Protein AF-A0A532D7M4-F1 (afdb_monomer_lite)

Foldseek 3Di:
DDDDPPNDDDPVNLVVLVVQCVPDDPVSNLVSQVVQVVVVHADDLVSLVVLVVDPVSLLSCLQEHQQAPFPADPVDGPDTHDDPVSRCLVVQCPDPDLSSNLSNLQHCNVCLDPVCQVCVLVVLQPRDLSSLLSNLLHLNRDLVVVLLLLAQPRPSSVDHPVSSLSSVLSNLLNPNLLVVQPPPPDDDCVNQVSLLSSLVRLLPDDDDPSRCLLLSLQRGDHALVSLLVSLVSDPDPSSLQSVLNRDALRSANSLVVQCVDPDLNSVLSSLQHHACVDPVHDVVVLVVLLPDLSLSSLLSVLNHLNDDLVSNVSSLVSLVVNDDPDDVSNVVSVVNNVVSVVVDDDPQLCVVPNPLSPDPCSVVVVVVVVVVVVVVCVVVCVVVVVVVVVVVVVVVVVPPPPSNVVSVVVVVD

Secondary structure (DSSP, 8-state):
----TTSS--HHHHHHHHHHHHHS-HHHHHHHHHHHHHTT-PPPHHHHHHHTTSHHHHHHHHHHS--B-PEE-SSSTTPEES-GGGBHHHHHHT-SSHHHHHHHHT-HHHHTSHHHHHHHHHHHHHS-HHHHHHHTT-TT--HHHHHHHH-TT--TT---HHHHHHHHHHHTT-HHHHHHHH--SS--HHHHHHHHHHHHHHTTS---TT-SHHHHHHHS---HHHHHHHHHH---HHHHHHHHHH--TT-HHHHHHHTT-SSHHHHHHHHHH--TTSTTS-HHHHHHHHHS--HHHHHHHHT-TTS-HHHHHHHHHHHHHTPPTT-HHHHHHHHHHHHHHHHS--SSHHHHHGGGTTSTTHHHHHHHHHHHHHHHHHHHHHHHHHHHHHHHHHHHHT---HHHHHHHHHHT-

pLDDT: mean 84.07, std 15.9, range [35.53, 98.12]

Sequence (413 aa):
MALYRYAVVDAYTLEELRHEYKNSDIKGRIHLFKRLQQMGYHAPYEIALLALEDVELRQWMARHAWLDYQDWDPDHPGEKIGPPERNLEHRLRNDPDPFVRACLRENPHVFGTFDFLYHWKSIFHESTHFERLALVRNPEVGHDLIEHIFDPDDTELGIGMNERSELVYAYMTNEADVRRSYERNGDVGFLLCHFSNLWALISKWPEAPKSPQYLVYRYLWADDETKTKVYQACDDPLSRRGILENSTERDTNTLKLGMKDADERNREIAFSKIDFSRLSFKSEEFFAALKGTDKVALMGLARNALLSVKRLDQVRDRLRELKNDFDPVVGQAFESIEKLKETHLHEDPYDLFGEEGGKANFLPAKIDFIGKKLLVMKPETNPYQKTAFKFEEDRSAQWDPSPLKRLMNWLGN

Radius of gyration: 28.26 Å; chains: 1; bounding box: 60×65×85 Å

Structure (mmCIF, N/CA/C/O backbone):
data_AF-A0A532D7M4-F1
#
_entry.id   AF-A0A532D7M4-F1
#
loop_
_atom_site.group_PDB
_atom_site.id
_atom_site.type_symbol
_atom_site.label_atom_id
_atom_site.label_alt_id
_atom_site.label_comp_id
_atom_site.label_asym_id
_atom_site.label_e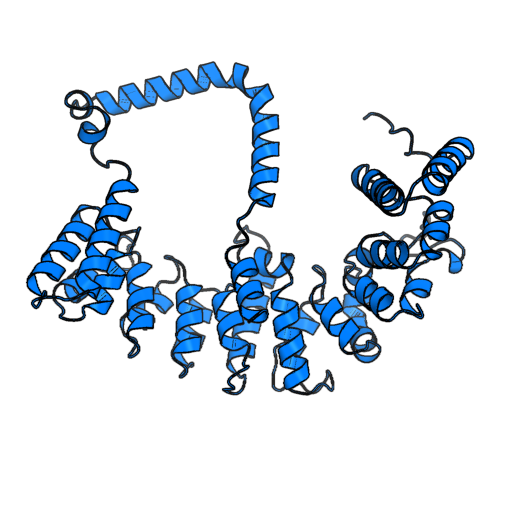ntity_id
_atom_site.label_seq_id
_atom_site.pdbx_PDB_ins_code
_atom_site.Cartn_x
_atom_site.Cartn_y
_atom_site.Cartn_z
_atom_site.occupancy
_atom_site.B_iso_or_equiv
_atom_site.auth_seq_id
_atom_site.auth_comp_id
_atom_site.auth_asym_id
_atom_site.auth_atom_id
_atom_site.pdbx_PDB_model_num
ATOM 1 N N . MET A 1 1 ? 7.642 31.722 -23.264 1.00 44.72 1 MET A N 1
ATOM 2 C CA . MET A 1 1 ? 8.275 30.448 -22.863 1.00 44.72 1 MET A CA 1
ATOM 3 C C . MET A 1 1 ? 9.721 30.492 -23.324 1.00 44.72 1 MET A C 1
ATOM 5 O O . MET A 1 1 ? 9.942 30.873 -24.465 1.00 44.72 1 MET A O 1
ATOM 9 N N . ALA A 1 2 ? 10.692 30.222 -22.449 1.00 44.44 2 ALA A N 1
ATOM 10 C CA . ALA A 1 2 ? 12.092 30.148 -22.864 1.00 44.44 2 ALA A CA 1
ATOM 11 C C . ALA A 1 2 ? 12.294 28.854 -23.665 1.00 44.44 2 ALA A C 1
ATOM 13 O O . ALA A 1 2 ? 11.966 27.780 -23.168 1.00 44.44 2 ALA A O 1
ATOM 14 N N . LEU A 1 3 ? 12.786 28.956 -24.901 1.00 50.41 3 LEU A N 1
ATOM 15 C CA . LEU A 1 3 ? 13.239 27.788 -25.653 1.00 50.41 3 LEU A CA 1
ATOM 16 C C . LEU A 1 3 ? 14.480 27.248 -24.939 1.00 50.41 3 LEU A C 1
ATOM 18 O O . LEU A 1 3 ? 15.492 27.942 -24.833 1.00 50.41 3 LEU A O 1
ATOM 22 N N . TYR A 1 4 ? 14.374 26.048 -24.376 1.00 64.19 4 TYR A N 1
ATOM 23 C CA . TYR A 1 4 ? 15.506 25.411 -23.717 1.00 64.19 4 TYR A CA 1
ATOM 24 C C . TYR A 1 4 ? 16.524 24.963 -24.764 1.00 64.19 4 TYR A C 1
ATOM 26 O O . TYR A 1 4 ? 16.161 24.520 -25.849 1.00 64.19 4 TYR A O 1
ATOM 34 N N . ARG A 1 5 ? 17.810 25.054 -24.417 1.00 68.81 5 ARG A N 1
ATOM 35 C CA . ARG A 1 5 ? 18.948 24.769 -25.308 1.00 68.81 5 ARG A CA 1
ATOM 36 C C . ARG A 1 5 ? 18.891 23.391 -25.986 1.00 68.81 5 ARG A C 1
ATOM 38 O O . ARG A 1 5 ? 19.407 23.249 -27.080 1.00 68.81 5 ARG A O 1
ATOM 45 N N . TYR A 1 6 ? 18.239 22.413 -25.358 1.00 71.00 6 TYR A N 1
ATOM 46 C CA . TYR A 1 6 ? 18.098 21.043 -25.865 1.00 71.00 6 TYR A CA 1
ATOM 47 C C . TYR A 1 6 ? 16.762 20.774 -26.582 1.00 71.00 6 TYR A C 1
ATOM 49 O O . TYR A 1 6 ? 16.468 19.628 -26.898 1.00 71.00 6 TYR A O 1
ATOM 57 N N . ALA A 1 7 ? 15.951 21.809 -26.840 1.00 66.62 7 ALA A N 1
ATOM 58 C CA . ALA A 1 7 ? 14.658 21.665 -27.514 1.00 66.62 7 ALA A CA 1
ATOM 59 C C . ALA A 1 7 ? 14.780 21.312 -29.003 1.00 66.62 7 ALA A C 1
ATOM 61 O O . ALA A 1 7 ? 13.877 20.703 -29.567 1.00 66.62 7 ALA A O 1
ATOM 62 N N . VAL A 1 8 ? 15.893 21.694 -29.634 1.00 75.81 8 VAL A N 1
ATOM 63 C CA . VAL A 1 8 ? 16.244 21.317 -31.005 1.00 75.81 8 VAL A CA 1
ATOM 64 C C . VAL A 1 8 ? 17.611 20.652 -30.941 1.00 75.81 8 VAL A C 1
ATOM 66 O O . VAL A 1 8 ? 18.599 21.296 -30.598 1.00 75.81 8 VAL A O 1
ATOM 69 N N . VAL A 1 9 ? 17.665 19.354 -31.232 1.00 79.50 9 VAL A N 1
ATOM 70 C CA . VAL A 1 9 ? 18.917 18.591 -31.221 1.00 79.50 9 VAL A CA 1
ATOM 71 C C . VAL A 1 9 ? 19.611 18.794 -32.564 1.00 79.50 9 VAL A C 1
ATOM 73 O O . VAL A 1 9 ? 19.358 18.070 -33.523 1.00 79.50 9 VAL A O 1
ATOM 76 N N . ASP A 1 10 ? 20.459 19.816 -32.651 1.00 86.19 10 ASP A N 1
ATOM 77 C CA . ASP A 1 10 ? 21.365 19.987 -33.786 1.00 86.19 10 ASP A CA 1
ATOM 78 C C . ASP A 1 10 ? 22.666 19.182 -33.605 1.00 86.19 10 ASP A C 1
ATOM 80 O O . ASP A 1 10 ? 22.928 18.581 -32.557 1.00 86.19 10 ASP A O 1
ATOM 84 N N . ALA A 1 11 ? 23.500 19.157 -34.648 1.00 88.44 11 ALA A N 1
ATOM 85 C CA . ALA A 1 11 ? 24.748 18.397 -34.638 1.00 88.44 11 ALA A CA 1
ATOM 86 C C . ALA A 1 11 ? 25.713 18.833 -33.518 1.00 88.44 11 ALA A C 1
ATOM 88 O O . ALA A 1 11 ? 26.422 1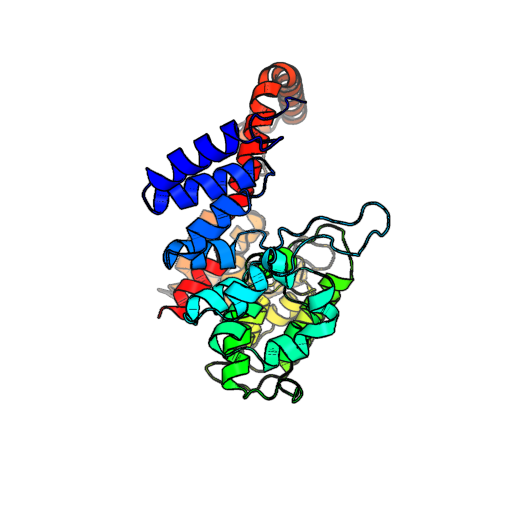7.998 -32.962 1.00 88.44 11 ALA A O 1
ATOM 89 N N . TYR A 1 12 ? 25.733 20.123 -33.170 1.00 88.56 12 TYR A N 1
ATOM 90 C CA . TYR A 1 12 ? 26.601 20.644 -32.115 1.00 88.56 12 TYR A CA 1
ATOM 91 C C . TYR A 1 12 ? 26.122 20.183 -30.738 1.00 88.56 12 TYR A C 1
ATOM 93 O O . TYR A 1 12 ? 26.891 19.628 -29.957 1.00 88.56 12 TYR A O 1
ATOM 101 N N . THR A 1 13 ? 24.827 20.336 -30.482 1.00 88.81 13 THR A N 1
ATOM 102 C CA . THR A 1 13 ? 24.164 19.938 -29.242 1.00 88.81 13 THR A CA 1
ATOM 103 C C . THR A 1 13 ? 24.288 18.431 -29.004 1.00 88.81 13 THR A C 1
ATOM 105 O O . THR A 1 13 ? 24.532 17.994 -27.879 1.00 88.81 13 THR A O 1
ATOM 108 N N . LEU A 1 14 ? 24.188 17.620 -30.063 1.00 91.81 14 LEU A N 1
ATOM 109 C CA . LEU A 1 14 ? 24.406 16.179 -29.972 1.00 91.81 14 LEU A CA 1
ATOM 110 C C . LEU A 1 14 ? 25.849 15.834 -29.573 1.00 91.81 14 LEU A C 1
ATOM 112 O O . LEU A 1 14 ? 26.058 14.956 -28.733 1.00 91.81 14 LEU A O 1
ATOM 116 N N . GLU A 1 15 ? 26.844 16.518 -30.142 1.00 93.56 15 GLU A N 1
ATOM 117 C CA . GLU A 1 15 ? 28.250 16.307 -29.780 1.00 93.56 15 GLU A CA 1
ATOM 118 C C . GLU A 1 15 ? 28.566 16.781 -28.354 1.00 93.56 15 GLU A C 1
ATOM 120 O O . GLU A 1 15 ? 29.323 16.110 -27.653 1.00 93.56 15 GLU A O 1
ATOM 125 N N . GLU A 1 16 ? 27.941 17.860 -27.872 1.00 92.94 16 GLU A N 1
ATOM 126 C CA . GLU A 1 16 ? 28.049 18.278 -26.467 1.00 92.94 16 GLU A CA 1
ATOM 127 C C . GLU A 1 16 ? 27.534 17.188 -25.517 1.00 92.94 16 GLU A C 1
ATOM 129 O O . GLU A 1 16 ? 28.248 16.778 -24.597 1.00 92.94 16 GLU A O 1
ATOM 134 N N . LEU A 1 17 ? 26.330 16.661 -25.774 1.00 93.31 17 LEU A N 1
ATOM 135 C CA . LEU A 1 17 ? 25.744 15.579 -24.975 1.00 93.31 17 LEU A CA 1
ATOM 136 C C . LEU A 1 17 ? 26.597 14.310 -25.033 1.00 93.31 17 LEU A C 1
ATOM 138 O O . LEU A 1 17 ? 26.801 13.641 -24.020 1.00 93.31 17 LEU A O 1
ATOM 142 N N . ARG A 1 18 ? 27.139 13.986 -26.210 1.00 95.12 18 ARG A N 1
ATOM 143 C CA . ARG A 1 18 ? 28.041 12.848 -26.402 1.00 95.12 18 ARG A CA 1
ATOM 144 C C . ARG A 1 18 ? 29.343 13.024 -25.623 1.00 95.12 18 ARG A C 1
ATOM 146 O O . ARG A 1 18 ? 29.831 12.054 -25.044 1.00 95.12 18 ARG A O 1
ATOM 153 N N . HIS A 1 19 ? 29.906 14.230 -25.604 1.00 95.00 19 HIS A N 1
ATOM 154 C CA . HIS A 1 19 ? 31.116 14.541 -24.849 1.00 95.00 19 HIS A CA 1
ATOM 155 C C . HIS A 1 19 ? 30.870 14.433 -23.339 1.00 95.00 19 HIS A C 1
ATOM 157 O O . HIS A 1 19 ? 31.633 13.763 -22.643 1.00 95.00 19 HIS A O 1
ATOM 163 N N . GLU A 1 20 ? 29.772 15.009 -22.843 1.00 94.56 20 GLU A N 1
ATOM 164 C CA . GLU A 1 20 ? 29.360 14.887 -21.440 1.00 94.56 20 GLU A CA 1
ATOM 165 C C . GLU A 1 20 ? 29.152 13.420 -21.043 1.00 94.56 20 GLU A C 1
ATOM 167 O O . GLU A 1 20 ? 29.697 12.973 -20.033 1.00 94.56 20 GLU A O 1
ATOM 172 N N . TYR A 1 21 ? 28.435 12.646 -21.863 1.00 95.31 21 TYR A N 1
ATOM 173 C CA . TYR A 1 21 ? 28.181 11.226 -21.619 1.00 95.31 21 TYR A CA 1
ATOM 174 C C . TYR A 1 21 ? 29.481 10.414 -21.519 1.00 95.31 21 TYR A C 1
ATOM 176 O O . TYR A 1 21 ? 29.677 9.656 -20.566 1.00 95.31 21 TYR A O 1
ATOM 184 N N . LYS A 1 22 ? 30.393 10.586 -22.486 1.00 95.25 22 LYS A N 1
ATOM 185 C CA . LYS A 1 22 ? 31.660 9.838 -22.544 1.00 95.25 22 LYS A CA 1
ATOM 186 C C . LYS A 1 22 ? 32.596 10.169 -21.382 1.00 95.25 22 LYS A C 1
ATOM 188 O O . LYS A 1 22 ? 33.284 9.274 -20.901 1.00 95.25 22 LYS A O 1
ATOM 193 N N . ASN A 1 23 ? 32.596 11.420 -20.925 1.00 96.19 23 ASN A N 1
ATOM 194 C CA . ASN A 1 23 ? 33.445 11.873 -19.820 1.00 96.19 23 ASN A CA 1
ATOM 195 C C . ASN A 1 23 ? 32.829 11.645 -18.434 1.00 96.19 23 ASN A C 1
ATOM 197 O O . ASN A 1 23 ? 33.488 11.897 -17.426 1.00 96.19 23 ASN A O 1
ATOM 201 N N . SER A 1 24 ? 31.578 11.192 -18.374 1.00 95.94 24 SER A N 1
ATOM 202 C CA . SER A 1 24 ? 30.884 10.897 -17.124 1.00 95.94 24 SER A CA 1
ATOM 203 C C . SER A 1 24 ? 31.059 9.436 -16.716 1.00 95.94 24 SER A C 1
ATOM 205 O O . SER A 1 24 ? 31.135 8.536 -17.560 1.00 95.94 24 SER A O 1
ATOM 207 N N . ASP A 1 25 ? 31.061 9.199 -15.405 1.00 96.19 25 ASP A N 1
ATOM 208 C CA . ASP A 1 25 ? 30.858 7.872 -14.829 1.00 96.19 25 ASP A CA 1
ATOM 209 C C . ASP A 1 25 ? 29.378 7.447 -14.940 1.00 96.19 25 ASP A C 1
ATOM 211 O O . ASP A 1 25 ? 28.530 8.197 -15.431 1.00 96.19 25 ASP A O 1
ATOM 215 N N . ILE A 1 26 ? 29.040 6.237 -14.485 1.00 95.62 26 ILE A N 1
ATOM 216 C CA . ILE A 1 26 ? 27.665 5.714 -14.569 1.00 95.62 26 ILE A CA 1
ATOM 217 C C . ILE A 1 26 ? 26.666 6.649 -13.869 1.00 95.62 26 ILE A C 1
ATOM 219 O O . ILE A 1 26 ? 25.594 6.932 -14.408 1.00 95.62 26 ILE A O 1
ATOM 223 N N . LYS A 1 27 ? 27.027 7.200 -12.704 1.00 95.44 27 LYS A N 1
ATOM 224 C CA . LYS A 1 27 ? 26.164 8.128 -11.960 1.00 95.44 27 LYS A CA 1
ATOM 225 C C . LYS A 1 27 ? 25.930 9.423 -12.732 1.00 95.44 27 LYS A C 1
ATOM 227 O O . LYS A 1 27 ? 24.789 9.877 -12.809 1.00 95.44 27 LYS A O 1
ATOM 232 N N . GLY A 1 28 ? 26.978 9.991 -13.323 1.00 96.25 28 GLY A N 1
ATOM 233 C CA . GLY A 1 28 ? 26.895 11.173 -14.174 1.00 96.25 28 GLY A CA 1
ATOM 234 C C . GLY A 1 28 ? 26.051 10.926 -15.424 1.00 96.25 28 GLY A C 1
ATOM 235 O O . GLY A 1 28 ? 25.212 11.756 -15.766 1.00 96.25 28 GLY A O 1
ATOM 236 N N . ARG A 1 29 ? 26.168 9.746 -16.046 1.00 96.62 29 ARG A N 1
ATOM 237 C CA . ARG A 1 29 ? 25.337 9.349 -17.196 1.00 96.62 29 ARG A CA 1
ATOM 238 C C . ARG A 1 29 ? 23.862 9.211 -16.817 1.00 96.62 29 ARG A C 1
ATOM 240 O O . ARG A 1 29 ? 23.013 9.783 -17.492 1.00 96.62 29 ARG A O 1
ATOM 247 N N . ILE A 1 30 ? 23.536 8.542 -15.708 1.00 95.00 30 ILE A N 1
ATOM 248 C CA . ILE A 1 30 ? 22.152 8.477 -15.197 1.00 95.00 30 ILE A CA 1
ATOM 249 C C . ILE A 1 30 ? 21.627 9.884 -14.877 1.00 95.00 30 ILE A C 1
ATOM 251 O O . ILE A 1 30 ? 20.476 10.204 -15.176 1.00 95.00 30 ILE A O 1
ATOM 255 N N . HIS A 1 31 ? 22.457 10.744 -14.280 1.00 94.69 31 HIS A N 1
ATOM 256 C CA . HIS A 1 31 ? 22.081 12.124 -13.985 1.00 94.69 31 HIS A CA 1
ATOM 257 C C . HIS A 1 31 ? 21.776 12.922 -15.259 1.00 94.69 31 HIS A C 1
ATOM 259 O O . HIS A 1 31 ? 20.784 13.649 -15.288 1.00 94.69 31 HIS A O 1
ATOM 265 N N . LEU A 1 32 ? 22.568 12.742 -16.320 1.00 93.75 32 LEU A N 1
ATOM 266 C CA . LEU A 1 32 ? 22.310 13.326 -17.635 1.00 93.75 32 LEU A CA 1
ATOM 267 C C . LEU A 1 32 ? 20.919 12.931 -18.158 1.00 93.75 32 LEU A C 1
ATOM 269 O O . LEU A 1 32 ? 20.136 13.817 -18.504 1.00 93.75 32 LEU A O 1
ATOM 273 N N . PHE A 1 33 ? 20.569 11.639 -18.155 1.00 93.06 33 PHE A N 1
ATOM 274 C CA . PHE A 1 33 ? 19.245 11.190 -18.608 1.00 93.06 33 PHE A CA 1
ATOM 275 C C . PHE A 1 33 ? 18.104 11.758 -17.760 1.00 93.06 33 PHE A C 1
ATOM 277 O O . PHE A 1 33 ? 17.135 12.285 -18.308 1.00 93.06 33 PHE A O 1
ATOM 284 N N . LYS A 1 34 ? 18.235 11.722 -16.427 1.00 92.12 34 LYS A N 1
ATOM 285 C CA . LYS A 1 34 ? 17.243 12.309 -15.512 1.00 92.12 34 LYS A CA 1
ATOM 286 C C . LYS A 1 34 ? 17.040 13.796 -15.779 1.00 92.12 34 LYS A C 1
ATOM 288 O O . LYS A 1 34 ? 15.905 14.261 -15.801 1.00 92.12 34 LYS A O 1
ATOM 293 N N . ARG A 1 35 ? 18.128 14.540 -15.996 1.00 92.19 35 ARG A N 1
ATOM 294 C CA . ARG A 1 35 ? 18.082 15.975 -16.289 1.00 92.19 35 ARG A CA 1
ATOM 295 C C . ARG A 1 35 ? 17.324 16.252 -17.585 1.00 92.19 35 ARG A C 1
ATOM 297 O O . ARG A 1 35 ? 16.486 17.145 -17.601 1.00 92.19 35 ARG A O 1
ATOM 304 N N . LEU A 1 36 ? 17.579 15.483 -18.645 1.00 88.81 36 LEU A N 1
ATOM 305 C CA . LEU A 1 36 ? 16.858 15.622 -19.915 1.00 88.81 36 LEU A CA 1
ATOM 306 C C . LEU A 1 36 ? 15.356 15.349 -19.735 1.00 88.81 36 LEU A C 1
ATOM 308 O O . LEU A 1 36 ? 14.540 16.184 -20.126 1.00 88.81 36 LEU A O 1
ATOM 312 N N . GLN A 1 37 ? 15.000 14.267 -19.036 1.00 87.25 37 GLN A N 1
ATOM 313 C CA . GLN A 1 37 ? 13.606 13.908 -18.751 1.00 87.25 37 GLN A CA 1
ATOM 314 C C . GLN A 1 37 ? 12.884 14.975 -17.914 1.00 87.25 37 GLN A C 1
ATOM 316 O O . GLN A 1 37 ? 11.763 15.358 -18.238 1.00 87.25 37 GLN A O 1
ATOM 321 N N . GLN A 1 38 ? 13.532 15.515 -16.877 1.00 86.56 38 GLN A N 1
ATOM 322 C CA . GLN A 1 38 ? 12.987 16.602 -16.048 1.00 86.56 38 GLN A CA 1
ATOM 323 C C . GLN A 1 38 ? 12.740 17.892 -16.835 1.00 86.56 38 GLN A C 1
ATOM 325 O O . GLN A 1 38 ? 11.870 18.682 -16.477 1.00 86.56 38 GLN A O 1
ATOM 330 N N . MET A 1 39 ? 13.500 18.115 -17.906 1.00 83.00 39 MET A N 1
ATOM 331 C CA . MET A 1 39 ? 13.300 19.239 -18.818 1.00 83.00 39 MET A CA 1
ATOM 332 C C . MET A 1 39 ? 12.193 18.978 -19.855 1.00 83.00 39 MET A C 1
ATOM 334 O O . MET A 1 39 ? 11.922 19.859 -20.667 1.00 83.00 39 MET A O 1
ATOM 338 N N . GLY A 1 40 ? 11.554 17.803 -19.825 1.00 81.25 40 GLY A N 1
ATOM 339 C CA . GLY A 1 40 ? 10.520 17.393 -20.775 1.00 81.25 40 GLY A CA 1
ATOM 340 C C . GLY A 1 40 ? 11.068 16.842 -22.093 1.00 81.25 40 GLY A C 1
ATOM 341 O O . GLY A 1 40 ? 10.319 16.763 -23.061 1.00 81.25 40 GLY A O 1
ATOM 342 N N . TYR A 1 41 ? 12.354 16.478 -22.151 1.00 81.94 41 TYR A N 1
ATOM 343 C CA . TYR A 1 41 ? 12.993 15.952 -23.357 1.00 81.94 41 TYR A CA 1
ATOM 344 C C . TYR A 1 41 ? 13.407 14.492 -23.180 1.00 81.94 41 TYR A C 1
ATOM 346 O O . TYR A 1 41 ? 13.919 14.086 -22.135 1.00 81.94 41 TYR A O 1
ATOM 354 N N . HIS A 1 42 ? 13.255 13.704 -24.239 1.00 83.62 42 HIS A N 1
ATOM 355 C CA . HIS A 1 42 ? 13.877 12.388 -24.324 1.00 83.62 42 HIS A CA 1
ATOM 356 C C . HIS A 1 42 ? 15.337 12.543 -24.750 1.00 83.62 42 HIS A C 1
ATOM 358 O O . HIS A 1 42 ? 15.680 13.427 -25.538 1.00 83.62 42 HIS A O 1
ATOM 364 N N . ALA A 1 43 ? 16.220 11.695 -24.222 1.00 87.62 43 ALA A N 1
ATOM 365 C CA . ALA A 1 43 ? 17.607 11.698 -24.669 1.00 87.62 43 ALA A CA 1
ATOM 366 C C . ALA A 1 43 ? 17.678 11.318 -26.152 1.00 87.62 43 ALA A C 1
ATOM 368 O O . ALA A 1 43 ? 17.004 10.362 -26.516 1.00 87.62 43 ALA A O 1
ATOM 369 N N . PRO A 1 44 ? 18.489 11.992 -26.989 1.00 89.56 44 PRO A N 1
ATOM 370 C CA . PRO A 1 44 ? 18.606 11.645 -28.402 1.00 89.56 44 PRO A CA 1
ATOM 371 C C . PRO A 1 44 ? 18.924 10.162 -28.597 1.00 89.56 44 PRO A C 1
ATOM 373 O O . PRO A 1 44 ? 19.683 9.581 -27.814 1.00 89.56 44 PRO A O 1
ATOM 376 N N . TYR A 1 45 ? 18.375 9.565 -29.655 1.00 90.31 45 TYR A N 1
ATOM 377 C CA . TYR A 1 45 ? 18.514 8.138 -29.953 1.00 90.31 45 TYR A CA 1
ATOM 378 C C . TYR A 1 45 ? 19.978 7.670 -29.931 1.00 90.31 45 TYR A C 1
ATOM 380 O O . TYR A 1 45 ? 20.300 6.626 -29.369 1.00 90.31 45 TYR A O 1
ATOM 388 N N . GLU A 1 46 ? 20.896 8.473 -30.467 1.00 91.38 46 GLU A N 1
ATOM 389 C CA . GLU A 1 46 ? 22.325 8.166 -30.515 1.00 91.38 46 GLU A CA 1
ATOM 390 C C . GLU A 1 46 ? 22.957 8.103 -29.120 1.00 91.38 46 GLU A C 1
ATOM 392 O O . GLU A 1 46 ? 23.885 7.329 -28.906 1.00 91.38 46 GLU A O 1
ATOM 397 N N . ILE A 1 47 ? 22.473 8.906 -28.167 1.00 93.19 47 ILE A N 1
ATOM 398 C CA . ILE A 1 47 ? 22.931 8.872 -26.771 1.00 93.19 47 ILE A CA 1
ATOM 399 C C . ILE A 1 47 ? 22.303 7.683 -26.041 1.00 93.19 47 ILE A C 1
ATOM 401 O O . ILE A 1 47 ? 22.989 6.988 -25.292 1.00 93.19 47 ILE A O 1
ATOM 405 N N . ALA A 1 48 ? 21.024 7.406 -26.297 1.00 92.94 48 ALA A N 1
ATOM 406 C CA . ALA A 1 48 ? 20.327 6.249 -25.743 1.00 92.94 48 ALA A CA 1
ATOM 407 C C . ALA A 1 48 ? 20.968 4.922 -26.183 1.00 92.94 48 ALA A C 1
ATOM 409 O O . ALA A 1 48 ? 21.128 4.019 -25.367 1.00 92.94 48 ALA A O 1
ATOM 410 N N . LEU A 1 49 ? 21.424 4.822 -27.436 1.00 92.88 49 LEU A N 1
ATOM 411 C CA . LEU A 1 49 ? 22.158 3.655 -27.928 1.00 92.88 49 LEU A CA 1
ATOM 412 C C . LEU A 1 49 ? 23.456 3.396 -27.157 1.00 92.88 49 LEU A C 1
ATOM 414 O O . LEU A 1 49 ? 23.744 2.242 -26.848 1.00 92.88 49 LEU A O 1
ATOM 418 N N . LEU A 1 50 ? 24.210 4.446 -26.813 1.00 93.38 50 LEU A N 1
ATOM 419 C CA . LEU A 1 50 ? 25.437 4.310 -26.020 1.00 93.38 50 LEU A CA 1
ATOM 420 C C . LEU A 1 50 ? 25.150 3.793 -24.603 1.00 93.38 50 LEU A C 1
ATOM 422 O O . LEU A 1 50 ? 25.982 3.105 -24.016 1.00 93.38 50 LEU A O 1
ATOM 426 N N . ALA A 1 51 ? 23.978 4.109 -24.043 1.00 91.88 51 ALA A N 1
ATOM 427 C CA . ALA A 1 51 ? 23.551 3.592 -22.742 1.00 91.88 51 ALA A CA 1
ATOM 428 C C . ALA A 1 51 ? 23.244 2.094 -22.763 1.00 91.88 51 ALA A C 1
ATOM 430 O O . ALA A 1 51 ? 23.302 1.453 -21.716 1.00 91.88 51 ALA A O 1
ATOM 431 N N . LEU A 1 52 ? 22.985 1.514 -23.939 1.00 92.31 52 LEU A N 1
ATOM 432 C CA . LEU A 1 52 ? 22.724 0.084 -24.064 1.00 92.31 52 LEU A CA 1
ATOM 433 C C . LEU A 1 52 ? 23.986 -0.794 -24.010 1.00 92.31 52 LEU A C 1
ATOM 435 O O . LEU A 1 52 ? 23.873 -2.016 -24.027 1.00 92.31 52 LEU A O 1
ATOM 439 N N . GLU A 1 53 ? 25.180 -0.208 -23.944 1.00 91.69 53 GLU A N 1
ATOM 440 C CA . GLU A 1 53 ? 26.439 -0.959 -23.830 1.00 91.69 53 GLU A CA 1
ATOM 441 C C . GLU A 1 53 ? 26.774 -1.342 -22.378 1.00 91.69 53 GLU A C 1
ATOM 443 O O . GLU A 1 53 ? 27.525 -2.287 -22.141 1.00 91.69 53 GLU A O 1
ATOM 448 N N . ASP A 1 54 ? 26.198 -0.637 -21.403 1.00 93.44 54 ASP A N 1
ATOM 449 C CA . ASP A 1 54 ? 26.472 -0.805 -19.975 1.00 93.44 54 ASP A CA 1
ATOM 450 C C . ASP A 1 54 ? 25.264 -1.435 -19.266 1.00 93.44 54 ASP A C 1
ATOM 452 O O . ASP A 1 54 ? 24.117 -1.054 -19.498 1.00 93.44 54 ASP A O 1
ATOM 456 N N . VAL A 1 55 ? 25.503 -2.433 -18.412 1.00 94.12 55 VAL A N 1
ATOM 457 C CA . VAL A 1 55 ? 24.437 -3.172 -17.717 1.00 94.12 55 VAL A CA 1
ATOM 458 C C . VAL A 1 55 ? 23.619 -2.252 -16.805 1.00 94.12 55 VAL A C 1
ATOM 460 O O . VAL A 1 55 ? 22.393 -2.298 -16.8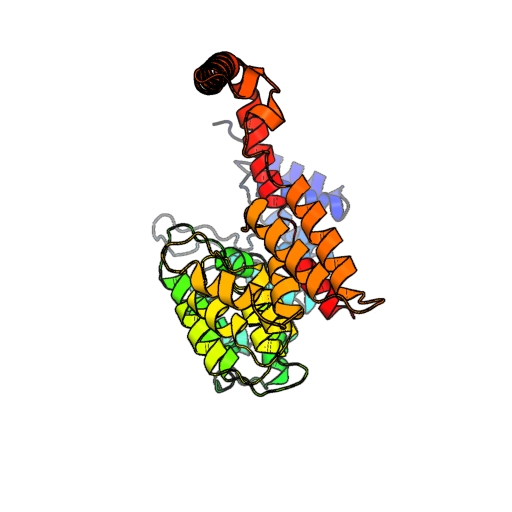55 1.00 94.12 55 VAL A O 1
ATOM 463 N N . GLU A 1 56 ? 24.258 -1.393 -16.009 1.00 94.94 56 GLU A N 1
ATOM 464 C CA . GLU A 1 56 ? 23.551 -0.534 -15.049 1.00 94.94 56 GLU A CA 1
ATOM 465 C C . GLU A 1 56 ? 22.705 0.521 -15.770 1.00 94.94 56 GLU A C 1
ATOM 467 O O . GLU A 1 56 ? 21.568 0.804 -15.380 1.00 94.94 56 GLU A O 1
ATOM 472 N N . LEU A 1 57 ? 23.222 1.067 -16.873 1.00 95.44 57 LEU A N 1
ATOM 473 C CA . LEU A 1 57 ? 22.465 2.004 -17.701 1.00 95.44 57 LEU A CA 1
ATOM 474 C C . LEU A 1 57 ? 21.331 1.324 -18.461 1.00 95.44 57 LEU A C 1
ATOM 476 O O . LEU A 1 57 ? 20.248 1.901 -18.531 1.00 95.44 57 LEU A O 1
ATOM 480 N N . ARG A 1 58 ? 21.520 0.096 -18.958 1.00 95.69 58 ARG A N 1
ATOM 481 C CA . ARG A 1 58 ? 20.427 -0.698 -19.540 1.00 95.69 58 ARG A CA 1
ATOM 482 C C . ARG A 1 58 ? 19.301 -0.926 -18.549 1.00 95.69 58 ARG A C 1
ATOM 484 O O . ARG A 1 58 ? 18.147 -0.723 -18.906 1.00 95.69 58 ARG A O 1
ATOM 491 N N . GLN A 1 59 ? 19.623 -1.295 -17.311 1.00 96.50 59 GLN A N 1
ATOM 492 C CA . GLN A 1 59 ? 18.624 -1.474 -16.256 1.00 96.50 59 GLN A CA 1
ATOM 493 C C . GLN A 1 59 ? 17.856 -0.174 -15.990 1.00 96.50 59 GLN A C 1
ATOM 495 O O . GLN A 1 59 ? 16.629 -0.189 -15.898 1.00 96.50 59 GLN A O 1
ATOM 500 N N . TRP A 1 60 ? 18.565 0.958 -15.903 1.00 95.62 60 TRP A N 1
ATOM 501 C CA . TRP A 1 60 ? 17.937 2.262 -15.695 1.00 95.62 60 TRP A CA 1
ATOM 502 C C . TRP A 1 60 ? 17.042 2.669 -16.875 1.00 95.62 60 TRP A C 1
ATOM 504 O O . TRP A 1 60 ? 15.894 3.060 -16.664 1.00 95.62 60 TRP A O 1
ATOM 514 N N . MET A 1 61 ? 17.542 2.533 -18.106 1.00 95.00 61 MET A N 1
ATOM 515 C CA . MET A 1 61 ? 16.803 2.831 -19.336 1.00 95.00 61 MET A CA 1
ATOM 516 C C . MET A 1 61 ? 15.550 1.966 -19.441 1.00 95.00 61 MET A C 1
ATOM 518 O O . MET A 1 61 ? 14.464 2.493 -19.662 1.00 95.00 61 MET A O 1
ATOM 522 N N . ALA A 1 62 ? 15.690 0.658 -19.212 1.00 95.94 62 ALA A N 1
ATOM 523 C CA . ALA A 1 62 ? 14.580 -0.279 -19.240 1.00 95.94 62 ALA A CA 1
ATOM 524 C C . ALA A 1 62 ? 13.469 0.138 -18.279 1.00 95.94 62 ALA A C 1
ATOM 526 O O . ALA A 1 62 ? 12.320 0.119 -18.692 1.00 95.94 62 ALA A O 1
ATOM 527 N N . ARG A 1 63 ? 13.802 0.583 -17.060 1.00 94.69 63 ARG A N 1
ATOM 528 C CA . ARG A 1 63 ? 12.824 0.952 -16.025 1.00 94.69 63 ARG A CA 1
ATOM 529 C C . ARG A 1 63 ? 12.189 2.335 -16.197 1.00 94.69 63 ARG A C 1
ATOM 531 O O . ARG A 1 63 ? 11.049 2.523 -15.787 1.00 94.69 63 ARG A O 1
ATOM 538 N N . HIS A 1 64 ? 12.916 3.318 -16.729 1.00 92.62 64 HIS A N 1
ATOM 539 C CA . HIS A 1 64 ? 12.515 4.729 -16.605 1.00 92.62 64 HIS A CA 1
ATOM 540 C C . HIS A 1 64 ? 12.439 5.509 -17.914 1.00 92.62 64 HIS A C 1
ATOM 542 O O . HIS A 1 64 ? 11.830 6.582 -17.939 1.00 92.62 64 HIS A O 1
ATOM 548 N N . ALA A 1 65 ? 13.099 5.043 -18.973 1.00 90.94 65 ALA A N 1
ATOM 549 C CA . ALA A 1 65 ? 13.200 5.813 -20.200 1.00 90.94 65 ALA A CA 1
ATOM 550 C C . ALA A 1 65 ? 11.984 5.600 -21.104 1.00 90.94 65 ALA A C 1
ATOM 552 O O . ALA A 1 65 ? 11.328 4.559 -21.081 1.00 90.94 65 ALA A O 1
ATOM 553 N N . TRP A 1 66 ? 11.735 6.589 -21.956 1.00 88.38 66 TRP A N 1
ATOM 554 C CA . TRP A 1 66 ? 10.949 6.396 -23.164 1.00 88.38 66 TRP A CA 1
ATOM 555 C C . TRP A 1 66 ? 11.824 5.679 -24.193 1.00 88.38 66 TRP A C 1
ATOM 557 O O . TRP A 1 66 ? 12.940 6.125 -24.462 1.00 88.38 66 TRP A O 1
ATOM 567 N N . LEU A 1 67 ? 11.348 4.558 -24.727 1.00 90.69 67 LEU A N 1
ATOM 568 C CA . LEU A 1 67 ? 12.170 3.652 -25.540 1.00 90.69 67 LEU A CA 1
ATOM 569 C C . LEU A 1 67 ? 11.820 3.674 -27.027 1.00 90.69 67 LEU A C 1
ATOM 571 O O . LEU A 1 67 ? 12.564 3.119 -27.835 1.00 90.69 67 LEU A O 1
ATOM 575 N N . ASP A 1 68 ? 10.722 4.330 -27.388 1.00 87.31 68 ASP A N 1
ATOM 576 C CA . ASP A 1 68 ? 10.281 4.441 -28.766 1.00 87.31 68 ASP A CA 1
ATOM 577 C C . ASP A 1 68 ? 10.758 5.754 -29.401 1.00 87.31 68 ASP A C 1
ATOM 579 O O . ASP A 1 68 ? 10.226 6.826 -29.113 1.00 87.31 68 ASP A O 1
ATOM 583 N N . TYR A 1 69 ? 11.785 5.661 -30.248 1.00 86.31 69 TYR A N 1
ATOM 584 C CA . TYR A 1 69 ? 12.373 6.792 -30.975 1.00 86.31 69 TYR A CA 1
ATOM 585 C C . TYR A 1 69 ? 11.923 6.876 -32.437 1.00 86.31 69 TYR A C 1
ATOM 587 O O . TYR A 1 69 ? 12.613 7.504 -33.255 1.00 86.31 69 TYR A O 1
ATOM 595 N N . GLN A 1 70 ? 10.836 6.193 -32.794 1.00 83.56 70 GLN A N 1
ATOM 596 C CA . GLN A 1 70 ? 10.199 6.365 -34.093 1.00 83.56 70 GLN A CA 1
ATOM 597 C C . GLN A 1 70 ? 9.443 7.701 -34.124 1.00 83.56 70 GLN A C 1
ATOM 599 O O . GLN A 1 70 ? 8.903 8.150 -33.112 1.00 83.56 70 GLN A O 1
ATOM 604 N N . ASP A 1 71 ? 9.435 8.347 -35.286 1.00 75.81 71 ASP A N 1
ATOM 605 C CA . ASP A 1 71 ? 8.645 9.552 -35.510 1.00 75.81 71 ASP A CA 1
ATOM 606 C C . ASP A 1 71 ? 7.178 9.163 -35.741 1.00 75.81 71 ASP A C 1
ATOM 608 O O . ASP A 1 71 ? 6.860 8.017 -36.057 1.00 75.81 71 ASP A O 1
ATOM 612 N N . TRP A 1 72 ? 6.259 10.110 -35.591 1.00 70.25 72 TRP A N 1
ATOM 613 C CA . TRP A 1 72 ? 4.851 9.901 -35.935 1.00 70.25 72 TRP A CA 1
ATOM 614 C C . TRP A 1 72 ? 4.578 10.424 -37.337 1.00 70.25 72 TRP A C 1
ATOM 616 O O . TRP A 1 72 ? 5.103 11.480 -37.696 1.00 70.25 72 TRP A O 1
ATOM 626 N N . ASP A 1 73 ? 3.746 9.719 -38.105 1.00 72.31 73 ASP A N 1
ATOM 627 C CA . ASP A 1 73 ? 3.238 10.250 -39.366 1.00 72.31 73 ASP A CA 1
ATOM 628 C C . ASP A 1 73 ? 2.283 11.417 -39.078 1.00 72.31 73 ASP A C 1
ATOM 630 O O . ASP A 1 73 ? 1.222 11.198 -38.480 1.00 72.31 73 ASP A O 1
ATOM 634 N N . PRO A 1 74 ? 2.624 12.662 -39.465 1.00 70.38 74 PRO A N 1
ATOM 635 C CA . PRO A 1 74 ? 1.715 13.786 -39.292 1.00 70.38 74 PRO A CA 1
ATOM 636 C C . PRO A 1 74 ? 0.437 13.646 -40.135 1.00 70.38 74 PRO A C 1
ATOM 638 O O . PRO A 1 74 ? -0.587 14.216 -39.754 1.00 70.38 74 PRO A O 1
ATOM 641 N N . ASP A 1 75 ? 0.478 12.889 -41.236 1.00 78.75 75 ASP A N 1
ATOM 642 C CA . ASP A 1 75 ? -0.653 12.680 -42.144 1.00 78.75 75 ASP A CA 1
ATOM 643 C C . ASP A 1 75 ? -1.515 11.464 -41.741 1.00 78.75 75 ASP A C 1
ATOM 645 O O . ASP A 1 75 ? -2.695 11.400 -42.097 1.00 78.75 75 ASP A O 1
ATOM 649 N N . HIS A 1 76 ? -0.971 10.539 -40.938 1.00 73.00 76 HIS A N 1
ATOM 650 C CA . HIS A 1 76 ? -1.660 9.339 -40.440 1.00 73.00 76 HIS A CA 1
ATOM 651 C C . HIS A 1 76 ? -1.453 9.168 -38.923 1.00 73.00 76 HIS A C 1
ATOM 653 O O . HIS A 1 76 ? -0.650 8.340 -38.485 1.00 73.00 76 HIS A O 1
ATOM 659 N N . PRO A 1 77 ? -2.176 9.931 -38.079 1.00 62.69 77 PRO A N 1
ATOM 660 C CA . PRO A 1 77 ? -2.029 9.850 -36.628 1.00 62.69 77 PRO A CA 1
ATOM 661 C C . PRO A 1 77 ? -2.318 8.427 -36.129 1.00 62.69 77 PRO A C 1
ATOM 663 O O . PRO A 1 77 ? -3.442 7.938 -36.227 1.00 62.69 77 PRO A O 1
ATOM 666 N N . GLY A 1 78 ? -1.288 7.768 -35.595 1.00 65.06 78 GLY A N 1
ATOM 667 C CA . GLY A 1 78 ? -1.326 6.356 -35.199 1.00 65.06 78 GLY A CA 1
ATOM 668 C C . GLY A 1 78 ? -0.286 5.493 -35.917 1.00 65.06 78 GLY A C 1
ATOM 669 O O . GLY A 1 78 ? 0.130 4.472 -35.371 1.00 65.06 78 GLY A O 1
ATOM 670 N N . GLU A 1 79 ? 0.185 5.921 -37.091 1.00 70.94 79 GLU A N 1
ATOM 671 C CA . GLU A 1 79 ? 1.256 5.250 -37.825 1.00 70.94 79 GLU A CA 1
ATOM 672 C C . GLU A 1 79 ? 2.618 5.845 -37.453 1.00 70.94 79 GLU A C 1
ATOM 674 O O . GLU A 1 79 ? 2.823 7.062 -37.449 1.00 70.94 79 GLU A O 1
ATOM 679 N N . LYS A 1 80 ? 3.563 4.972 -37.093 1.00 75.38 80 LYS A N 1
ATOM 680 C CA . LYS A 1 80 ? 4.934 5.362 -36.754 1.00 75.38 80 LYS A CA 1
ATOM 681 C C . LYS A 1 80 ? 5.789 5.365 -38.018 1.00 75.38 80 LYS A C 1
ATOM 683 O O . LYS A 1 80 ? 5.850 4.364 -38.731 1.00 75.38 80 LYS A O 1
ATOM 688 N N . ILE A 1 81 ? 6.483 6.470 -38.268 1.00 71.81 81 ILE A N 1
ATOM 689 C CA . ILE A 1 81 ? 7.477 6.624 -39.327 1.00 71.81 81 ILE A CA 1
ATOM 690 C C . ILE A 1 81 ? 8.872 6.393 -38.752 1.00 71.81 81 ILE A C 1
ATOM 692 O O . ILE A 1 81 ? 9.241 6.868 -37.682 1.00 71.81 81 ILE A O 1
ATOM 696 N N . GLY A 1 82 ? 9.698 5.696 -39.521 1.00 71.44 82 GLY A N 1
ATOM 697 C CA . GLY A 1 82 ? 11.115 5.539 -39.235 1.00 71.44 82 GLY A CA 1
ATOM 698 C C . GLY A 1 82 ? 11.505 4.085 -39.000 1.00 71.44 82 GLY A C 1
ATOM 699 O O . GLY A 1 82 ? 10.654 3.211 -38.821 1.00 71.44 82 GLY A O 1
ATOM 700 N N . PRO A 1 83 ? 12.813 3.798 -39.046 1.00 77.75 83 PRO A N 1
ATOM 701 C CA . PRO A 1 83 ? 13.301 2.429 -39.002 1.00 77.75 83 PRO A CA 1
ATOM 702 C C . PRO A 1 83 ? 12.881 1.735 -37.690 1.00 77.75 83 PRO A C 1
ATOM 704 O O . PRO A 1 83 ? 13.094 2.319 -36.624 1.00 77.75 83 PRO A O 1
ATOM 707 N N . PRO A 1 84 ? 12.334 0.499 -37.738 1.00 77.75 84 PRO A N 1
ATOM 708 C CA . PRO A 1 84 ? 11.941 -0.277 -36.550 1.00 77.75 84 PRO A CA 1
ATOM 709 C C . PRO A 1 84 ? 13.050 -0.413 -35.502 1.00 77.75 84 PRO A C 1
ATOM 711 O O . PRO A 1 84 ? 12.782 -0.455 -34.306 1.00 77.75 84 PRO A O 1
ATOM 714 N N . GLU A 1 85 ? 14.302 -0.394 -35.960 1.00 82.19 85 GLU A N 1
ATOM 715 C CA . GLU A 1 85 ? 15.531 -0.390 -35.158 1.00 82.19 85 GLU A CA 1
ATOM 716 C C . GLU A 1 85 ? 15.553 0.714 -34.080 1.00 82.19 85 GLU A C 1
ATOM 718 O O . GLU A 1 85 ? 16.235 0.578 -33.065 1.00 82.19 85 GLU A O 1
ATOM 723 N N . ARG A 1 86 ? 14.837 1.829 -34.310 1.00 84.69 86 ARG A N 1
ATOM 724 C CA . ARG A 1 86 ? 14.769 2.968 -33.382 1.00 84.69 86 ARG A CA 1
ATOM 725 C C . ARG A 1 86 ? 13.879 2.706 -32.173 1.00 84.69 86 ARG A C 1
ATOM 727 O O . ARG A 1 86 ? 13.957 3.451 -31.201 1.00 84.69 86 ARG A O 1
ATOM 734 N N . ASN A 1 87 ? 13.079 1.644 -32.187 1.00 87.56 87 ASN A N 1
ATOM 735 C CA . ASN A 1 87 ? 12.383 1.201 -30.994 1.00 87.56 87 ASN A CA 1
ATOM 736 C C . ASN A 1 87 ? 13.316 0.321 -30.141 1.00 87.56 87 ASN A C 1
ATOM 738 O O . ASN A 1 87 ? 13.528 -0.864 -30.410 1.00 87.56 87 ASN A O 1
ATOM 742 N N . LEU A 1 88 ? 13.866 0.911 -29.078 1.00 91.56 88 LEU A N 1
ATOM 743 C CA . LEU A 1 88 ? 14.777 0.228 -28.158 1.00 91.56 88 LEU A CA 1
ATOM 744 C C . LEU A 1 88 ? 14.062 -0.773 -27.243 1.00 91.56 88 LEU A C 1
ATOM 746 O O . LEU A 1 88 ? 14.722 -1.623 -26.641 1.00 91.56 88 LEU A O 1
ATOM 750 N N . GLU A 1 89 ? 12.731 -0.720 -27.157 1.00 90.62 89 GLU A N 1
ATOM 751 C CA . GLU A 1 89 ? 11.933 -1.644 -26.355 1.00 90.62 89 GLU A CA 1
ATOM 752 C C . GLU A 1 89 ? 12.136 -3.089 -26.811 1.00 90.62 89 GLU A C 1
ATOM 754 O O . GLU A 1 89 ? 12.403 -3.960 -25.987 1.00 90.62 89 GLU A O 1
ATOM 759 N N . HIS A 1 90 ? 12.092 -3.350 -28.123 1.00 87.06 90 HIS A N 1
ATOM 760 C CA . HIS A 1 90 ? 12.274 -4.702 -28.655 1.00 87.06 90 HIS A CA 1
ATOM 761 C C . HIS A 1 90 ? 13.654 -5.272 -28.304 1.00 87.06 90 HIS A C 1
ATOM 763 O O . HIS A 1 90 ? 13.796 -6.459 -28.002 1.00 87.06 90 HIS A O 1
ATOM 769 N N . ARG A 1 91 ? 14.680 -4.415 -28.293 1.00 90.94 91 ARG A N 1
ATOM 770 C CA . ARG A 1 91 ? 16.045 -4.803 -27.932 1.00 90.94 91 ARG A CA 1
ATOM 771 C C . ARG A 1 91 ? 16.156 -5.153 -26.447 1.00 90.94 91 ARG A C 1
ATOM 773 O O . ARG A 1 91 ? 16.770 -6.161 -26.117 1.00 90.94 91 ARG A O 1
ATOM 780 N N . LEU A 1 92 ? 15.531 -4.364 -25.573 1.00 93.81 92 LEU A N 1
ATOM 781 C CA . LEU A 1 92 ? 15.514 -4.605 -24.126 1.00 93.81 92 LEU A CA 1
ATOM 782 C C . LEU A 1 92 ? 14.595 -5.769 -23.725 1.00 93.81 92 LEU A C 1
ATOM 784 O O . LEU A 1 92 ? 14.880 -6.473 -22.761 1.00 93.81 92 LEU A O 1
ATOM 788 N N . ARG A 1 93 ? 13.526 -6.031 -24.484 1.00 91.75 93 ARG A N 1
ATOM 789 C CA . ARG A 1 93 ? 12.641 -7.188 -24.281 1.00 91.75 93 ARG A CA 1
ATOM 790 C C . ARG A 1 93 ? 13.386 -8.508 -24.484 1.00 91.75 93 ARG A C 1
ATOM 792 O O . ARG A 1 93 ? 13.104 -9.480 -23.796 1.00 91.75 93 ARG A O 1
ATOM 799 N N . ASN A 1 94 ? 14.362 -8.519 -25.389 1.00 92.00 94 ASN A N 1
ATOM 800 C CA . ASN A 1 94 ? 15.211 -9.671 -25.688 1.00 92.00 94 ASN A CA 1
ATOM 801 C C . ASN A 1 94 ? 16.603 -9.568 -25.041 1.00 92.00 94 ASN A C 1
ATOM 803 O O . ASN A 1 94 ? 17.543 -10.225 -25.492 1.00 92.00 94 ASN A O 1
ATOM 807 N N . ASP A 1 95 ? 16.761 -8.730 -24.012 1.00 96.12 95 ASP A N 1
ATOM 808 C CA . ASP A 1 95 ? 18.053 -8.553 -23.356 1.00 96.12 95 ASP A CA 1
ATOM 809 C C . ASP A 1 95 ? 18.538 -9.881 -22.750 1.00 96.12 95 ASP A C 1
ATOM 811 O O . ASP A 1 95 ? 17.734 -10.589 -22.133 1.00 96.12 95 ASP A O 1
ATOM 815 N N . PRO A 1 96 ? 19.826 -10.252 -22.888 1.00 95.00 96 PRO A N 1
ATOM 816 C CA . PRO A 1 96 ? 20.348 -11.468 -22.271 1.00 95.00 96 PRO A CA 1
ATOM 817 C C . PRO A 1 96 ? 20.250 -11.457 -20.738 1.00 95.00 96 PRO A C 1
ATOM 819 O O . PRO A 1 96 ? 20.134 -12.530 -20.148 1.00 95.00 96 PRO A O 1
ATOM 822 N N . ASP A 1 97 ? 20.269 -10.284 -20.093 1.00 96.62 97 ASP A N 1
ATOM 823 C CA . ASP A 1 97 ? 20.138 -10.153 -18.640 1.00 96.62 97 ASP A CA 1
ATOM 824 C C . ASP A 1 97 ? 18.653 -10.198 -18.211 1.00 96.62 97 ASP A C 1
ATOM 826 O O . ASP A 1 97 ? 17.890 -9.274 -18.521 1.00 96.62 97 ASP A O 1
ATOM 830 N N . PRO A 1 98 ? 18.213 -11.231 -17.458 1.00 95.75 98 PRO A N 1
ATOM 831 C CA . PRO A 1 98 ? 16.843 -11.315 -16.952 1.00 95.75 98 PRO A CA 1
ATOM 832 C C . PRO A 1 98 ? 16.431 -10.128 -16.082 1.00 95.75 98 PRO A C 1
ATOM 834 O O . PRO A 1 98 ? 15.252 -9.780 -16.044 1.00 95.75 98 PRO A O 1
ATOM 837 N N . PHE A 1 99 ? 17.380 -9.490 -15.393 1.00 97.19 99 PHE A N 1
ATOM 838 C CA . PHE A 1 99 ? 17.086 -8.332 -14.562 1.00 97.19 99 PHE A CA 1
ATOM 839 C C . PHE A 1 99 ? 16.767 -7.094 -15.397 1.00 97.19 99 PHE A C 1
ATOM 841 O O . PHE A 1 99 ? 15.846 -6.357 -15.058 1.00 97.19 99 PHE A O 1
ATOM 848 N N . VAL A 1 100 ? 17.443 -6.901 -16.533 1.00 97.19 100 VAL A N 1
ATOM 849 C CA . VAL A 1 100 ? 17.097 -5.836 -17.489 1.00 97.19 100 VAL A CA 1
ATOM 850 C C . VAL A 1 100 ? 15.692 -6.056 -18.056 1.00 97.19 100 VAL A C 1
ATOM 852 O O . VAL A 1 100 ? 14.900 -5.114 -18.096 1.00 97.19 100 VAL A O 1
ATOM 855 N N . ARG A 1 101 ? 15.344 -7.298 -18.427 1.00 96.25 101 ARG A N 1
ATOM 856 C CA . ARG A 1 101 ? 13.988 -7.624 -18.904 1.00 96.25 101 ARG A CA 1
ATOM 857 C C . ARG A 1 101 ? 12.921 -7.374 -17.839 1.00 96.25 101 ARG A C 1
ATOM 859 O O . ARG A 1 101 ? 11.869 -6.829 -18.152 1.00 96.25 101 ARG A O 1
ATOM 866 N N . ALA A 1 102 ? 13.196 -7.707 -16.578 1.00 96.81 102 ALA A N 1
ATOM 867 C CA . ALA A 1 102 ? 12.295 -7.403 -15.468 1.00 96.81 102 ALA A CA 1
ATOM 868 C C . ALA A 1 102 ? 12.152 -5.887 -15.242 1.00 96.81 102 ALA A C 1
ATOM 870 O O . ALA A 1 102 ? 11.032 -5.398 -15.138 1.00 96.81 102 ALA A O 1
ATOM 871 N N . CYS A 1 103 ? 13.252 -5.123 -15.268 1.00 96.44 103 CYS A N 1
ATOM 872 C CA . CYS A 1 103 ? 13.216 -3.657 -15.212 1.00 96.44 103 CYS A CA 1
ATOM 873 C C . CYS A 1 103 ? 12.319 -3.060 -16.304 1.00 96.44 103 CYS A C 1
ATOM 875 O O . CYS A 1 103 ? 11.594 -2.109 -16.030 1.00 96.44 103 CYS A O 1
ATOM 877 N N . LEU A 1 104 ? 12.326 -3.632 -17.515 1.00 95.38 104 LEU A N 1
ATOM 878 C CA . LEU A 1 104 ? 11.432 -3.202 -18.591 1.00 95.38 104 LEU A CA 1
ATOM 879 C C . LEU A 1 104 ? 9.961 -3.331 -18.183 1.00 95.38 104 LEU A C 1
ATOM 881 O O . LEU A 1 104 ? 9.183 -2.418 -18.440 1.00 95.38 104 LEU A O 1
ATOM 885 N N . ARG A 1 105 ? 9.581 -4.428 -17.512 1.00 94.12 105 ARG A N 1
ATOM 886 C CA . ARG A 1 105 ? 8.200 -4.671 -17.058 1.00 94.12 105 ARG A CA 1
ATOM 887 C C . ARG A 1 105 ? 7.703 -3.658 -16.028 1.00 94.12 105 ARG A C 1
ATOM 889 O O . ARG A 1 105 ? 6.506 -3.407 -15.983 1.00 94.12 105 ARG A O 1
ATOM 896 N N . GLU A 1 106 ? 8.596 -3.034 -15.264 1.00 93.56 106 GLU A N 1
ATOM 897 C CA . GLU A 1 106 ? 8.267 -1.956 -14.314 1.00 93.56 106 GLU A CA 1
ATOM 898 C C . GLU A 1 106 ? 8.053 -0.588 -14.990 1.00 93.56 106 GLU A C 1
ATOM 900 O O . GLU A 1 106 ? 7.621 0.355 -14.328 1.00 93.56 106 GLU A O 1
ATOM 905 N N . ASN A 1 107 ? 8.353 -0.449 -16.286 1.00 93.00 107 ASN A N 1
ATOM 906 C CA . ASN A 1 107 ? 8.322 0.841 -16.969 1.00 93.00 107 ASN A CA 1
ATOM 907 C C . ASN A 1 107 ? 6.903 1.245 -17.414 1.00 93.00 107 ASN A C 1
ATOM 909 O O . ASN A 1 107 ? 6.325 0.592 -18.295 1.00 93.00 107 ASN A O 1
ATOM 913 N N . PRO A 1 108 ? 6.339 2.346 -16.884 1.00 89.75 108 PRO A N 1
ATOM 914 C CA . PRO A 1 108 ? 4.995 2.794 -17.245 1.00 89.75 108 PRO A CA 1
ATOM 915 C C . PRO A 1 108 ? 4.885 3.281 -18.692 1.00 89.75 108 PRO A C 1
ATOM 917 O O . PRO A 1 108 ? 3.810 3.219 -19.276 1.00 89.75 108 PRO A O 1
ATOM 920 N N . HIS A 1 109 ? 5.978 3.725 -19.318 1.00 85.19 109 HIS A N 1
ATOM 921 C CA . HIS A 1 109 ? 5.947 4.188 -20.710 1.00 85.19 109 HIS A CA 1
ATOM 922 C C . HIS A 1 109 ? 5.785 3.049 -21.718 1.00 85.19 109 HIS A C 1
ATOM 924 O O . HIS A 1 109 ? 5.368 3.289 -22.846 1.00 85.19 109 HIS A O 1
ATOM 930 N N . VAL A 1 110 ? 6.112 1.821 -21.314 1.00 82.31 110 VAL A N 1
ATOM 931 C CA . VAL A 1 110 ? 5.958 0.629 -22.154 1.00 82.31 110 VAL A CA 1
ATOM 932 C C . VAL A 1 110 ? 4.574 0.019 -21.938 1.00 82.31 110 VAL A C 1
ATOM 934 O O . VAL A 1 110 ? 3.827 -0.195 -22.891 1.00 82.31 110 VAL A O 1
ATOM 937 N N . PHE A 1 111 ? 4.206 -0.209 -20.676 1.00 73.62 111 PHE A N 1
ATOM 938 C CA . PHE A 1 111 ? 2.994 -0.956 -20.321 1.00 73.62 111 PHE A CA 1
ATOM 939 C C . PHE A 1 111 ? 1.765 -0.084 -20.025 1.00 73.62 111 PHE A C 1
ATOM 941 O O . PHE A 1 111 ? 0.671 -0.622 -19.939 1.00 73.62 111 PHE A O 1
ATOM 948 N N . GLY A 1 112 ? 1.903 1.244 -19.962 1.00 61.38 112 GLY A N 1
ATOM 949 C CA . GLY A 1 112 ? 0.779 2.190 -19.880 1.00 61.38 112 GLY A CA 1
ATOM 950 C C . GLY A 1 112 ? 0.178 2.579 -21.234 1.00 61.38 112 GLY A C 1
ATOM 951 O O . GLY A 1 112 ? -0.569 3.551 -21.331 1.00 61.38 112 GLY A O 1
ATOM 952 N N . THR A 1 113 ? 0.525 1.862 -22.304 1.00 62.38 113 THR A N 1
ATOM 953 C CA . THR A 1 113 ? -0.023 2.088 -23.647 1.00 62.38 113 THR A CA 1
ATOM 954 C C . THR A 1 113 ? -1.263 1.218 -23.885 1.00 62.38 113 THR A C 1
ATOM 956 O O . THR A 1 113 ? -1.406 0.147 -23.296 1.00 62.38 113 THR A O 1
ATOM 959 N N . PHE A 1 114 ? -2.161 1.649 -24.784 1.00 58.28 114 PHE A N 1
ATOM 960 C CA . PHE A 1 114 ? -3.364 0.883 -25.161 1.00 58.28 114 PHE A CA 1
ATOM 961 C C . PHE A 1 114 ? -3.059 -0.564 -25.582 1.00 58.28 114 PHE A C 1
ATOM 963 O O . PHE A 1 114 ? -3.893 -1.442 -25.384 1.00 58.28 114 PHE A O 1
ATOM 970 N N . ASP A 1 115 ? -1.868 -0.819 -26.124 1.00 62.91 115 ASP A N 1
ATOM 971 C CA . ASP A 1 115 ? -1.426 -2.142 -26.569 1.00 62.91 115 ASP A CA 1
ATOM 972 C C . ASP A 1 115 ? -1.400 -3.161 -25.416 1.00 62.91 115 ASP A C 1
ATOM 974 O O . ASP A 1 115 ? -1.849 -4.299 -25.564 1.00 62.91 115 ASP A O 1
ATOM 978 N N . PHE A 1 116 ? -0.980 -2.741 -24.216 1.00 66.94 116 PHE A N 1
ATOM 979 C CA . PHE A 1 116 ? -0.981 -3.631 -23.057 1.00 66.94 116 PHE A CA 1
ATOM 980 C C . PHE A 1 116 ? -2.395 -4.054 -22.651 1.00 66.94 116 PHE A C 1
ATOM 982 O O . PHE A 1 116 ? -2.612 -5.227 -22.354 1.00 66.94 116 PHE A O 1
ATOM 989 N N . LEU A 1 117 ? -3.369 -3.139 -22.692 1.00 69.75 117 LEU A N 1
ATOM 990 C CA . LEU A 1 117 ? -4.751 -3.430 -22.293 1.00 69.75 117 LEU A CA 1
ATOM 991 C C . LEU A 1 117 ? -5.358 -4.585 -23.103 1.00 69.75 117 LEU A C 1
ATOM 993 O O . LEU A 1 117 ? -6.105 -5.390 -22.553 1.00 69.75 117 LEU A O 1
ATOM 997 N N . TYR A 1 118 ? -4.999 -4.713 -24.382 1.00 75.81 118 TYR A N 1
ATOM 998 C CA . TYR A 1 118 ? -5.512 -5.775 -25.254 1.00 75.81 118 TYR A CA 1
ATOM 999 C C . TYR A 1 118 ? -4.629 -7.030 -25.295 1.00 75.81 118 TYR A C 1
ATOM 1001 O O . TYR A 1 118 ? -5.115 -8.107 -25.646 1.00 75.81 118 TYR A O 1
ATOM 1009 N N . HIS A 1 119 ? -3.349 -6.922 -24.923 1.00 83.50 119 HIS A N 1
ATOM 1010 C CA . HIS A 1 119 ? -2.364 -7.997 -25.096 1.00 83.50 119 HIS A CA 1
ATOM 1011 C C . HIS A 1 119 ? -1.692 -8.471 -23.801 1.00 83.50 119 HIS A C 1
ATOM 1013 O O . HIS A 1 119 ? -0.759 -9.282 -23.856 1.00 83.50 119 HIS A O 1
ATOM 1019 N N . TRP A 1 120 ? -2.187 -8.048 -22.632 1.00 87.12 120 TRP A N 1
ATOM 1020 C CA . TRP A 1 120 ? -1.610 -8.410 -21.335 1.00 87.12 120 TRP A CA 1
ATOM 1021 C C . TRP A 1 120 ? -1.457 -9.926 -21.149 1.00 87.12 120 TRP A C 1
ATOM 1023 O O . TRP A 1 120 ? -0.454 -10.362 -20.588 1.00 87.12 120 TRP A O 1
ATOM 1033 N N . LYS A 1 121 ? -2.386 -10.745 -21.670 1.00 90.62 121 LYS A N 1
ATOM 1034 C CA . LYS A 1 121 ? -2.326 -12.217 -21.578 1.00 90.62 121 LYS A CA 1
ATOM 1035 C C . LYS A 1 121 ? -1.076 -12.787 -22.246 1.00 90.62 121 LYS A C 1
ATOM 1037 O O . LYS A 1 121 ? -0.346 -13.556 -21.624 1.00 90.62 121 LYS A O 1
ATOM 1042 N N . SER A 1 122 ? -0.800 -12.382 -23.490 1.00 90.19 122 SER A N 1
ATOM 1043 C CA . SER A 1 122 ? 0.392 -12.840 -24.226 1.00 90.19 122 SER A CA 1
ATOM 1044 C C . SER A 1 122 ? 1.655 -12.442 -23.475 1.00 90.19 122 SER A C 1
ATOM 1046 O O . SER A 1 122 ? 2.515 -13.271 -23.193 1.00 90.19 122 SER A O 1
ATOM 1048 N N . ILE A 1 123 ? 1.702 -11.181 -23.043 1.00 89.25 123 ILE A N 1
ATOM 1049 C CA . ILE A 1 123 ? 2.827 -10.616 -22.304 1.00 89.25 123 ILE A CA 1
ATOM 1050 C C . ILE A 1 123 ? 3.068 -11.370 -20.992 1.00 89.25 123 ILE A C 1
ATOM 1052 O O . ILE A 1 123 ? 4.214 -11.675 -20.664 1.00 89.25 123 ILE A O 1
ATOM 1056 N N . PHE A 1 124 ? 2.011 -11.697 -20.249 1.00 93.62 124 PHE A N 1
ATOM 1057 C CA . PHE A 1 124 ? 2.107 -12.432 -18.993 1.00 93.62 124 PHE A CA 1
ATOM 1058 C C . PHE A 1 124 ? 2.631 -13.858 -19.207 1.00 93.62 124 PHE A C 1
ATOM 1060 O O . PHE A 1 124 ? 3.544 -14.288 -18.496 1.00 93.62 124 PHE A O 1
ATOM 1067 N N . HIS A 1 125 ? 2.107 -14.578 -20.203 1.00 94.00 125 HIS A N 1
ATOM 1068 C CA . HIS A 1 125 ? 2.538 -15.945 -20.504 1.00 94.00 125 HIS A CA 1
ATOM 1069 C C . HIS A 1 125 ? 3.972 -16.015 -21.039 1.00 94.00 125 HIS A C 1
ATOM 1071 O O . HIS A 1 125 ? 4.709 -16.922 -20.655 1.00 94.00 125 HIS A O 1
ATOM 1077 N N . GLU A 1 126 ? 4.385 -15.050 -21.862 1.00 92.31 126 GLU A N 1
ATOM 1078 C CA . GLU A 1 126 ? 5.760 -14.931 -22.368 1.00 92.31 126 GLU A CA 1
ATOM 1079 C C . GLU A 1 126 ? 6.764 -14.543 -21.274 1.00 92.31 126 GLU A C 1
ATOM 1081 O O . GLU A 1 126 ? 7.956 -14.824 -21.396 1.00 92.31 126 GLU A O 1
ATOM 1086 N N . SER A 1 127 ? 6.298 -13.896 -20.203 1.00 94.31 127 SER A N 1
ATOM 1087 C CA . SER A 1 127 ? 7.154 -13.436 -19.111 1.00 94.31 127 SER A CA 1
ATOM 1088 C C . SER A 1 127 ? 7.547 -14.575 -18.174 1.00 94.31 127 SER A C 1
ATOM 1090 O O . SER A 1 127 ? 6.732 -15.424 -17.801 1.00 94.31 127 SER A O 1
ATOM 1092 N N . THR A 1 128 ? 8.798 -14.544 -17.715 1.00 95.88 128 THR A N 1
ATOM 1093 C CA . THR A 1 128 ? 9.243 -15.377 -16.586 1.00 95.88 128 THR A CA 1
ATOM 1094 C C . THR A 1 128 ? 8.551 -14.945 -15.289 1.00 95.88 128 THR A C 1
ATOM 1096 O O . THR A 1 128 ? 8.079 -13.814 -15.182 1.00 95.88 128 THR A O 1
ATOM 1099 N N . HIS A 1 129 ? 8.526 -15.797 -14.258 1.00 97.06 129 HIS A N 1
ATOM 1100 C CA . HIS A 1 129 ? 7.963 -15.410 -12.952 1.00 97.06 129 HIS A CA 1
ATOM 1101 C C . HIS A 1 129 ? 8.607 -14.138 -12.381 1.00 97.06 129 HIS A C 1
ATOM 1103 O O . HIS A 1 129 ? 7.920 -13.239 -11.905 1.00 97.06 129 HIS A O 1
ATOM 1109 N N . PHE A 1 130 ? 9.928 -14.008 -12.523 1.00 96.81 130 PHE A N 1
ATOM 1110 C CA . PHE A 1 130 ? 10.658 -12.820 -12.089 1.00 96.81 130 PHE A CA 1
ATOM 1111 C C . PHE A 1 130 ? 10.207 -11.542 -12.818 1.00 96.81 130 PHE A C 1
ATOM 1113 O O . PHE A 1 130 ? 10.031 -10.496 -12.198 1.00 96.81 130 PHE A O 1
ATOM 1120 N N . GLU A 1 131 ? 9.951 -11.637 -14.123 1.00 96.69 131 GLU A N 1
ATOM 1121 C CA . GLU A 1 131 ? 9.400 -10.541 -14.924 1.00 96.69 131 GLU A CA 1
ATOM 1122 C C . GLU A 1 131 ? 7.939 -10.230 -14.560 1.00 96.69 131 GLU A C 1
ATOM 1124 O O . GLU A 1 131 ? 7.561 -9.062 -14.546 1.00 96.69 131 GLU A O 1
ATOM 1129 N N . ARG A 1 132 ? 7.124 -11.233 -14.204 1.00 97.38 132 ARG A N 1
ATOM 1130 C CA . ARG A 1 132 ? 5.738 -11.031 -13.738 1.00 97.38 132 ARG A CA 1
ATOM 1131 C C . ARG A 1 132 ? 5.686 -10.286 -12.404 1.00 97.38 132 ARG A C 1
ATOM 1133 O O . ARG A 1 132 ? 4.858 -9.395 -12.248 1.00 97.38 132 ARG A O 1
ATOM 1140 N N . LEU A 1 133 ? 6.596 -10.591 -11.473 1.00 97.75 133 LEU A N 1
ATOM 1141 C CA . LEU A 1 133 ? 6.733 -9.851 -10.209 1.00 97.75 133 LEU A CA 1
ATOM 1142 C C . LEU A 1 133 ? 7.056 -8.370 -10.446 1.00 97.75 133 LEU A C 1
ATOM 1144 O O . LEU A 1 133 ? 6.570 -7.509 -9.720 1.00 97.75 133 LEU A O 1
ATOM 1148 N N . ALA A 1 134 ? 7.872 -8.076 -11.455 1.00 96.31 134 ALA A N 1
ATOM 1149 C CA . ALA A 1 134 ? 8.186 -6.712 -11.861 1.00 96.31 134 ALA A CA 1
ATOM 1150 C C . ALA A 1 134 ? 6.991 -6.045 -12.574 1.00 96.31 134 ALA A C 1
ATOM 1152 O O . ALA A 1 134 ? 6.655 -4.900 -12.285 1.00 96.31 134 ALA A O 1
ATOM 1153 N N . LEU A 1 135 ? 6.280 -6.785 -13.431 1.00 95.19 135 LEU A N 1
ATOM 1154 C CA . LEU A 1 135 ? 5.094 -6.305 -14.147 1.00 95.19 135 LEU A CA 1
ATOM 1155 C C . LEU A 1 135 ? 3.996 -5.811 -13.199 1.00 95.19 135 LEU A C 1
ATOM 1157 O O . LEU A 1 135 ? 3.457 -4.731 -13.403 1.00 95.19 135 LEU A O 1
ATOM 1161 N N . VAL A 1 136 ? 3.686 -6.560 -12.138 1.00 95.81 136 VAL A N 1
ATOM 1162 C CA . VAL A 1 136 ? 2.629 -6.172 -11.181 1.00 95.81 136 VAL A CA 1
ATOM 1163 C C . VAL A 1 136 ? 3.017 -4.996 -10.276 1.00 95.81 136 VAL A C 1
ATOM 1165 O O . VAL A 1 136 ? 2.164 -4.445 -9.586 1.00 95.81 136 VAL A O 1
ATOM 1168 N N . ARG A 1 137 ? 4.293 -4.591 -10.271 1.00 95.12 137 ARG A N 1
ATOM 1169 C CA . ARG A 1 137 ? 4.770 -3.369 -9.601 1.00 95.12 137 ARG A CA 1
ATOM 1170 C C . ARG A 1 137 ? 4.672 -2.128 -10.484 1.00 95.12 137 ARG A C 1
ATOM 1172 O O . ARG A 1 137 ? 4.925 -1.027 -9.999 1.00 95.12 137 ARG A O 1
ATOM 1179 N N . ASN A 1 138 ? 4.364 -2.301 -11.766 1.00 93.00 138 ASN A N 1
ATOM 1180 C CA . ASN A 1 138 ? 4.219 -1.198 -12.697 1.00 93.00 138 ASN A CA 1
ATOM 1181 C C . ASN A 1 138 ? 2.975 -0.369 -12.333 1.00 93.00 138 ASN A C 1
ATOM 1183 O O . ASN A 1 138 ? 1.888 -0.939 -12.257 1.00 93.00 138 ASN A O 1
ATOM 1187 N N . PRO A 1 139 ? 3.091 0.958 -12.160 1.00 90.38 139 PRO A N 1
ATOM 1188 C CA . PRO A 1 139 ? 1.958 1.807 -11.783 1.00 90.38 139 PRO A CA 1
ATOM 1189 C C . PRO A 1 139 ? 0.863 1.902 -12.859 1.00 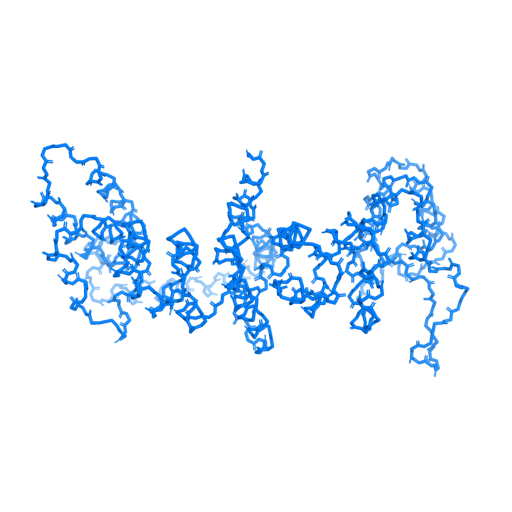90.38 139 PRO A C 1
ATOM 1191 O O . PRO A 1 139 ? -0.220 2.411 -12.582 1.00 90.38 139 PRO A O 1
ATOM 1194 N N . GLU A 1 140 ? 1.132 1.432 -14.076 1.00 89.12 140 GLU A N 1
ATOM 1195 C CA . GLU A 1 140 ? 0.170 1.368 -15.180 1.00 89.12 140 GLU A CA 1
ATOM 1196 C C . GLU A 1 140 ? -0.232 -0.080 -15.513 1.00 89.12 140 GLU A C 1
ATOM 1198 O O . GLU A 1 140 ? -0.690 -0.373 -16.618 1.00 89.12 140 GLU A O 1
ATOM 1203 N N . VAL A 1 141 ? -0.044 -1.019 -14.576 1.00 90.44 141 VAL A N 1
ATOM 1204 C CA . VAL A 1 141 ? -0.516 -2.393 -14.756 1.00 90.44 141 VAL A CA 1
ATOM 1205 C C . VAL A 1 141 ? -2.043 -2.421 -14.889 1.00 90.44 141 VAL A C 1
ATOM 1207 O O . VAL A 1 141 ? -2.784 -1.824 -14.114 1.00 90.44 141 VAL A O 1
ATOM 1210 N N . GLY A 1 142 ? -2.523 -3.133 -15.903 1.00 87.56 142 GLY A N 1
ATOM 1211 C CA . GLY A 1 142 ? -3.947 -3.278 -16.189 1.00 87.56 142 GLY A CA 1
ATOM 1212 C C . GLY A 1 142 ? -4.704 -3.974 -15.056 1.00 87.56 142 GLY A C 1
ATOM 1213 O O . GLY A 1 142 ? -4.329 -5.068 -14.628 1.00 87.56 142 GLY A O 1
ATOM 1214 N N . HIS A 1 143 ? -5.807 -3.361 -14.622 1.00 89.75 143 HIS A N 1
ATOM 1215 C CA . HIS A 1 143 ? -6.649 -3.866 -13.535 1.00 89.75 143 HIS A CA 1
ATOM 1216 C C . HIS A 1 143 ? -7.185 -5.277 -13.794 1.00 89.75 143 HIS A C 1
ATOM 1218 O O . HIS A 1 143 ? -7.206 -6.078 -12.866 1.00 89.75 143 HIS A O 1
ATOM 1224 N N . ASP A 1 144 ? -7.539 -5.610 -15.040 1.00 90.69 144 ASP A N 1
ATOM 1225 C CA . ASP A 1 144 ? -8.029 -6.944 -15.411 1.00 90.69 144 ASP A CA 1
ATOM 1226 C C . ASP A 1 144 ? -7.021 -8.038 -15.030 1.00 90.69 144 ASP A C 1
ATOM 1228 O O . ASP A 1 144 ? -7.382 -9.029 -14.399 1.00 90.69 144 ASP A O 1
ATOM 1232 N N . LEU A 1 145 ? -5.732 -7.839 -15.337 1.00 94.06 145 LEU A N 1
ATOM 1233 C CA . LEU A 1 145 ? -4.676 -8.774 -14.940 1.00 94.06 145 LEU A CA 1
ATOM 1234 C C . LEU A 1 145 ? -4.600 -8.901 -13.412 1.00 94.06 145 LEU A C 1
ATOM 1236 O O . LEU A 1 145 ? -4.444 -10.007 -12.897 1.00 94.06 145 LEU A O 1
ATOM 1240 N N . ILE A 1 146 ? -4.706 -7.788 -12.683 1.00 96.06 146 ILE A N 1
ATOM 1241 C CA . ILE A 1 146 ? -4.666 -7.797 -11.216 1.00 96.06 146 ILE A CA 1
ATOM 1242 C C . ILE A 1 146 ? -5.871 -8.547 -10.639 1.00 96.06 146 ILE A C 1
ATOM 1244 O O . ILE A 1 146 ? -5.690 -9.365 -9.742 1.00 96.06 146 ILE A O 1
ATOM 1248 N N . GLU A 1 147 ? -7.076 -8.354 -11.174 1.00 96.12 147 GLU A N 1
ATOM 1249 C CA . GLU A 1 147 ? -8.262 -9.115 -10.763 1.00 96.12 147 GLU A CA 1
ATOM 1250 C C . GLU A 1 147 ? -8.079 -10.611 -11.032 1.00 96.12 147 GLU A C 1
ATOM 1252 O O . GLU A 1 147 ? -8.285 -11.418 -10.126 1.00 96.12 147 GLU A O 1
ATOM 1257 N N . HIS A 1 148 ? -7.571 -10.987 -12.212 1.00 96.75 148 HIS A N 1
ATOM 1258 C CA . HIS A 1 148 ? -7.233 -12.380 -12.505 1.00 96.75 148 HIS A CA 1
ATOM 1259 C C . HIS A 1 148 ? -6.209 -12.942 -11.523 1.00 96.75 148 HIS A C 1
ATOM 1261 O O . HIS A 1 148 ? -6.357 -14.090 -11.130 1.00 96.75 148 HIS A O 1
ATOM 1267 N N . ILE A 1 149 ? -5.198 -12.171 -11.097 1.00 97.69 149 ILE A N 1
ATOM 1268 C CA . ILE A 1 149 ? -4.214 -12.585 -10.079 1.00 97.69 149 ILE A CA 1
ATOM 1269 C C . ILE A 1 149 ? -4.883 -12.765 -8.710 1.00 97.69 149 ILE A C 1
ATOM 1271 O O . ILE A 1 149 ? -4.579 -13.729 -8.005 1.00 97.69 149 ILE A O 1
ATOM 1275 N N . PHE A 1 150 ? -5.793 -11.872 -8.328 1.00 97.69 150 PHE A N 1
ATOM 1276 C CA . PHE A 1 150 ? -6.486 -11.921 -7.043 1.00 97.69 150 PHE A CA 1
ATOM 1277 C C . PHE A 1 150 ? -7.577 -12.991 -6.973 1.00 97.69 150 PHE A C 1
ATOM 1279 O O . PHE A 1 150 ? -7.977 -13.342 -5.868 1.00 97.69 150 PHE A O 1
ATOM 1286 N N . ASP A 1 151 ? -8.055 -13.534 -8.089 1.00 97.44 151 ASP A N 1
ATOM 1287 C CA . ASP A 1 151 ? -9.025 -14.628 -8.078 1.00 97.44 151 ASP A CA 1
ATOM 1288 C C . ASP A 1 151 ? -8.327 -15.984 -7.827 1.00 97.44 151 ASP A C 1
ATOM 1290 O O . ASP A 1 151 ? -7.535 -16.430 -8.664 1.00 97.44 151 ASP A O 1
ATOM 1294 N N . PRO A 1 152 ? -8.566 -16.664 -6.684 1.00 95.75 152 PRO A N 1
ATOM 1295 C CA . PRO A 1 152 ? -7.951 -17.963 -6.413 1.00 95.75 152 PRO A CA 1
ATOM 1296 C C . PRO A 1 152 ? -8.495 -19.079 -7.319 1.00 95.75 152 PRO A C 1
ATOM 1298 O O . PRO A 1 152 ? -7.813 -20.089 -7.492 1.00 95.75 152 PRO A O 1
ATOM 1301 N N . ASP A 1 153 ? -9.685 -18.891 -7.900 1.00 96.56 153 ASP A N 1
ATOM 1302 C CA . ASP A 1 153 ? -10.344 -19.864 -8.775 1.00 96.56 153 ASP A CA 1
ATOM 1303 C C . ASP A 1 153 ? -9.967 -19.667 -10.255 1.00 96.56 153 ASP A C 1
ATOM 1305 O O . ASP A 1 153 ? -10.319 -20.488 -11.109 1.00 96.56 153 ASP A O 1
ATOM 1309 N N . ASP A 1 154 ? -9.235 -18.595 -10.579 1.00 96.44 154 ASP A N 1
ATOM 1310 C CA . ASP A 1 154 ? -8.788 -18.333 -11.940 1.00 96.44 154 ASP A CA 1
ATOM 1311 C C . ASP A 1 154 ? -7.786 -19.395 -12.415 1.00 96.44 154 ASP A C 1
ATOM 1313 O O . ASP A 1 154 ? -6.788 -19.712 -11.755 1.00 96.44 154 ASP A O 1
ATOM 1317 N N . THR A 1 155 ? -8.043 -19.914 -13.615 1.00 94.94 155 THR A N 1
ATOM 1318 C CA . THR A 1 155 ? -7.183 -20.896 -14.288 1.00 94.94 155 THR A CA 1
ATOM 1319 C C . THR A 1 155 ? -6.548 -20.353 -15.566 1.00 94.94 155 THR A C 1
ATOM 1321 O O . THR A 1 155 ? -5.689 -21.023 -16.142 1.00 94.94 155 THR A O 1
ATOM 1324 N N . GLU A 1 156 ? -6.912 -19.143 -16.002 1.00 94.56 156 GLU A N 1
ATOM 1325 C CA . GLU A 1 156 ? -6.452 -18.573 -17.270 1.00 94.56 156 GLU A CA 1
ATOM 1326 C C . GLU A 1 156 ? -4.960 -18.241 -17.242 1.00 94.56 156 GLU A C 1
ATOM 1328 O O . GLU A 1 156 ? -4.263 -18.442 -18.235 1.00 94.56 156 GLU A O 1
ATOM 1333 N N . LEU A 1 157 ? -4.444 -17.794 -16.094 1.00 94.00 157 LEU A N 1
ATOM 1334 C CA . LEU A 1 157 ? -3.032 -17.433 -15.949 1.00 94.00 157 LEU A CA 1
ATOM 1335 C C . LEU A 1 157 ? -2.084 -18.642 -15.972 1.00 94.00 157 LEU A C 1
ATOM 1337 O O . LEU A 1 157 ? -0.885 -18.478 -16.210 1.00 94.00 157 LEU A O 1
ATOM 1341 N N . GLY A 1 158 ? -2.594 -19.852 -15.716 1.00 94.81 158 GLY A N 1
ATOM 1342 C CA . GLY A 1 158 ? -1.787 -21.075 -15.663 1.00 94.81 158 GLY A CA 1
ATOM 1343 C C . GLY A 1 158 ? -0.725 -21.082 -14.554 1.00 94.81 158 GLY A C 1
ATOM 1344 O O . GLY A 1 158 ? 0.298 -21.749 -14.702 1.00 94.81 158 GLY A O 1
ATOM 1345 N N . ILE A 1 159 ? -0.944 -20.334 -13.466 1.00 96.12 159 ILE A N 1
ATOM 1346 C CA . ILE A 1 159 ? -0.038 -20.234 -12.311 1.00 96.12 159 ILE A CA 1
ATOM 1347 C C . ILE A 1 159 ? -0.611 -20.948 -11.085 1.00 96.12 159 ILE A C 1
ATOM 1349 O O . ILE A 1 159 ? -1.825 -21.033 -10.897 1.00 96.12 159 ILE A O 1
ATOM 1353 N N . GLY A 1 160 ? 0.273 -21.454 -10.226 1.00 95.00 160 GLY A N 1
ATOM 1354 C CA . GLY A 1 160 ? -0.116 -22.072 -8.958 1.00 95.00 160 GLY A CA 1
ATOM 1355 C C . GLY A 1 160 ? -0.406 -21.050 -7.854 1.00 95.00 160 GLY A C 1
ATOM 1356 O O . GLY A 1 160 ? -0.007 -19.889 -7.930 1.00 95.00 160 GLY A O 1
ATOM 1357 N N . MET A 1 161 ? -1.025 -21.511 -6.764 1.00 94.44 161 MET A N 1
ATOM 1358 C CA . MET A 1 161 ? -1.407 -20.660 -5.627 1.00 94.44 161 MET A CA 1
ATOM 1359 C C . MET A 1 161 ? -0.222 -19.923 -4.974 1.00 94.44 161 MET A C 1
ATOM 1361 O O . MET A 1 161 ? -0.359 -18.784 -4.535 1.00 94.44 161 MET A O 1
ATOM 1365 N N . ASN A 1 162 ? 0.958 -20.553 -4.932 1.00 94.31 162 ASN A N 1
ATOM 1366 C CA . ASN A 1 162 ? 2.163 -19.935 -4.370 1.00 94.31 162 ASN A CA 1
ATOM 1367 C C . ASN A 1 162 ? 2.645 -18.754 -5.224 1.00 94.31 162 ASN A C 1
ATOM 1369 O O . ASN A 1 162 ? 2.858 -17.669 -4.692 1.00 94.31 162 ASN A O 1
ATOM 1373 N N . GLU A 1 163 ? 2.759 -18.940 -6.544 1.00 95.69 163 GLU A N 1
ATOM 1374 C CA . GLU A 1 163 ? 3.144 -17.865 -7.471 1.00 95.69 163 GLU A CA 1
ATOM 1375 C C . GLU A 1 163 ? 2.120 -16.730 -7.441 1.00 95.69 163 GLU A C 1
ATOM 1377 O O . GLU A 1 163 ? 2.486 -15.559 -7.371 1.00 95.69 163 GLU A O 1
ATOM 1382 N N . ARG A 1 164 ? 0.830 -17.082 -7.406 1.00 96.75 164 ARG A N 1
ATOM 1383 C CA . ARG A 1 164 ? -0.277 -16.136 -7.259 1.00 96.75 164 ARG A CA 1
ATOM 1384 C C . ARG A 1 164 ? -0.122 -15.286 -5.996 1.00 96.75 164 ARG A C 1
ATOM 1386 O O . ARG A 1 164 ? -0.227 -14.065 -6.061 1.00 96.75 164 ARG A O 1
ATOM 1393 N N . SER A 1 165 ? 0.198 -15.908 -4.860 1.00 96.25 165 SER A N 1
ATOM 1394 C CA . SER A 1 165 ? 0.455 -15.195 -3.604 1.00 96.25 165 SER A CA 1
ATOM 1395 C C . SER A 1 165 ? 1.643 -14.239 -3.703 1.00 96.25 165 SER A C 1
ATOM 1397 O O . SER A 1 165 ? 1.566 -13.121 -3.197 1.00 96.25 165 SER A O 1
ATOM 1399 N N . GLU A 1 166 ? 2.739 -14.652 -4.342 1.00 96.81 166 GLU A N 1
ATOM 1400 C CA . GLU A 1 166 ? 3.913 -13.794 -4.539 1.00 96.81 166 GLU A CA 1
ATOM 1401 C C . GLU A 1 166 ? 3.596 -12.582 -5.422 1.00 96.81 166 GLU A C 1
ATOM 1403 O O . GLU A 1 166 ? 4.044 -11.475 -5.121 1.00 96.81 166 GLU A O 1
ATOM 1408 N N . LEU A 1 167 ? 2.776 -12.762 -6.461 1.00 97.94 167 LEU A N 1
ATOM 1409 C CA . LEU A 1 167 ? 2.309 -11.668 -7.313 1.00 97.94 167 LEU A CA 1
ATOM 1410 C C . LEU A 1 167 ? 1.405 -10.695 -6.552 1.00 97.94 167 LEU A C 1
ATOM 1412 O O . LEU A 1 167 ? 1.581 -9.487 -6.696 1.00 97.94 167 LEU A O 1
ATOM 1416 N N . VAL A 1 168 ? 0.506 -11.185 -5.689 1.00 97.69 168 VAL A N 1
ATOM 1417 C CA . VAL A 1 168 ? -0.280 -10.309 -4.804 1.00 97.69 168 VAL A CA 1
ATOM 1418 C C . VAL A 1 168 ? 0.649 -9.505 -3.896 1.00 97.69 168 VAL A C 1
ATOM 1420 O O . VAL A 1 168 ? 0.527 -8.285 -3.829 1.00 97.69 168 VAL A O 1
ATOM 1423 N N . TYR A 1 169 ? 1.630 -10.138 -3.245 1.00 96.31 169 TYR A N 1
ATOM 1424 C CA . TYR A 1 169 ? 2.591 -9.408 -2.411 1.00 96.31 169 TYR A CA 1
ATOM 1425 C C . TYR A 1 169 ? 3.408 -8.381 -3.202 1.00 96.31 169 TYR A C 1
ATOM 1427 O O . TYR A 1 169 ? 3.650 -7.284 -2.701 1.00 96.31 169 TYR A O 1
ATOM 1435 N N . ALA A 1 170 ? 3.812 -8.699 -4.432 1.00 96.81 170 ALA A N 1
ATOM 1436 C CA . ALA A 1 170 ? 4.503 -7.753 -5.297 1.00 96.81 170 ALA A CA 1
ATOM 1437 C C . ALA A 1 170 ? 3.600 -6.573 -5.693 1.00 96.81 170 ALA A C 1
ATOM 1439 O O . ALA A 1 170 ? 4.045 -5.429 -5.602 1.00 96.81 170 ALA A O 1
ATOM 1440 N N . TYR A 1 171 ? 2.329 -6.813 -6.020 1.00 96.62 171 TYR A N 1
ATOM 1441 C CA . TYR A 1 171 ? 1.354 -5.749 -6.273 1.00 96.62 171 TYR A CA 1
ATOM 1442 C C . TYR A 1 171 ? 1.172 -4.835 -5.054 1.00 96.62 171 TYR A C 1
ATOM 1444 O O . TYR A 1 171 ? 1.149 -3.618 -5.190 1.00 96.62 171 TYR A O 1
ATOM 1452 N N . MET A 1 172 ? 1.179 -5.381 -3.833 1.00 95.06 172 MET A N 1
ATOM 1453 C CA . MET A 1 172 ? 1.119 -4.577 -2.601 1.00 95.06 172 MET A CA 1
ATOM 1454 C C . MET A 1 172 ? 2.329 -3.642 -2.401 1.00 95.06 172 MET A C 1
ATOM 1456 O O . MET A 1 172 ? 2.295 -2.780 -1.522 1.00 95.06 172 MET A O 1
ATOM 1460 N N . THR A 1 173 ? 3.400 -3.796 -3.190 1.00 93.94 173 THR A N 1
ATOM 1461 C CA . THR A 1 173 ? 4.547 -2.868 -3.220 1.00 93.94 173 THR A CA 1
ATOM 1462 C C . THR A 1 173 ? 4.438 -1.790 -4.303 1.00 93.94 173 THR A C 1
ATOM 1464 O O . THR A 1 173 ? 5.293 -0.908 -4.365 1.00 93.94 173 THR A O 1
ATOM 1467 N N . ASN A 1 174 ? 3.389 -1.824 -5.130 1.00 93.44 174 ASN A N 1
ATOM 1468 C CA . ASN A 1 174 ? 3.070 -0.775 -6.091 1.00 93.44 174 ASN A CA 1
ATOM 1469 C C . ASN A 1 174 ? 2.511 0.453 -5.354 1.00 93.44 174 ASN A C 1
ATOM 1471 O O . ASN A 1 174 ? 1.334 0.525 -4.998 1.00 93.44 174 ASN A O 1
ATOM 1475 N N . GLU A 1 175 ? 3.381 1.428 -5.094 1.00 88.88 175 GLU A N 1
ATOM 1476 C CA . GLU A 1 175 ? 3.033 2.633 -4.337 1.00 88.88 175 GLU A CA 1
ATOM 1477 C C . GLU A 1 175 ? 1.921 3.453 -5.002 1.00 88.88 175 GLU A C 1
ATOM 1479 O O . GLU A 1 175 ? 1.086 4.020 -4.297 1.00 88.88 175 GLU A O 1
ATOM 1484 N N . ALA A 1 176 ? 1.881 3.498 -6.337 1.00 89.38 176 ALA A N 1
ATOM 1485 C CA . ALA A 1 176 ? 0.876 4.269 -7.056 1.00 89.38 176 ALA A CA 1
ATOM 1486 C C . ALA A 1 176 ? -0.528 3.711 -6.808 1.00 89.38 176 ALA A C 1
ATOM 1488 O O . ALA A 1 176 ? -1.409 4.480 -6.432 1.00 89.38 176 ALA A O 1
ATOM 1489 N N . ASP A 1 177 ? -0.726 2.398 -6.934 1.00 88.56 177 ASP A N 1
ATOM 1490 C CA . ASP A 1 177 ? -2.044 1.786 -6.731 1.00 88.56 177 ASP A CA 1
ATOM 1491 C C . ASP A 1 177 ? -2.461 1.750 -5.264 1.00 88.56 177 ASP A C 1
ATOM 1493 O O . ASP A 1 177 ? -3.611 2.060 -4.940 1.00 88.56 177 ASP A O 1
ATOM 1497 N N . VAL A 1 178 ? -1.522 1.480 -4.348 1.00 89.38 178 VAL A N 1
ATOM 1498 C CA . VAL A 1 178 ? -1.802 1.599 -2.912 1.00 89.38 178 VAL A CA 1
ATOM 1499 C C . VAL A 1 178 ? -2.252 3.021 -2.590 1.00 89.38 178 VAL A C 1
ATOM 1501 O O . VAL A 1 178 ? -3.272 3.183 -1.924 1.00 89.38 178 VAL A O 1
ATOM 1504 N N . ARG A 1 179 ? -1.565 4.054 -3.096 1.00 87.88 179 ARG A N 1
ATOM 1505 C CA . ARG A 1 179 ? -1.952 5.455 -2.884 1.00 87.88 179 ARG A CA 1
ATOM 1506 C C . ARG A 1 179 ? -3.307 5.777 -3.517 1.00 87.88 179 ARG A C 1
ATOM 1508 O O . ARG A 1 179 ? -4.172 6.296 -2.812 1.00 87.88 179 ARG A O 1
ATOM 1515 N N . ARG A 1 180 ? -3.517 5.410 -4.789 1.00 86.62 180 ARG A N 1
ATOM 1516 C CA . ARG A 1 180 ? -4.790 5.591 -5.513 1.00 86.62 180 ARG A CA 1
ATOM 1517 C C . ARG A 1 180 ? -5.964 4.978 -4.751 1.00 86.62 180 ARG A C 1
ATOM 1519 O O . ARG A 1 180 ? -7.026 5.587 -4.717 1.00 86.62 180 ARG A O 1
ATOM 1526 N N . SER A 1 181 ? -5.772 3.845 -4.064 1.00 88.00 181 SER A N 1
ATOM 1527 C CA . SER A 1 181 ? -6.844 3.235 -3.262 1.00 88.00 181 SER A CA 1
ATOM 1528 C C . SER A 1 181 ? -7.385 4.165 -2.162 1.00 88.00 181 SER A C 1
ATOM 1530 O O . SER A 1 181 ? -8.576 4.126 -1.861 1.00 88.00 181 SER A O 1
ATOM 1532 N N . TYR A 1 182 ? -6.564 5.067 -1.606 1.00 84.56 182 TYR A N 1
ATOM 1533 C CA . TYR A 1 182 ? -6.986 6.033 -0.578 1.00 84.56 182 TYR A CA 1
ATOM 1534 C C . TYR A 1 182 ? -7.365 7.414 -1.128 1.00 84.56 182 TYR A C 1
ATOM 1536 O O . TYR A 1 182 ? -7.919 8.236 -0.385 1.00 84.56 182 TYR A O 1
ATOM 1544 N N . GLU A 1 183 ? -7.068 7.706 -2.394 1.00 83.06 183 GLU A N 1
ATOM 1545 C CA . GLU A 1 183 ? -7.383 8.987 -3.023 1.00 83.06 183 GLU A CA 1
ATOM 1546 C C . GLU A 1 183 ? -8.902 9.091 -3.255 1.00 83.06 183 GLU A C 1
ATOM 1548 O O . GLU A 1 183 ? -9.450 8.687 -4.270 1.00 83.06 183 GLU A O 1
ATOM 1553 N N . ARG A 1 184 ? -9.618 9.685 -2.292 1.00 62.84 184 ARG A N 1
ATOM 1554 C CA . ARG A 1 184 ? -11.076 9.935 -2.357 1.00 62.84 184 ARG A CA 1
ATOM 1555 C C . ARG A 1 184 ? -11.487 11.039 -3.346 1.00 62.84 184 ARG A C 1
ATOM 1557 O O . ARG A 1 184 ? -12.632 11.498 -3.313 1.00 62.84 184 ARG A O 1
ATOM 1564 N N . ASN A 1 185 ? -10.563 11.532 -4.166 1.00 50.00 185 ASN A N 1
ATOM 1565 C CA . ASN A 1 185 ? -10.772 12.716 -4.988 1.00 50.00 185 ASN A CA 1
ATOM 1566 C C . ASN A 1 185 ? -11.566 12.377 -6.247 1.00 50.00 185 ASN A C 1
ATOM 1568 O O . ASN A 1 185 ? -10.961 12.143 -7.277 1.00 50.00 185 ASN A O 1
ATOM 1572 N N . GLY A 1 186 ? -12.901 12.413 -6.142 1.00 47.84 186 GLY A N 1
ATOM 1573 C CA . GLY A 1 186 ? -13.861 12.862 -7.167 1.00 47.84 186 GLY A CA 1
ATOM 1574 C C . GLY A 1 186 ? -13.945 12.138 -8.516 1.00 47.84 186 GLY A C 1
ATOM 1575 O O . GLY A 1 186 ? -14.989 12.228 -9.157 1.00 47.84 186 GLY A O 1
ATOM 1576 N N . ASP A 1 187 ? -12.913 11.420 -8.935 1.00 45.34 187 ASP A N 1
ATOM 1577 C CA . ASP A 1 187 ? -12.797 10.824 -10.249 1.00 45.34 187 ASP A CA 1
ATOM 1578 C C . ASP A 1 187 ? -13.023 9.310 -10.168 1.00 45.34 187 ASP A C 1
ATOM 1580 O O . ASP A 1 187 ? -12.249 8.537 -9.611 1.00 45.34 187 ASP A O 1
ATOM 1584 N N . VAL A 1 188 ? -14.128 8.936 -10.811 1.00 50.38 188 VAL A N 1
ATOM 1585 C CA . VAL A 1 188 ? -14.441 7.637 -11.408 1.00 50.38 188 VAL A CA 1
ATOM 1586 C C . VAL A 1 188 ? -14.746 6.487 -10.440 1.00 50.38 188 VAL A C 1
ATOM 1588 O O . VAL A 1 188 ? -13.871 5.775 -9.955 1.00 50.38 188 VAL A O 1
ATOM 1591 N N . GLY A 1 189 ? -16.044 6.187 -10.286 1.00 60.53 189 GLY A N 1
ATOM 1592 C CA . GLY A 1 189 ? -16.543 4.988 -9.595 1.00 60.53 189 GLY A CA 1
ATOM 1593 C C . GLY A 1 189 ? -15.934 3.662 -10.080 1.00 60.53 189 GLY A C 1
ATOM 1594 O O . GLY A 1 189 ? -15.999 2.678 -9.357 1.00 60.53 189 GLY A O 1
ATOM 1595 N N . PHE A 1 190 ? -15.278 3.643 -11.244 1.00 60.84 190 PHE A N 1
ATOM 1596 C CA . PHE A 1 190 ? -14.516 2.501 -11.744 1.00 60.84 190 PHE A CA 1
ATOM 1597 C C . PHE A 1 190 ? -13.380 2.060 -10.802 1.00 60.84 190 PHE A C 1
ATOM 1599 O O . PHE A 1 190 ? -13.290 0.876 -10.487 1.00 60.84 190 PHE A O 1
ATOM 1606 N N . LEU A 1 191 ? -12.557 2.986 -10.288 1.00 69.38 191 LEU A N 1
ATOM 1607 C CA . LEU A 1 191 ? -11.471 2.638 -9.354 1.00 69.38 191 LEU A CA 1
ATOM 1608 C C . LEU A 1 191 ? -12.019 2.131 -8.015 1.00 69.38 191 LEU A C 1
ATOM 1610 O O . LEU A 1 191 ? -11.482 1.193 -7.429 1.00 69.38 191 LEU A O 1
ATOM 1614 N N . LEU A 1 192 ? -13.135 2.710 -7.563 1.00 69.19 192 LEU A N 1
ATOM 1615 C CA . LEU A 1 192 ? -13.844 2.257 -6.366 1.00 69.19 192 LEU A CA 1
ATOM 1616 C C . LEU A 1 192 ? -14.332 0.806 -6.520 1.00 69.19 192 LEU A C 1
ATOM 1618 O O . LEU A 1 192 ? -14.184 -0.000 -5.600 1.00 69.19 192 LEU A O 1
ATOM 1622 N N . CYS A 1 193 ? -14.890 0.472 -7.690 1.00 81.38 193 CYS A N 1
ATOM 1623 C CA . CYS A 1 193 ? -15.310 -0.887 -8.021 1.00 81.38 193 CYS A CA 1
ATOM 1624 C C . CYS A 1 193 ? -14.120 -1.850 -8.049 1.00 81.38 193 CYS A C 1
ATOM 1626 O O . CYS A 1 193 ? -14.230 -2.931 -7.481 1.00 81.38 193 CYS A O 1
ATOM 1628 N N . HIS A 1 194 ? -12.982 -1.447 -8.623 1.00 89.94 194 HIS A N 1
ATOM 1629 C CA . HIS A 1 194 ? -11.797 -2.299 -8.709 1.00 89.94 194 HIS A CA 1
ATOM 1630 C C . HIS A 1 194 ? -11.296 -2.753 -7.328 1.00 89.94 194 HIS A C 1
ATOM 1632 O O . HIS A 1 194 ? -11.246 -3.950 -7.054 1.00 89.94 194 HIS A O 1
ATOM 1638 N N . PHE A 1 195 ? -10.998 -1.834 -6.401 1.00 92.06 195 PHE A N 1
ATOM 1639 C CA . PHE A 1 195 ? -10.484 -2.237 -5.081 1.00 92.06 195 PHE A CA 1
ATOM 1640 C C . PHE A 1 195 ? -11.510 -3.027 -4.257 1.00 92.06 195 PHE A C 1
ATOM 1642 O O . PHE A 1 195 ? -11.142 -3.956 -3.534 1.00 92.06 195 PHE A O 1
ATOM 1649 N N . SER A 1 196 ? -12.799 -2.719 -4.412 1.00 92.69 196 SER A N 1
ATOM 1650 C CA . SER A 1 196 ? -13.878 -3.491 -3.785 1.00 92.69 196 SER A CA 1
ATOM 1651 C C . SER A 1 196 ? -13.964 -4.914 -4.350 1.00 92.69 196 SER A C 1
ATOM 1653 O O . SER A 1 196 ? -14.151 -5.870 -3.595 1.00 92.69 196 SER A O 1
ATOM 1655 N N . ASN A 1 197 ? -13.748 -5.079 -5.660 1.00 95.19 197 ASN A N 1
ATOM 1656 C CA . ASN A 1 197 ? -13.641 -6.387 -6.301 1.00 95.19 197 ASN A CA 1
ATOM 1657 C C . ASN A 1 197 ? -12.430 -7.161 -5.770 1.00 95.19 197 ASN A C 1
ATOM 1659 O O . ASN A 1 197 ? -12.580 -8.325 -5.406 1.00 95.19 197 ASN A O 1
ATOM 1663 N N . LEU A 1 198 ? -11.260 -6.525 -5.634 1.00 96.75 198 LEU A N 1
ATOM 1664 C CA . LEU A 1 198 ? -10.073 -7.177 -5.064 1.00 96.75 198 LEU A CA 1
ATOM 1665 C C . LEU A 1 198 ? -10.332 -7.693 -3.642 1.00 96.75 198 LEU A C 1
ATOM 1667 O O . LEU A 1 198 ? -9.919 -8.801 -3.303 1.00 96.75 198 LEU A O 1
ATOM 1671 N N . TRP A 1 199 ? -11.068 -6.935 -2.825 1.00 96.75 199 TRP A N 1
ATOM 1672 C CA . TRP A 1 199 ? -11.510 -7.373 -1.497 1.00 96.75 199 TRP A CA 1
ATOM 1673 C C . TRP A 1 199 ? -12.464 -8.573 -1.553 1.00 96.75 199 TRP A C 1
ATOM 1675 O O . TRP A 1 199 ? -12.344 -9.498 -0.750 1.00 96.75 199 TRP A O 1
ATOM 1685 N N . ALA A 1 200 ? -13.397 -8.599 -2.505 1.00 95.81 200 ALA A N 1
ATOM 1686 C CA . ALA A 1 200 ? -14.284 -9.744 -2.686 1.00 95.81 200 ALA A CA 1
ATOM 1687 C C . ALA A 1 200 ? -13.510 -10.995 -3.137 1.00 95.81 200 ALA A C 1
ATOM 1689 O O . ALA A 1 200 ? -13.760 -12.089 -2.631 1.00 95.81 200 ALA A O 1
ATOM 1690 N N . LEU A 1 201 ? -12.545 -10.845 -4.046 1.00 97.12 201 LEU A N 1
ATOM 1691 C CA . LEU A 1 201 ? -11.721 -11.940 -4.558 1.00 97.12 201 LEU A CA 1
ATOM 1692 C C . LEU A 1 201 ? -10.785 -12.498 -3.482 1.00 97.12 201 LEU A C 1
ATOM 1694 O O . LEU A 1 201 ? -10.766 -13.709 -3.261 1.00 97.12 201 LEU A O 1
ATOM 1698 N N . ILE A 1 202 ? -10.092 -11.628 -2.736 1.00 96.69 202 ILE A N 1
ATOM 1699 C CA . ILE A 1 202 ? -9.183 -12.059 -1.666 1.00 96.69 202 ILE A CA 1
ATOM 1700 C C . ILE A 1 202 ? -9.934 -12.785 -0.538 1.00 96.69 202 ILE A C 1
ATOM 1702 O O . ILE A 1 202 ? -9.370 -13.656 0.122 1.00 96.69 202 ILE A O 1
ATOM 1706 N N . SER A 1 203 ? -11.227 -12.499 -0.342 1.00 95.56 203 SER A N 1
ATOM 1707 C CA . SER A 1 203 ? -12.051 -13.186 0.663 1.00 95.56 203 SER A CA 1
ATOM 1708 C C . SER A 1 203 ? -12.251 -14.678 0.389 1.00 95.56 203 SER A C 1
ATOM 1710 O O . SER A 1 203 ? -12.454 -15.442 1.328 1.00 95.56 203 SER A O 1
ATOM 1712 N N . LYS A 1 204 ? -12.110 -15.111 -0.870 1.00 95.00 204 LYS A N 1
ATOM 1713 C CA . LYS A 1 204 ? -12.216 -16.519 -1.282 1.00 95.00 204 LYS A CA 1
ATOM 1714 C C . LYS A 1 204 ? -10.926 -17.316 -1.078 1.00 95.00 204 LYS A C 1
ATOM 1716 O O . LYS A 1 204 ? -10.924 -18.528 -1.279 1.00 95.00 204 LYS A O 1
ATOM 1721 N N . TRP A 1 205 ? -9.814 -16.654 -0.751 1.00 95.06 205 TRP A N 1
ATOM 1722 C CA . TRP A 1 205 ? -8.524 -17.329 -0.626 1.00 95.06 205 TRP A CA 1
ATOM 1723 C C . TRP A 1 205 ? -8.531 -18.333 0.527 1.00 95.06 205 TRP A C 1
ATOM 1725 O O . TRP A 1 205 ? -9.130 -18.062 1.571 1.00 95.06 205 TRP A O 1
ATOM 1735 N N . PRO A 1 206 ? -7.839 -19.476 0.366 1.00 90.62 206 PRO A N 1
ATOM 1736 C CA . PRO A 1 206 ? -7.747 -20.470 1.419 1.00 90.62 206 PRO A CA 1
ATOM 1737 C C . PRO A 1 206 ? -7.036 -19.893 2.644 1.00 90.62 206 PRO A C 1
ATOM 1739 O O . PRO A 1 206 ? -6.045 -19.164 2.527 1.00 90.62 206 PRO A O 1
ATOM 1742 N N . GLU A 1 207 ? -7.503 -20.284 3.827 1.00 82.88 207 GLU A N 1
ATOM 1743 C CA . GLU A 1 207 ? -6.826 -19.969 5.080 1.00 82.88 207 GLU A CA 1
ATOM 1744 C C . GLU A 1 207 ? -5.458 -20.662 5.102 1.00 82.88 207 GLU A C 1
ATOM 1746 O O . GLU A 1 207 ? -5.339 -21.881 5.239 1.00 82.88 207 GLU A O 1
ATOM 1751 N N . ALA A 1 208 ? -4.399 -19.875 4.932 1.00 80.62 208 ALA A N 1
ATOM 1752 C CA . ALA A 1 208 ? -3.027 -20.353 4.938 1.00 80.62 208 ALA A CA 1
ATOM 1753 C C . ALA A 1 208 ? -2.136 -19.376 5.719 1.00 80.62 208 ALA A C 1
ATOM 1755 O O . ALA A 1 208 ? -2.346 -18.165 5.635 1.00 80.62 208 ALA A O 1
ATOM 1756 N N . PRO A 1 209 ? -1.078 -19.848 6.411 1.00 73.81 209 PRO A N 1
ATOM 1757 C CA . PRO A 1 209 ? -0.155 -18.974 7.146 1.00 73.81 209 PRO A CA 1
ATOM 1758 C C . PRO A 1 209 ? 0.506 -17.881 6.293 1.00 73.81 209 PRO A C 1
ATOM 1760 O O . PRO A 1 209 ? 0.960 -16.874 6.823 1.00 73.81 209 PRO A O 1
ATOM 1763 N N . LYS A 1 210 ? 0.576 -18.093 4.973 1.00 78.75 210 LYS A N 1
ATOM 1764 C CA . LYS A 1 210 ? 1.111 -17.148 3.983 1.00 78.75 210 LYS A CA 1
ATOM 1765 C C . LYS A 1 210 ? 0.013 -16.545 3.101 1.00 78.75 210 LYS A C 1
ATOM 1767 O O . LYS A 1 210 ? 0.276 -16.187 1.962 1.00 78.75 210 LYS A O 1
ATOM 1772 N N . SER A 1 211 ? -1.225 -16.496 3.588 1.00 88.94 211 SER A N 1
ATOM 1773 C CA . SER A 1 211 ? -2.307 -15.837 2.863 1.00 88.94 211 SER A CA 1
ATOM 1774 C C . SER A 1 211 ? -2.042 -14.323 2.808 1.00 88.94 211 SER A C 1
ATOM 1776 O O . SER A 1 211 ? -1.708 -13.713 3.832 1.00 88.94 211 SER A O 1
ATOM 1778 N N . PRO A 1 212 ? -2.198 -13.674 1.644 1.00 94.19 212 PRO A N 1
ATOM 1779 C CA . PRO A 1 212 ? -2.077 -12.227 1.524 1.00 94.19 212 PRO A CA 1
ATOM 1780 C C . PRO A 1 212 ? -3.287 -11.469 2.091 1.00 94.19 212 PRO A C 1
ATOM 1782 O O . PRO A 1 212 ? -3.212 -10.245 2.200 1.00 94.19 212 PRO A O 1
ATOM 1785 N N . GLN A 1 213 ? -4.364 -12.162 2.494 1.00 95.00 213 GLN A N 1
ATOM 1786 C CA . GLN A 1 213 ? -5.620 -11.578 2.992 1.00 95.00 213 GLN A CA 1
ATOM 1787 C C . GLN A 1 213 ? -5.407 -10.465 4.019 1.00 95.00 213 GLN A C 1
ATOM 1789 O O . GLN A 1 213 ? -5.858 -9.343 3.804 1.00 95.00 213 GLN A O 1
ATOM 1794 N N . TYR A 1 214 ? -4.665 -10.733 5.099 1.00 93.88 214 TYR A N 1
ATOM 1795 C CA . TYR A 1 214 ? -4.417 -9.732 6.139 1.00 93.88 214 TYR A CA 1
ATOM 1796 C C . TYR A 1 214 ? -3.757 -8.458 5.589 1.00 93.88 214 TYR A C 1
ATOM 1798 O O . TYR A 1 214 ? -4.167 -7.354 5.944 1.00 93.88 214 TYR A O 1
ATOM 1806 N N . LEU A 1 215 ? -2.750 -8.592 4.716 1.00 94.06 215 LEU A N 1
ATOM 1807 C CA . LEU A 1 215 ? -2.031 -7.439 4.163 1.00 94.06 215 LEU A CA 1
ATOM 1808 C C . LEU A 1 215 ? -2.902 -6.659 3.180 1.00 94.06 215 LEU A C 1
ATOM 1810 O O . LEU A 1 215 ? -2.897 -5.430 3.225 1.00 94.06 215 LEU A O 1
ATOM 1814 N N . VAL A 1 216 ? -3.678 -7.358 2.351 1.00 96.38 216 VAL A N 1
ATOM 1815 C CA . VAL A 1 216 ? -4.653 -6.740 1.447 1.00 96.38 216 VAL A CA 1
ATOM 1816 C C . VAL A 1 216 ? -5.678 -5.952 2.252 1.00 96.38 216 VAL A C 1
ATOM 1818 O O . VAL A 1 216 ? -5.809 -4.749 2.043 1.00 96.38 216 VAL A O 1
ATOM 1821 N N . TYR A 1 217 ? -6.319 -6.575 3.243 1.00 96.56 217 TYR A N 1
ATOM 1822 C CA . TYR A 1 217 ? -7.317 -5.901 4.073 1.00 96.56 217 TYR A CA 1
ATOM 1823 C C . TYR A 1 217 ? -6.755 -4.736 4.868 1.00 96.56 217 TYR A C 1
ATOM 1825 O O . TYR A 1 217 ? -7.469 -3.773 5.115 1.00 96.56 217 TYR A O 1
ATOM 1833 N N . ARG A 1 218 ? -5.490 -4.813 5.288 1.00 95.06 218 ARG A N 1
ATOM 1834 C CA . ARG A 1 218 ? -4.841 -3.751 6.055 1.00 95.06 218 ARG A CA 1
ATOM 1835 C C . ARG A 1 218 ? -4.463 -2.554 5.191 1.00 95.06 218 ARG A C 1
ATOM 1837 O O . ARG A 1 218 ? -4.575 -1.418 5.655 1.00 95.06 218 ARG A O 1
ATOM 1844 N N . TYR A 1 219 ? -3.972 -2.794 3.978 1.00 93.44 219 TYR A N 1
ATOM 1845 C CA . TYR A 1 219 ? -3.271 -1.773 3.203 1.00 93.44 219 TYR A CA 1
ATOM 1846 C C . TYR A 1 219 ? -3.972 -1.336 1.921 1.00 93.44 219 TYR A C 1
ATOM 1848 O O . TYR A 1 219 ? -3.697 -0.218 1.497 1.00 93.44 219 TYR A O 1
ATOM 1856 N N . LEU A 1 220 ? -4.892 -2.115 1.351 1.00 93.56 220 LEU A N 1
ATOM 1857 C CA . LEU A 1 220 ? -5.751 -1.653 0.259 1.00 93.56 220 LEU A CA 1
ATOM 1858 C C . LEU A 1 220 ? -7.078 -1.160 0.819 1.00 93.56 220 LEU A C 1
ATOM 1860 O O . LEU A 1 220 ? -7.739 -1.854 1.588 1.00 93.56 220 LEU A O 1
ATOM 1864 N N . TRP A 1 221 ? -7.466 0.052 0.442 1.00 92.00 221 TRP A N 1
ATOM 1865 C CA . TRP A 1 221 ? -8.727 0.626 0.884 1.00 92.00 221 TRP A CA 1
ATOM 1866 C C . TRP A 1 221 ? -9.927 -0.015 0.170 1.00 92.00 221 TRP A C 1
ATOM 1868 O O . TRP A 1 221 ? -9.863 -0.341 -1.011 1.00 92.00 221 TRP A O 1
ATOM 1878 N N . ALA A 1 222 ? -11.037 -0.136 0.896 1.00 92.38 222 ALA A N 1
ATOM 1879 C CA . ALA A 1 222 ? -12.365 -0.431 0.366 1.00 92.38 222 ALA A CA 1
ATOM 1880 C C . ALA A 1 222 ? -13.416 0.406 1.111 1.00 92.38 222 ALA A C 1
ATOM 1882 O O . ALA A 1 222 ? -13.150 0.939 2.201 1.00 92.38 222 ALA A O 1
ATOM 1883 N N . ASP A 1 223 ? -14.607 0.523 0.531 1.00 92.25 223 ASP A N 1
ATOM 1884 C CA . ASP A 1 223 ? -15.729 1.216 1.153 1.00 92.25 223 ASP A CA 1
ATOM 1885 C C . ASP A 1 223 ? -16.306 0.428 2.352 1.00 92.25 223 ASP A C 1
ATOM 1887 O O . ASP A 1 223 ? -16.060 -0.769 2.520 1.00 92.25 223 ASP A O 1
ATOM 1891 N N . ASP A 1 224 ? -17.071 1.111 3.211 1.00 94.12 224 ASP A N 1
ATOM 1892 C CA . ASP A 1 224 ? -17.630 0.518 4.435 1.00 94.12 224 ASP A CA 1
ATOM 1893 C C . ASP A 1 224 ? -18.601 -0.638 4.150 1.00 94.12 224 ASP A C 1
ATOM 1895 O O . ASP A 1 224 ? -18.685 -1.568 4.950 1.00 94.12 224 ASP A O 1
ATOM 1899 N N . GLU A 1 225 ? -19.329 -0.623 3.029 1.00 95.62 225 GLU A N 1
ATOM 1900 C CA . GLU A 1 225 ? -20.248 -1.706 2.672 1.00 95.62 225 GLU A CA 1
ATOM 1901 C C . GLU A 1 225 ? -19.467 -2.980 2.342 1.00 95.62 225 GLU A C 1
ATOM 1903 O O . GLU A 1 225 ? -19.762 -4.047 2.891 1.00 95.62 225 GLU A O 1
ATOM 1908 N N . THR A 1 226 ? -18.435 -2.861 1.504 1.00 96.06 226 THR A N 1
ATOM 1909 C CA . THR A 1 226 ? -17.539 -3.972 1.161 1.00 96.06 226 THR A CA 1
ATOM 1910 C C . THR A 1 226 ? -16.818 -4.501 2.399 1.00 96.06 226 THR A C 1
ATOM 1912 O O . THR A 1 226 ? -16.863 -5.703 2.672 1.00 96.06 226 THR A O 1
ATOM 1915 N N . LYS A 1 227 ? -16.231 -3.612 3.211 1.00 97.06 227 LYS A N 1
ATOM 1916 C CA . LYS A 1 227 ? -15.579 -3.979 4.479 1.00 97.06 227 LYS A CA 1
ATOM 1917 C C . LYS A 1 227 ? -16.523 -4.723 5.414 1.00 97.06 227 LYS A C 1
ATOM 1919 O O . LYS A 1 227 ? -16.151 -5.771 5.931 1.00 97.06 227 LYS A O 1
ATOM 1924 N N . THR A 1 228 ? -17.748 -4.227 5.591 1.00 97.69 228 THR A N 1
ATOM 1925 C CA . THR A 1 228 ? -18.767 -4.846 6.452 1.00 97.69 228 THR A CA 1
ATOM 1926 C C . THR A 1 228 ? -19.098 -6.258 5.979 1.00 97.69 228 THR A C 1
ATOM 1928 O O . THR A 1 228 ? -19.089 -7.187 6.787 1.00 97.69 228 THR A O 1
ATOM 1931 N N . LYS A 1 229 ? -19.355 -6.436 4.676 1.00 97.81 229 LYS A N 1
ATOM 1932 C CA . LYS A 1 229 ? -19.671 -7.745 4.081 1.00 97.81 229 LYS A CA 1
ATOM 1933 C C . LYS A 1 229 ? -18.541 -8.748 4.303 1.00 97.81 229 LYS A C 1
ATOM 1935 O O . LYS A 1 229 ? -18.790 -9.849 4.788 1.00 97.81 229 LYS A O 1
ATOM 1940 N N . VAL A 1 230 ? -17.305 -8.353 3.998 1.00 97.06 230 VAL A N 1
ATOM 1941 C CA . VAL A 1 230 ? -16.129 -9.216 4.170 1.00 97.06 230 VAL A CA 1
ATOM 1942 C C . VAL A 1 230 ? -15.887 -9.523 5.648 1.00 97.06 230 VAL A C 1
ATOM 1944 O O . VAL A 1 230 ? -15.634 -10.670 5.998 1.00 97.06 230 VAL A O 1
ATOM 1947 N N . TYR A 1 231 ? -16.038 -8.539 6.536 1.00 97.81 231 TYR A N 1
ATOM 1948 C CA . TYR A 1 231 ? -15.868 -8.728 7.976 1.00 97.81 231 TYR A CA 1
ATOM 1949 C C . TYR A 1 231 ? -16.832 -9.770 8.553 1.00 97.81 231 TYR A C 1
ATOM 1951 O O . TYR A 1 231 ? -16.434 -10.575 9.389 1.00 97.81 231 TYR A O 1
ATOM 1959 N N . GLN A 1 232 ? -18.093 -9.763 8.108 1.00 97.38 232 GLN A N 1
ATOM 1960 C CA . GLN A 1 232 ? -19.113 -10.720 8.554 1.00 97.38 232 GLN A CA 1
ATOM 1961 C C . GLN A 1 232 ? -18.856 -12.145 8.063 1.00 97.38 232 GLN A C 1
ATOM 1963 O O . GLN A 1 232 ? -19.215 -13.088 8.759 1.00 97.38 232 GLN A O 1
ATOM 1968 N N . ALA A 1 233 ? -18.277 -12.290 6.871 1.00 95.56 233 ALA A N 1
ATOM 1969 C CA . ALA A 1 233 ? -17.976 -13.585 6.267 1.00 95.56 233 ALA A CA 1
ATOM 1970 C C . ALA A 1 233 ? -16.611 -14.155 6.694 1.00 95.56 233 ALA A C 1
ATOM 1972 O O . ALA A 1 233 ? -16.306 -15.302 6.387 1.00 95.56 233 ALA A O 1
ATOM 1973 N N . CYS A 1 234 ? -15.772 -13.354 7.353 1.00 93.81 234 CYS A N 1
ATOM 1974 C CA . CYS A 1 234 ? -14.409 -13.720 7.708 1.00 93.81 234 CYS A CA 1
ATOM 1975 C C . CYS A 1 234 ? -14.345 -14.334 9.112 1.00 93.81 234 CYS A C 1
ATOM 1977 O O . CYS A 1 234 ? -14.576 -13.641 10.105 1.00 93.81 234 CYS A O 1
ATOM 1979 N N . ASP A 1 235 ? -13.958 -15.606 9.204 1.00 92.06 235 ASP A N 1
ATOM 1980 C CA . ASP A 1 235 ? -13.813 -16.316 10.482 1.00 92.06 235 ASP A CA 1
ATOM 1981 C C . ASP A 1 235 ? -12.445 -16.087 11.151 1.00 92.06 235 ASP A C 1
ATOM 1983 O O . ASP A 1 235 ? -12.359 -16.101 12.385 1.00 92.06 235 ASP A O 1
ATOM 1987 N N . ASP A 1 236 ? -11.405 -15.762 10.377 1.00 93.31 236 ASP A N 1
ATOM 1988 C CA . ASP A 1 236 ? -10.053 -15.485 10.873 1.00 93.31 236 ASP A CA 1
ATOM 1989 C C . ASP A 1 236 ? -9.960 -14.143 11.641 1.00 93.31 236 ASP A C 1
ATOM 1991 O O . ASP A 1 236 ? -10.096 -13.060 11.049 1.00 93.31 236 ASP A O 1
ATOM 1995 N N . PRO A 1 237 ? -9.654 -14.162 12.957 1.00 94.81 237 PRO A N 1
ATOM 1996 C CA . PRO A 1 237 ? -9.499 -12.945 13.747 1.00 94.81 237 PRO A CA 1
ATOM 1997 C C . PRO A 1 237 ? -8.392 -12.018 13.239 1.00 94.81 237 PRO A C 1
ATOM 1999 O O . PRO A 1 237 ? -8.518 -10.799 13.391 1.00 94.81 237 PRO A O 1
ATOM 2002 N N . LEU A 1 238 ? -7.317 -12.558 12.647 1.00 93.75 238 LEU A N 1
ATOM 2003 C CA . LEU A 1 238 ? -6.203 -11.751 12.145 1.00 93.75 238 LEU A CA 1
ATOM 2004 C C . LEU A 1 238 ? -6.623 -10.950 10.909 1.00 93.75 238 LEU A C 1
ATOM 2006 O O . LEU A 1 238 ? -6.372 -9.750 10.840 1.00 93.75 238 LEU A O 1
ATOM 2010 N N . SER A 1 239 ? -7.322 -11.567 9.967 1.00 95.19 239 SER A N 1
ATOM 2011 C CA . SER A 1 239 ? -7.886 -10.890 8.800 1.00 95.19 239 SER A CA 1
ATOM 2012 C C . SER A 1 239 ? -8.906 -9.825 9.202 1.00 95.19 239 SER A C 1
ATOM 2014 O O . SER A 1 239 ? -8.783 -8.677 8.768 1.00 95.19 239 SER A O 1
ATOM 2016 N N . ARG A 1 240 ? -9.825 -10.134 10.133 1.00 97.12 240 ARG A N 1
ATOM 2017 C CA . ARG A 1 240 ? -10.742 -9.136 10.722 1.00 97.12 240 ARG A CA 1
ATOM 2018 C C . ARG A 1 240 ? -9.992 -7.969 11.372 1.00 97.12 240 ARG A C 1
ATOM 2020 O O . ARG A 1 240 ? -10.405 -6.815 11.233 1.00 97.12 240 ARG A O 1
ATOM 2027 N N . ARG A 1 241 ? -8.845 -8.228 12.008 1.00 97.31 241 ARG A N 1
ATOM 2028 C CA . ARG A 1 241 ? -7.957 -7.173 12.516 1.00 97.31 241 ARG A CA 1
ATOM 2029 C C . ARG A 1 241 ? -7.458 -6.266 11.401 1.00 97.31 241 ARG A C 1
ATOM 2031 O O . ARG A 1 241 ? -7.517 -5.052 11.562 1.00 97.31 241 ARG A O 1
ATOM 2038 N N . GLY A 1 242 ? -6.992 -6.833 10.288 1.00 96.50 242 GLY A N 1
ATOM 2039 C CA . GLY A 1 242 ? -6.533 -6.074 9.119 1.00 96.50 242 GLY A CA 1
ATOM 2040 C C . GLY A 1 242 ? -7.610 -5.117 8.607 1.00 96.50 242 GLY A C 1
ATOM 2041 O O . GLY A 1 242 ? -7.343 -3.929 8.429 1.00 96.50 242 GLY A O 1
ATOM 2042 N N . ILE A 1 243 ? -8.851 -5.602 8.509 1.00 98.00 243 ILE A N 1
ATOM 2043 C CA . ILE A 1 243 ? -10.016 -4.799 8.107 1.00 98.00 243 ILE A CA 1
ATOM 2044 C C . ILE A 1 243 ? -10.235 -3.613 9.063 1.00 98.00 243 ILE A C 1
ATOM 2046 O O . ILE A 1 243 ? -10.397 -2.470 8.625 1.00 98.00 243 ILE A O 1
ATOM 2050 N N . LEU A 1 244 ? -10.200 -3.844 10.380 1.00 98.12 244 LEU A N 1
ATOM 2051 C CA . LEU A 1 244 ? -10.359 -2.774 11.376 1.00 98.12 244 LEU A CA 1
ATOM 2052 C C . LEU A 1 244 ? -9.168 -1.811 11.403 1.00 98.12 244 LEU A C 1
ATOM 2054 O O . LEU A 1 244 ? -9.343 -0.612 11.621 1.00 98.12 244 LEU A O 1
ATOM 2058 N N . GLU A 1 245 ? -7.950 -2.297 11.166 1.00 96.56 245 GLU A N 1
ATOM 2059 C CA . GLU A 1 245 ? -6.750 -1.467 11.044 1.00 96.56 245 GLU A CA 1
ATOM 2060 C C . GLU A 1 245 ? -6.799 -0.555 9.811 1.00 96.56 245 GLU A C 1
ATOM 2062 O O . GLU A 1 245 ? -6.333 0.581 9.902 1.00 96.56 245 GLU A O 1
ATOM 2067 N N . ASN A 1 246 ? -7.432 -0.992 8.722 1.00 95.75 246 ASN A N 1
ATOM 2068 C CA . ASN A 1 246 ? -7.703 -0.172 7.539 1.00 95.75 246 ASN A CA 1
ATOM 2069 C C . ASN A 1 246 ? -8.902 0.772 7.703 1.00 95.75 246 ASN A C 1
ATOM 2071 O O . ASN A 1 246 ? -8.972 1.816 7.056 1.00 95.75 246 ASN A O 1
ATOM 2075 N N . SER A 1 247 ? -9.843 0.419 8.581 1.00 95.62 247 SER A N 1
ATOM 2076 C CA . SER A 1 247 ? -11.065 1.195 8.789 1.00 95.62 247 SER A CA 1
ATOM 2077 C C . SER A 1 247 ? -10.769 2.607 9.304 1.00 95.62 247 SER A C 1
ATOM 2079 O O . SER A 1 247 ? -9.883 2.798 10.145 1.00 95.62 247 SER A O 1
ATOM 2081 N N . THR A 1 248 ? -11.523 3.598 8.832 1.00 93.31 248 THR A N 1
ATOM 2082 C CA . THR A 1 248 ? -11.497 4.975 9.355 1.00 93.31 248 THR A CA 1
ATOM 2083 C C . THR A 1 248 ? -12.752 5.259 10.179 1.00 93.31 248 THR A C 1
ATOM 2085 O O . THR A 1 248 ? -13.687 4.466 10.207 1.00 93.31 248 THR A O 1
ATOM 2088 N N . GLU A 1 249 ? -12.816 6.421 10.821 1.00 90.88 249 GLU A N 1
ATOM 2089 C CA . GLU A 1 249 ? -13.976 6.921 11.566 1.00 90.88 249 GLU A CA 1
ATOM 2090 C C . GLU A 1 249 ? -15.276 6.990 10.740 1.00 90.88 249 GLU A C 1
ATOM 2092 O O . GLU A 1 249 ? -16.375 7.127 11.281 1.00 90.88 249 GLU A O 1
ATOM 2097 N N . ARG A 1 250 ? -15.163 6.905 9.408 1.00 90.50 250 ARG A N 1
ATOM 2098 C CA . ARG A 1 250 ? -16.305 6.867 8.489 1.00 90.50 250 ARG A CA 1
ATOM 2099 C C . ARG A 1 250 ? -16.873 5.465 8.291 1.00 90.50 250 ARG A C 1
ATOM 2101 O O . ARG A 1 250 ? -18.044 5.375 7.934 1.00 90.50 250 ARG A O 1
ATOM 2108 N N . ASP A 1 251 ? -16.098 4.419 8.568 1.00 93.44 251 ASP A N 1
ATOM 2109 C CA . ASP A 1 251 ? -16.460 3.016 8.339 1.00 93.44 251 ASP A CA 1
ATOM 2110 C C . ASP A 1 251 ? -17.320 2.491 9.506 1.00 93.44 251 ASP A C 1
ATOM 2112 O O . ASP A 1 251 ? -16.951 1.620 10.295 1.00 93.44 251 ASP A O 1
ATOM 2116 N N . THR A 1 252 ? -18.470 3.143 9.675 1.00 93.56 252 THR A N 1
ATOM 2117 C CA . THR A 1 252 ? -19.355 3.030 10.838 1.00 93.56 252 THR A CA 1
ATOM 2118 C C . THR A 1 252 ? -19.882 1.613 11.027 1.00 93.56 252 THR A C 1
ATOM 2120 O O . THR A 1 252 ? -19.927 1.127 12.159 1.00 93.56 252 THR A O 1
ATOM 2123 N N . ASN A 1 253 ? -20.310 0.954 9.951 1.00 95.62 253 ASN A N 1
ATOM 2124 C CA . ASN A 1 253 ? -20.912 -0.371 10.043 1.00 95.62 253 ASN A CA 1
ATOM 2125 C C . ASN A 1 253 ? -19.855 -1.421 10.384 1.00 95.62 253 ASN A C 1
ATOM 2127 O O . ASN A 1 253 ? -20.070 -2.232 11.289 1.00 95.62 253 ASN A O 1
ATOM 2131 N N . THR A 1 254 ? -18.686 -1.332 9.751 1.00 97.56 254 THR A N 1
ATOM 2132 C CA . THR A 1 254 ? -17.552 -2.219 10.020 1.00 97.56 254 THR A CA 1
ATOM 2133 C C . THR A 1 254 ? -17.084 -2.092 11.471 1.00 97.56 254 THR A C 1
ATOM 2135 O O . THR A 1 254 ? -16.955 -3.091 12.182 1.00 97.56 254 THR A O 1
ATOM 2138 N N . LEU A 1 255 ? -16.905 -0.864 11.971 1.00 97.19 255 LEU A N 1
ATOM 2139 C CA . LEU A 1 255 ? -16.471 -0.644 13.352 1.00 97.19 255 LEU A CA 1
ATOM 2140 C C . LEU A 1 255 ? -17.514 -1.119 14.382 1.00 97.19 255 LEU A C 1
ATOM 2142 O O . LEU A 1 255 ? -17.136 -1.643 15.429 1.00 97.19 255 LEU A O 1
ATOM 2146 N N . LYS A 1 256 ? -18.820 -1.016 14.089 1.00 95.38 256 LYS A N 1
ATOM 2147 C CA . LYS A 1 256 ? -19.886 -1.554 14.960 1.00 95.38 256 LYS A CA 1
ATOM 2148 C C . LYS A 1 256 ? -19.828 -3.072 15.104 1.00 95.38 256 LYS A C 1
ATOM 2150 O O . LYS A 1 256 ? -20.158 -3.587 16.175 1.00 95.38 256 LYS A O 1
ATOM 2155 N N . LEU A 1 257 ? -19.434 -3.784 14.049 1.00 97.50 257 LEU A N 1
ATOM 2156 C CA . LEU A 1 257 ? -19.175 -5.221 14.132 1.00 97.50 257 LEU A CA 1
ATOM 2157 C C . LEU A 1 257 ? -17.941 -5.485 14.995 1.00 97.50 257 LEU A C 1
ATOM 2159 O O . LEU A 1 257 ? -18.015 -6.291 15.920 1.00 97.50 257 LEU A O 1
ATOM 2163 N N . GLY A 1 258 ? -16.863 -4.728 14.775 1.00 97.50 258 GLY A N 1
ATOM 2164 C CA . GLY A 1 258 ? -15.631 -4.844 15.554 1.00 97.50 258 GLY A CA 1
ATOM 2165 C C . GLY A 1 258 ? -15.806 -4.620 17.052 1.00 97.50 258 GLY A C 1
ATOM 2166 O O . GLY A 1 258 ? -15.232 -5.356 17.846 1.00 97.50 258 GLY A O 1
ATOM 2167 N N . MET A 1 259 ? -16.666 -3.687 17.468 1.00 96.56 259 MET A N 1
ATOM 2168 C CA . MET A 1 259 ? -16.986 -3.458 18.888 1.00 96.56 259 MET A CA 1
ATOM 2169 C C . MET A 1 259 ? -17.605 -4.683 19.583 1.00 96.56 259 MET A C 1
ATOM 2171 O O . MET A 1 259 ? -17.581 -4.765 20.810 1.00 96.56 259 MET A O 1
ATOM 2175 N N . LYS A 1 260 ? -18.181 -5.614 18.814 1.00 96.38 260 LYS A N 1
ATOM 2176 C CA . LYS A 1 260 ? -18.843 -6.833 19.297 1.00 96.38 260 LYS A CA 1
ATOM 2177 C C . LYS A 1 260 ? -18.049 -8.106 18.975 1.00 96.38 260 LYS A C 1
ATOM 2179 O O . LYS A 1 260 ? -18.569 -9.193 19.213 1.00 96.38 260 LYS A O 1
ATOM 2184 N N . ASP A 1 261 ? -16.836 -7.990 18.425 1.00 97.94 261 ASP A N 1
ATOM 2185 C CA . ASP A 1 261 ? -16.004 -9.147 18.063 1.00 97.94 261 ASP A CA 1
ATOM 2186 C C . ASP A 1 261 ? -15.642 -9.961 19.319 1.00 97.94 261 ASP A C 1
ATOM 2188 O O . ASP A 1 261 ? -15.471 -9.415 20.410 1.00 97.94 261 ASP A O 1
ATOM 2192 N N . ALA A 1 262 ? -15.517 -11.277 19.178 1.00 96.88 262 ALA A N 1
ATOM 2193 C CA . ALA A 1 262 ? -15.046 -12.154 20.243 1.00 96.88 262 ALA A CA 1
ATOM 2194 C C . ALA A 1 262 ? -13.557 -11.918 20.566 1.00 96.88 262 ALA A C 1
ATOM 2196 O O . ALA A 1 262 ? -13.156 -12.042 21.726 1.00 96.88 262 ALA A O 1
ATOM 2197 N N . ASP A 1 263 ? -12.751 -11.521 19.575 1.00 97.69 263 ASP A N 1
ATOM 2198 C CA . ASP A 1 263 ? -11.333 -11.202 19.751 1.00 97.69 263 ASP A CA 1
ATOM 2199 C C . ASP A 1 263 ? -11.149 -9.843 20.443 1.00 97.69 263 ASP A C 1
ATOM 2201 O O . ASP A 1 263 ? -11.631 -8.802 19.988 1.00 97.69 263 ASP A O 1
ATOM 2205 N N . GLU A 1 264 ? -10.426 -9.858 21.563 1.00 96.81 264 GLU A N 1
ATOM 2206 C CA . GLU A 1 264 ? -10.161 -8.676 22.387 1.00 96.81 264 GLU A CA 1
ATOM 2207 C C . GLU A 1 264 ? -9.484 -7.557 21.593 1.00 96.81 264 GLU A C 1
ATOM 2209 O O . GLU A 1 264 ? -9.880 -6.393 21.682 1.00 96.81 264 GLU A O 1
ATOM 2214 N N . ARG A 1 265 ? -8.489 -7.897 20.772 1.00 96.69 265 ARG A N 1
ATOM 2215 C CA . ARG A 1 265 ? -7.711 -6.905 20.033 1.00 96.69 265 ARG A CA 1
ATOM 2216 C C . ARG A 1 265 ? -8.544 -6.245 18.939 1.00 96.69 265 ARG A C 1
ATOM 2218 O O . ARG A 1 265 ? -8.386 -5.046 18.708 1.00 96.69 265 ARG A O 1
ATOM 2225 N N . ASN A 1 266 ? -9.439 -6.991 18.297 1.00 98.12 266 ASN A N 1
ATOM 2226 C CA . ASN A 1 266 ? -10.387 -6.440 17.330 1.00 98.12 266 ASN A CA 1
ATOM 2227 C C . ASN A 1 266 ? -11.344 -5.445 18.001 1.00 98.12 266 ASN A C 1
ATOM 2229 O O . ASN A 1 266 ? -11.502 -4.327 17.503 1.00 98.12 266 ASN A O 1
ATOM 2233 N N . ARG A 1 267 ? -11.888 -5.782 19.180 1.00 97.00 267 ARG A N 1
ATOM 2234 C CA . ARG A 1 267 ? -12.697 -4.830 19.961 1.00 97.00 267 ARG A CA 1
ATOM 2235 C C . ARG A 1 267 ? -11.914 -3.570 20.304 1.00 97.00 267 ARG A C 1
ATOM 2237 O O . ARG A 1 267 ? -12.411 -2.469 20.076 1.00 97.00 267 ARG A O 1
ATOM 2244 N N . GLU A 1 268 ? -10.685 -3.714 20.797 1.00 97.12 268 GLU A N 1
ATOM 2245 C CA . GLU A 1 268 ? -9.817 -2.582 21.143 1.00 97.12 268 GLU A CA 1
ATOM 2246 C C . GLU A 1 268 ? -9.664 -1.593 19.975 1.00 97.12 268 GLU A C 1
ATOM 2248 O O . GLU A 1 268 ? -9.884 -0.393 20.142 1.00 97.12 268 GLU A O 1
ATOM 2253 N N . ILE A 1 269 ? -9.322 -2.103 18.785 1.00 97.88 269 ILE A N 1
ATOM 2254 C CA . ILE A 1 269 ? -9.089 -1.291 17.581 1.00 97.88 269 ILE A CA 1
ATOM 2255 C C . ILE A 1 269 ? -10.379 -0.599 17.135 1.00 97.88 269 ILE A C 1
ATOM 2257 O O . ILE A 1 269 ? -10.353 0.572 16.745 1.00 97.88 269 ILE A O 1
ATOM 2261 N N . ALA A 1 270 ? -11.514 -1.297 17.207 1.00 97.50 270 ALA A N 1
ATOM 2262 C CA . ALA A 1 270 ? -12.803 -0.718 16.857 1.00 97.50 270 ALA A CA 1
ATOM 2263 C C . ALA A 1 270 ? -13.152 0.462 17.781 1.00 97.50 270 ALA A C 1
ATOM 2265 O O . ALA A 1 270 ? -13.448 1.563 17.308 1.00 97.50 270 ALA A O 1
ATOM 2266 N N . PHE A 1 271 ? -13.025 0.274 19.099 1.00 97.12 271 PHE A N 1
ATOM 2267 C CA . PHE A 1 271 ? -13.272 1.330 20.085 1.00 97.12 271 PHE A CA 1
ATOM 2268 C C . PHE A 1 271 ? -12.283 2.500 19.987 1.00 97.12 271 PHE A C 1
ATOM 2270 O O . PHE A 1 271 ? -12.662 3.625 20.318 1.00 97.12 271 PHE A O 1
ATOM 2277 N N . SER A 1 272 ? -11.058 2.282 19.493 1.00 96.88 272 SER A N 1
ATOM 2278 C CA . SER A 1 272 ? -10.076 3.360 19.299 1.00 96.88 272 SER A CA 1
ATOM 2279 C C . SER A 1 272 ? -10.336 4.252 18.086 1.00 96.88 272 SER A C 1
ATOM 2281 O O . SER A 1 272 ? -9.688 5.284 17.949 1.00 96.88 272 SER A O 1
ATOM 2283 N N . LYS A 1 273 ? -11.247 3.864 17.189 1.00 95.88 273 LYS A N 1
ATOM 2284 C CA . LYS A 1 273 ? -11.495 4.573 15.920 1.00 95.88 273 LYS A CA 1
ATOM 2285 C C . LYS A 1 273 ? -12.919 5.085 15.751 1.00 95.88 273 LYS A C 1
ATOM 2287 O O . LYS A 1 273 ? -13.171 5.918 14.884 1.00 95.88 273 LYS A O 1
ATOM 2292 N N . ILE A 1 274 ? -13.853 4.561 16.535 1.00 94.38 274 ILE A N 1
ATOM 2293 C CA . ILE A 1 274 ? -15.272 4.871 16.401 1.00 94.38 274 ILE A CA 1
ATOM 2294 C C . ILE A 1 274 ? -15.582 6.334 16.755 1.00 94.38 274 ILE A C 1
ATOM 2296 O O . ILE A 1 274 ? -15.129 6.851 17.778 1.00 94.38 274 ILE A O 1
ATOM 2300 N N . ASP A 1 275 ? -16.381 7.002 15.923 1.00 91.38 275 ASP A N 1
ATOM 2301 C CA . ASP A 1 275 ? -16.792 8.392 16.137 1.00 91.38 275 ASP A CA 1
ATOM 2302 C C . ASP A 1 275 ? -18.168 8.475 16.817 1.00 91.38 275 ASP A C 1
ATOM 2304 O O . ASP A 1 275 ? -19.215 8.485 16.169 1.00 91.38 275 ASP A O 1
ATOM 2308 N N . PHE A 1 276 ? -18.171 8.603 18.145 1.00 87.31 276 PHE A N 1
ATOM 2309 C CA . PHE A 1 276 ? -19.395 8.775 18.940 1.00 87.31 276 PHE A CA 1
ATOM 2310 C C . PHE A 1 276 ? -20.011 10.186 18.869 1.00 87.31 276 PHE A C 1
ATOM 2312 O O . PHE A 1 276 ? -20.896 10.498 19.676 1.00 87.31 276 PHE A O 1
ATOM 2319 N N . SER A 1 277 ? -19.503 11.085 18.022 1.00 80.00 277 SER A N 1
ATOM 2320 C CA . SER A 1 277 ? -20.081 12.419 17.804 1.00 80.00 277 SER A CA 1
ATOM 2321 C C . SER A 1 277 ? -21.031 12.462 16.602 1.00 80.00 277 SER A C 1
ATOM 2323 O O . SER A 1 277 ? -21.909 13.324 16.535 1.00 80.00 277 SER A O 1
ATOM 2325 N N . ARG A 1 278 ? -20.902 11.513 15.665 1.00 75.88 278 ARG A N 1
ATOM 2326 C CA . ARG A 1 278 ? -21.738 11.451 14.462 1.00 75.88 278 ARG A CA 1
ATOM 2327 C C . ARG A 1 278 ? -23.158 10.989 14.764 1.00 75.88 278 ARG A C 1
ATOM 2329 O O . ARG A 1 278 ? -23.382 10.088 15.564 1.00 75.88 278 ARG A O 1
ATOM 2336 N N . LEU A 1 279 ? -24.114 11.562 14.025 1.00 54.97 279 LEU A N 1
ATOM 2337 C CA . LEU A 1 279 ? -25.564 11.328 14.142 1.00 54.97 279 LEU A CA 1
ATOM 2338 C C . LEU A 1 279 ? -25.983 9.843 14.078 1.00 54.97 279 LEU A C 1
ATOM 2340 O O . LEU A 1 279 ? -27.058 9.495 14.560 1.00 54.97 279 LEU A O 1
ATOM 2344 N N . SER A 1 280 ? -25.156 8.965 13.500 1.00 61.50 280 SER A N 1
ATOM 2345 C CA . SER A 1 280 ? -25.391 7.515 13.420 1.00 61.50 280 SER A CA 1
ATOM 2346 C C . SER A 1 280 ? -25.072 6.750 14.716 1.00 61.50 280 SER A C 1
ATOM 2348 O O . SER A 1 280 ? -25.414 5.564 14.823 1.00 61.50 280 SER A O 1
ATOM 2350 N N . PHE A 1 281 ? -24.440 7.407 15.694 1.00 59.94 281 PHE A N 1
ATOM 2351 C CA . PHE A 1 281 ? -24.088 6.850 16.995 1.00 59.94 281 PHE A CA 1
ATOM 2352 C C . PHE A 1 281 ? -24.916 7.489 18.098 1.00 59.94 281 PHE A C 1
ATOM 2354 O O . PHE A 1 281 ? -24.837 8.685 18.380 1.00 59.94 281 PHE A O 1
ATOM 2361 N N . LYS A 1 282 ? -25.702 6.659 18.781 1.00 68.75 282 LYS A N 1
ATOM 2362 C CA . LYS A 1 282 ? -26.331 7.080 20.025 1.00 68.75 282 LYS A CA 1
ATOM 2363 C C . LYS A 1 282 ? -25.251 7.130 21.097 1.00 68.75 282 LYS A C 1
ATOM 2365 O O . LYS A 1 282 ? -24.517 6.164 21.285 1.00 68.75 282 LYS A O 1
ATOM 2370 N N . SER A 1 283 ? -25.224 8.219 21.865 1.00 75.31 283 SER A N 1
ATOM 2371 C CA . SER A 1 283 ? -24.411 8.356 23.087 1.00 75.31 283 SER A CA 1
ATOM 2372 C C . SER A 1 283 ? -24.550 7.137 24.028 1.00 75.31 283 SER A C 1
ATOM 2374 O O . SER A 1 283 ? -23.654 6.830 24.808 1.00 75.31 283 SER A O 1
ATOM 2376 N N . GLU A 1 284 ? -25.659 6.400 23.910 1.00 84.75 284 GLU A N 1
ATOM 2377 C CA . GLU A 1 284 ? -25.939 5.123 24.570 1.00 84.75 284 GLU A CA 1
ATOM 2378 C C . GLU A 1 284 ? -24.838 4.064 24.400 1.00 84.75 284 GLU A C 1
ATOM 2380 O O . GLU A 1 284 ? -24.496 3.426 25.390 1.00 84.75 284 GLU A O 1
ATOM 2385 N N . GLU A 1 285 ? -24.255 3.880 23.209 1.00 88.38 285 GLU A N 1
ATOM 2386 C CA . GLU A 1 285 ? -23.235 2.836 22.984 1.00 88.38 285 GLU A CA 1
ATOM 2387 C C . GLU A 1 285 ? -21.931 3.148 23.730 1.00 88.38 285 GLU A C 1
ATOM 2389 O O . GLU A 1 285 ? -21.343 2.264 24.355 1.00 88.38 285 GLU A O 1
ATOM 2394 N N . PHE A 1 286 ? -21.530 4.423 23.752 1.00 91.69 286 PHE A N 1
ATOM 2395 C CA . PHE A 1 286 ? -20.408 4.888 24.568 1.00 91.69 286 PHE A CA 1
ATOM 2396 C C . PHE A 1 286 ? -20.673 4.625 26.054 1.00 91.69 286 PHE A C 1
ATOM 2398 O O . PHE A 1 286 ? -19.838 4.044 26.745 1.00 91.69 286 PHE A O 1
ATOM 2405 N N . PHE A 1 287 ? -21.854 5.002 26.554 1.00 91.94 287 PHE A N 1
ATOM 2406 C CA . PHE A 1 287 ? -22.199 4.779 27.958 1.00 91.94 287 PHE A CA 1
ATOM 2407 C C . PHE A 1 287 ? -22.358 3.297 28.308 1.00 91.94 287 PHE A C 1
ATOM 2409 O O . PHE A 1 287 ? -22.088 2.921 29.448 1.00 91.94 287 PHE A O 1
ATOM 2416 N N . ALA A 1 288 ? -22.779 2.454 27.366 1.00 92.38 288 ALA A N 1
ATOM 2417 C CA . ALA A 1 288 ? -22.839 1.010 27.553 1.00 92.38 288 ALA A CA 1
ATOM 2418 C C . ALA A 1 288 ? -21.431 0.424 27.720 1.00 92.38 288 ALA A C 1
ATOM 2420 O O . ALA A 1 288 ? -21.193 -0.303 28.684 1.00 92.38 288 ALA A O 1
ATOM 2421 N N . ALA A 1 289 ? -20.487 0.809 26.854 1.00 92.38 289 ALA A N 1
ATOM 2422 C CA . ALA A 1 289 ? -19.083 0.425 26.990 1.00 92.38 289 ALA A CA 1
ATOM 2423 C C . ALA A 1 289 ? -18.480 0.941 28.308 1.00 92.38 289 ALA A C 1
ATOM 2425 O O . ALA A 1 289 ? -17.834 0.184 29.029 1.00 92.38 289 ALA A O 1
ATOM 2426 N N . LEU A 1 290 ? -18.778 2.192 28.679 1.00 94.06 290 LEU A N 1
ATOM 2427 C CA . LEU A 1 290 ? -18.319 2.799 29.929 1.00 94.06 290 LEU A CA 1
ATOM 2428 C C . LEU A 1 290 ? -18.856 2.066 31.169 1.00 94.06 290 LEU A C 1
ATOM 2430 O O . LEU A 1 290 ? -18.131 1.855 32.132 1.00 94.06 290 LEU A O 1
ATOM 2434 N N . LYS A 1 291 ? -20.122 1.645 31.171 1.00 94.19 291 LYS A N 1
ATOM 2435 C CA . LYS A 1 291 ? -20.709 0.889 32.292 1.00 94.19 291 LYS A CA 1
ATOM 2436 C C . LYS A 1 291 ? -20.256 -0.572 32.334 1.00 94.19 291 LYS A C 1
ATOM 2438 O O . LYS A 1 291 ? -20.413 -1.218 33.370 1.00 94.19 291 LYS A O 1
ATOM 2443 N N . GLY A 1 292 ? -19.709 -1.088 31.236 1.00 91.31 292 GLY A N 1
ATOM 2444 C CA . GLY A 1 292 ? -19.227 -2.458 31.128 1.00 91.31 292 GLY A CA 1
ATOM 2445 C C . GLY A 1 292 ? -18.026 -2.764 32.027 1.00 91.31 292 GLY A C 1
ATOM 2446 O O . GLY A 1 292 ? -17.499 -1.906 32.742 1.00 91.31 292 GLY A O 1
ATOM 2447 N N . THR A 1 293 ? -17.607 -4.028 31.991 1.00 92.44 293 THR A N 1
ATOM 2448 C CA . THR A 1 293 ? -16.384 -4.540 32.636 1.00 92.44 293 THR A CA 1
ATOM 2449 C C . THR A 1 293 ? -15.301 -4.908 31.619 1.00 92.44 293 THR A C 1
ATOM 2451 O O . THR A 1 293 ? -14.254 -5.423 32.004 1.00 92.44 293 THR A O 1
ATOM 2454 N N . ASP A 1 294 ? -15.544 -4.668 30.326 1.00 93.19 294 ASP A N 1
ATOM 2455 C CA . ASP A 1 294 ? -14.584 -4.939 29.258 1.00 93.19 294 ASP A CA 1
ATOM 2456 C C . ASP A 1 294 ? -13.463 -3.889 29.283 1.00 93.19 294 ASP A C 1
ATOM 2458 O O . ASP A 1 294 ? -13.572 -2.792 28.730 1.00 93.19 294 ASP A O 1
ATOM 2462 N N . LYS A 1 295 ? -12.366 -4.236 29.960 1.00 92.69 295 LYS A N 1
ATOM 2463 C CA . LYS A 1 295 ? -11.177 -3.384 30.072 1.00 92.69 295 LYS A CA 1
ATOM 2464 C C . LYS A 1 295 ? -10.530 -3.102 28.718 1.00 92.69 295 LYS A C 1
ATOM 2466 O O . LYS A 1 295 ? -9.909 -2.055 28.560 1.00 92.69 295 LYS A O 1
ATOM 2471 N N . VAL A 1 296 ? -10.682 -4.000 27.748 1.00 93.06 296 VAL A N 1
ATOM 2472 C CA . VAL A 1 296 ? -10.087 -3.857 26.418 1.00 93.06 296 VAL A CA 1
ATOM 2473 C C . VAL A 1 296 ? -10.877 -2.850 25.586 1.00 93.06 296 VAL A C 1
ATOM 2475 O O . VAL A 1 296 ? -10.286 -1.986 24.941 1.00 93.06 296 VAL A O 1
ATOM 2478 N N . ALA A 1 297 ? -12.207 -2.863 25.690 1.00 94.38 297 ALA A N 1
ATOM 2479 C CA . ALA A 1 297 ? -13.043 -1.803 25.130 1.00 94.38 297 ALA A CA 1
ATOM 2480 C C . ALA A 1 297 ? -12.683 -0.426 25.718 1.00 94.38 297 ALA A C 1
ATOM 2482 O O . ALA A 1 297 ? -12.505 0.543 24.979 1.00 94.38 297 ALA A O 1
ATOM 2483 N N . LEU A 1 298 ? -12.500 -0.342 27.042 1.00 95.94 298 LEU A N 1
ATOM 2484 C CA . LEU A 1 298 ? -12.076 0.894 27.712 1.00 95.94 298 LEU A CA 1
ATOM 2485 C C . LEU A 1 298 ? -10.662 1.334 27.304 1.00 95.94 298 LEU A C 1
ATOM 2487 O O . LEU A 1 298 ? -10.423 2.530 27.160 1.00 95.94 298 LEU A O 1
ATOM 2491 N N . MET A 1 299 ? -9.740 0.394 27.072 1.00 95.50 299 MET A N 1
ATOM 2492 C CA . MET A 1 299 ? -8.418 0.683 26.505 1.00 95.50 299 MET A CA 1
ATOM 2493 C C . MET A 1 299 ? -8.529 1.260 25.090 1.00 95.50 299 MET A C 1
ATOM 2495 O O . MET A 1 299 ? -7.863 2.244 24.773 1.00 95.50 299 MET A O 1
ATOM 2499 N N . GLY A 1 300 ? -9.394 0.688 24.251 1.00 96.31 300 GLY A N 1
ATOM 2500 C CA . GLY A 1 300 ? -9.694 1.235 22.931 1.00 96.31 300 GLY A CA 1
ATOM 2501 C C . GLY A 1 300 ? -10.189 2.678 23.027 1.00 96.31 300 GLY A C 1
ATOM 2502 O O . GLY A 1 300 ? -9.619 3.567 22.400 1.00 96.31 300 GLY A O 1
ATOM 2503 N N . LEU A 1 301 ? -11.172 2.943 23.894 1.00 96.69 301 LEU A N 1
ATOM 2504 C CA . LEU A 1 301 ? -11.671 4.300 24.151 1.00 96.69 301 LEU A CA 1
ATOM 2505 C C . LEU A 1 301 ? -10.572 5.247 24.658 1.00 96.69 301 LEU A C 1
ATOM 2507 O O . LEU A 1 301 ? -10.499 6.387 24.216 1.00 96.69 301 LEU A O 1
ATOM 2511 N N . ALA A 1 302 ? -9.683 4.780 25.536 1.00 97.12 302 ALA A N 1
ATOM 2512 C CA . ALA A 1 302 ? -8.553 5.558 26.049 1.00 97.12 302 ALA A CA 1
ATOM 2513 C C . ALA A 1 302 ? -7.539 5.966 24.961 1.00 97.12 302 ALA A C 1
ATOM 2515 O O . ALA A 1 302 ? -6.756 6.890 25.170 1.00 97.12 302 ALA A O 1
ATOM 2516 N N . ARG A 1 303 ? -7.548 5.283 23.809 1.00 96.31 303 ARG A N 1
ATOM 2517 C CA . ARG A 1 303 ? -6.717 5.570 22.628 1.00 96.31 303 ARG A CA 1
ATOM 2518 C C . ARG A 1 303 ? -7.481 6.302 21.520 1.00 96.31 303 ARG A C 1
ATOM 2520 O O . ARG A 1 303 ? -6.906 6.575 20.469 1.00 96.31 303 ARG A O 1
ATOM 2527 N N . ASN A 1 304 ? -8.760 6.607 21.729 1.00 96.06 304 ASN A N 1
ATOM 2528 C CA . ASN A 1 304 ? -9.610 7.212 20.716 1.00 96.06 304 ASN A CA 1
ATOM 2529 C C . ASN A 1 304 ? -9.445 8.739 20.683 1.00 96.06 304 ASN A C 1
ATOM 2531 O O . ASN A 1 304 ? -9.991 9.455 21.522 1.00 96.06 304 ASN A O 1
ATOM 2535 N N . ALA A 1 305 ? -8.734 9.231 19.667 1.00 93.62 305 ALA A N 1
ATOM 2536 C CA . ALA A 1 305 ? -8.466 10.656 19.450 1.00 93.62 305 ALA A CA 1
ATOM 2537 C C . ALA A 1 305 ? -9.705 11.495 19.063 1.00 93.62 305 ALA A C 1
ATOM 2539 O O . ALA A 1 305 ? -9.605 12.712 18.943 1.00 93.62 305 ALA A O 1
ATOM 2540 N N . LEU A 1 306 ? -10.866 10.868 18.845 1.00 91.75 306 LEU A N 1
ATOM 2541 C CA . LEU A 1 306 ? -12.122 11.557 18.521 1.00 91.75 306 LEU A CA 1
ATOM 2542 C C . LEU A 1 306 ? -12.976 11.839 19.766 1.00 91.75 306 LEU A C 1
ATOM 2544 O O . LEU A 1 306 ? -14.020 12.487 19.669 1.00 91.75 306 LEU A O 1
ATOM 2548 N N . LEU A 1 307 ? -12.586 11.331 20.939 1.00 92.06 307 LEU A N 1
ATOM 2549 C CA . LEU A 1 307 ? -13.293 11.605 22.186 1.00 92.06 307 LEU A CA 1
ATOM 2550 C C . LEU A 1 307 ? -12.902 12.971 22.740 1.00 92.06 307 LEU A C 1
ATOM 2552 O O . LEU A 1 307 ? -11.729 13.296 22.828 1.00 92.06 307 LEU A O 1
ATOM 2556 N N . SER A 1 308 ? -13.883 13.739 23.215 1.00 91.50 308 SER A N 1
ATOM 2557 C CA . SER A 1 308 ? -13.592 14.966 23.959 1.00 91.50 308 SER A CA 1
ATOM 2558 C C . SER A 1 308 ? -12.865 14.671 25.272 1.00 91.50 308 SER A C 1
ATOM 2560 O O . SER A 1 308 ? -13.042 13.602 25.869 1.00 91.50 308 SER A O 1
ATOM 2562 N N . VAL A 1 309 ? -12.132 15.662 25.790 1.00 91.69 309 VAL A N 1
ATOM 2563 C CA . VAL A 1 309 ? -11.415 15.578 27.078 1.00 91.69 309 VAL A CA 1
ATOM 2564 C C . VAL A 1 309 ? -12.326 15.069 28.199 1.00 91.69 309 VAL A C 1
ATOM 2566 O O . VAL A 1 309 ? -11.964 14.154 28.935 1.00 91.69 309 VAL A O 1
ATOM 2569 N N . LYS A 1 310 ? -13.566 15.572 28.260 1.00 93.25 310 LYS A N 1
ATOM 2570 C CA . LYS A 1 310 ? -14.572 15.129 29.235 1.00 93.25 310 LYS A CA 1
ATOM 2571 C C . LYS A 1 310 ? -14.894 13.634 29.127 1.00 93.25 310 LYS A C 1
ATOM 2573 O O . LYS A 1 310 ? -15.067 12.973 30.149 1.00 93.25 310 LYS A O 1
ATOM 2578 N N . ARG A 1 311 ? -15.013 13.091 27.911 1.00 94.19 311 ARG A N 1
ATOM 2579 C CA . ARG A 1 311 ? -15.261 11.654 27.703 1.00 94.19 311 ARG A CA 1
ATOM 2580 C C . ARG A 1 311 ? -14.024 10.825 28.047 1.00 94.19 311 ARG A C 1
ATOM 2582 O O . ARG A 1 311 ? -14.172 9.765 28.646 1.00 94.19 311 ARG A O 1
ATOM 2589 N N . LEU A 1 312 ? -12.823 11.318 27.742 1.00 95.44 312 LEU A N 1
ATOM 2590 C CA . LEU A 1 312 ? -11.573 10.675 28.156 1.00 95.44 312 LEU A CA 1
ATOM 2591 C C . LEU A 1 312 ? -11.443 10.617 29.687 1.00 95.44 312 LEU A C 1
ATOM 2593 O O . LEU A 1 312 ? -11.056 9.582 30.225 1.00 95.44 312 LEU A O 1
ATOM 2597 N N . ASP A 1 313 ? -11.833 11.674 30.404 1.00 95.69 313 ASP A N 1
ATOM 2598 C CA . ASP A 1 313 ? -11.875 11.669 31.873 1.00 95.69 313 ASP A CA 1
ATOM 2599 C C . ASP A 1 313 ? -12.855 10.633 32.426 1.00 95.69 313 ASP A C 1
ATOM 2601 O O . ASP A 1 313 ? -12.508 9.893 33.343 1.00 95.69 313 ASP A O 1
ATOM 2605 N N . GLN A 1 314 ? -14.038 10.502 31.820 1.00 96.44 314 GLN A N 1
ATOM 2606 C CA . GLN A 1 314 ? -14.998 9.460 32.197 1.00 96.44 314 GLN A CA 1
ATOM 2607 C C . GLN A 1 314 ? -14.407 8.055 32.026 1.00 96.44 314 GLN A C 1
ATOM 2609 O O . GLN A 1 314 ? -14.541 7.218 32.918 1.00 96.44 314 GLN A O 1
ATOM 2614 N N . VAL A 1 315 ? -13.721 7.799 30.906 1.00 96.62 315 VAL A N 1
ATOM 2615 C CA . VAL A 1 315 ? -13.025 6.524 30.658 1.00 96.62 315 VAL A CA 1
ATOM 2616 C C . VAL A 1 315 ? -11.932 6.293 31.705 1.00 96.62 315 VAL A C 1
ATOM 2618 O O . VAL A 1 315 ? -11.833 5.195 32.255 1.00 96.62 315 VAL A O 1
ATOM 2621 N N . ARG A 1 316 ? -11.149 7.329 32.034 1.00 95.94 316 ARG A N 1
ATOM 2622 C CA . ARG A 1 316 ? -10.102 7.274 33.065 1.00 95.94 316 ARG A CA 1
ATOM 2623 C C . ARG A 1 316 ? -10.671 6.902 34.430 1.00 95.94 316 ARG A C 1
ATOM 2625 O O . ARG A 1 316 ? -10.136 6.012 35.089 1.00 95.94 316 ARG A O 1
ATOM 2632 N N . ASP A 1 317 ? -11.739 7.567 34.851 1.00 95.81 317 ASP A N 1
ATOM 2633 C CA . ASP A 1 317 ? -12.366 7.329 36.150 1.00 95.81 317 ASP A CA 1
ATOM 2634 C C . ASP A 1 317 ? -12.958 5.923 36.221 1.00 95.81 317 ASP A C 1
ATOM 2636 O O . ASP A 1 317 ? -12.722 5.201 37.190 1.00 95.81 317 ASP A O 1
ATOM 2640 N N . ARG A 1 318 ? -13.594 5.458 35.141 1.00 95.69 318 ARG A N 1
ATOM 2641 C CA . ARG A 1 318 ? -14.082 4.081 35.072 1.00 95.69 318 ARG A CA 1
ATOM 2642 C C . ARG A 1 318 ? -12.961 3.047 35.179 1.00 95.69 318 ARG A C 1
ATOM 2644 O O . ARG A 1 318 ? -13.097 2.048 35.882 1.00 95.69 318 ARG A O 1
ATOM 2651 N N . LEU A 1 319 ? -11.843 3.269 34.494 1.00 94.00 319 LEU A N 1
ATOM 2652 C CA . LEU A 1 319 ? -10.677 2.390 34.580 1.00 94.00 319 LEU A CA 1
ATOM 2653 C C . LEU A 1 319 ? -10.077 2.360 35.996 1.00 94.00 319 LEU A C 1
ATOM 2655 O O . LEU A 1 319 ? -9.572 1.317 36.408 1.00 94.00 319 LEU A O 1
ATOM 2659 N N . ARG A 1 320 ? -10.161 3.460 36.763 1.00 92.31 320 ARG A N 1
ATOM 2660 C CA . ARG A 1 320 ? -9.779 3.479 38.189 1.00 92.31 320 ARG A CA 1
ATOM 2661 C C . ARG A 1 320 ? -10.702 2.611 39.037 1.00 92.31 320 ARG A C 1
ATOM 2663 O O . ARG A 1 320 ? -10.202 1.890 39.891 1.00 92.31 320 ARG A O 1
ATOM 2670 N N . GLU A 1 321 ? -12.010 2.651 38.792 1.00 92.56 321 GLU A N 1
ATOM 2671 C CA . GLU A 1 321 ? -12.987 1.821 39.514 1.00 92.56 321 GLU A CA 1
ATOM 2672 C C . GLU A 1 321 ? -12.778 0.320 39.271 1.00 92.56 321 GLU A C 1
ATOM 2674 O O . GLU A 1 321 ? -12.973 -0.488 40.172 1.00 92.56 321 GLU A O 1
ATOM 2679 N N . LEU A 1 322 ? -12.374 -0.058 38.054 1.00 89.75 322 LEU A N 1
ATOM 2680 C CA . LEU A 1 322 ? -12.123 -1.453 37.666 1.00 89.75 322 LEU A CA 1
ATOM 2681 C C . LEU A 1 322 ? -10.699 -1.938 37.984 1.00 89.75 322 LEU A C 1
ATOM 2683 O O . LEU A 1 322 ? -10.336 -3.075 37.649 1.00 89.75 322 LEU A O 1
ATOM 2687 N N . LYS A 1 323 ? -9.862 -1.075 38.567 1.00 82.19 323 LYS A N 1
ATOM 2688 C CA . LYS A 1 323 ? -8.468 -1.385 38.869 1.00 82.19 323 LYS A CA 1
ATOM 2689 C C . LYS A 1 323 ? -8.400 -2.396 40.017 1.00 82.19 323 LYS A C 1
ATOM 2691 O O . LYS A 1 323 ? -8.805 -2.100 41.134 1.00 82.19 323 LYS A O 1
ATOM 2696 N N . ASN A 1 324 ? -7.799 -3.550 39.740 1.00 78.00 324 ASN A N 1
ATOM 2697 C CA . ASN A 1 324 ? -7.234 -4.412 40.778 1.00 78.00 324 ASN A CA 1
ATOM 2698 C C . ASN A 1 324 ? -5.776 -3.987 41.010 1.00 78.00 324 ASN A C 1
ATOM 2700 O O . ASN A 1 324 ? -5.162 -3.391 40.116 1.00 78.00 324 ASN A O 1
ATOM 2704 N N . ASP A 1 325 ? -5.218 -4.267 42.187 1.00 62.38 325 ASP A N 1
ATOM 2705 C CA . ASP A 1 325 ? -3.822 -3.935 42.481 1.00 62.38 325 ASP A CA 1
ATOM 2706 C C . ASP A 1 325 ? -2.895 -4.517 41.392 1.00 62.38 325 ASP A C 1
ATOM 2708 O O . ASP A 1 325 ? -2.856 -5.724 41.173 1.00 62.38 325 ASP A O 1
ATOM 2712 N N . PHE A 1 326 ? -2.184 -3.623 40.689 1.00 63.19 326 PHE A N 1
ATOM 2713 C CA . PHE A 1 326 ? -1.256 -3.888 39.573 1.00 63.19 326 PHE A CA 1
ATOM 2714 C C . PHE A 1 326 ? -1.848 -4.417 38.250 1.00 63.19 326 PHE A C 1
ATOM 2716 O O . PHE A 1 326 ? -1.418 -5.444 37.732 1.00 63.19 326 PHE A O 1
ATOM 2723 N N . ASP A 1 327 ? -2.747 -3.653 37.622 1.00 83.38 327 ASP A N 1
ATOM 2724 C CA . ASP A 1 327 ? -3.139 -3.883 36.221 1.00 83.38 327 ASP A CA 1
ATOM 2725 C C . ASP A 1 327 ? -2.295 -3.027 35.235 1.00 83.38 327 ASP A C 1
ATOM 2727 O O . ASP A 1 327 ? -2.503 -1.808 35.152 1.00 83.38 327 ASP A O 1
ATOM 2731 N N . PRO A 1 328 ? -1.338 -3.614 34.483 1.00 84.62 328 PRO A N 1
ATOM 2732 C CA . PRO A 1 328 ? -0.484 -2.875 33.547 1.00 84.62 328 PRO A CA 1
ATOM 2733 C C . PRO A 1 328 ? -1.260 -2.278 32.363 1.00 84.62 328 PRO A C 1
ATOM 2735 O O . PRO A 1 328 ? -0.831 -1.271 31.798 1.00 84.62 328 PRO A O 1
ATOM 2738 N N . VAL A 1 329 ? -2.418 -2.848 32.011 1.00 83.69 329 VAL A N 1
ATOM 2739 C CA . VAL A 1 329 ? -3.286 -2.335 30.942 1.00 83.69 329 VAL A CA 1
ATOM 2740 C C . VAL A 1 329 ? -3.844 -0.974 31.357 1.00 83.69 329 VAL A C 1
ATOM 2742 O O . VAL A 1 329 ? -3.786 -0.015 30.596 1.00 83.69 329 VAL A O 1
ATOM 2745 N N . VAL A 1 330 ? -4.286 -0.827 32.607 1.00 87.38 330 VAL A N 1
ATOM 2746 C CA . VAL A 1 330 ? -4.805 0.454 33.118 1.00 87.38 330 VAL A CA 1
ATOM 2747 C C . VAL A 1 330 ? -3.735 1.555 33.087 1.00 87.38 330 VAL A C 1
ATOM 2749 O O . VAL A 1 330 ? -4.037 2.693 32.730 1.00 87.38 330 VAL A O 1
ATOM 2752 N N . GLY A 1 331 ? -2.478 1.219 33.398 1.00 88.44 331 GLY A N 1
ATOM 2753 C CA . GLY A 1 331 ? -1.356 2.162 33.320 1.00 88.44 331 GLY A CA 1
ATOM 2754 C C . GLY A 1 331 ? -1.156 2.728 31.911 1.00 88.44 331 GLY A C 1
ATOM 2755 O O . GLY A 1 331 ? -1.144 3.945 31.729 1.00 88.44 331 GLY A O 1
ATOM 2756 N N . GLN A 1 332 ? -1.106 1.855 30.900 1.00 90.94 332 GLN A N 1
ATOM 2757 C CA . GLN A 1 332 ? -0.975 2.270 29.496 1.00 90.94 332 GLN A CA 1
ATOM 2758 C C . GLN A 1 332 ? -2.164 3.112 29.009 1.00 90.94 332 GLN A C 1
ATOM 2760 O O . GLN A 1 332 ? -1.991 4.018 28.188 1.00 90.94 332 GLN A O 1
ATOM 2765 N N . ALA A 1 333 ? -3.375 2.824 29.495 1.00 92.81 333 ALA A N 1
ATOM 2766 C CA . ALA A 1 333 ? -4.564 3.597 29.150 1.00 92.81 333 ALA A CA 1
ATOM 2767 C C . ALA A 1 333 ? -4.467 5.028 29.693 1.00 92.81 333 ALA A C 1
ATOM 2769 O O . ALA A 1 333 ? -4.774 5.975 28.976 1.00 92.81 333 ALA A O 1
ATOM 2770 N N . PHE A 1 334 ? -3.985 5.203 30.928 1.00 94.38 334 PHE A N 1
ATOM 2771 C CA . PHE A 1 334 ? -3.784 6.533 31.509 1.00 94.38 334 PHE A CA 1
ATOM 2772 C C . PHE A 1 334 ? -2.738 7.337 30.742 1.00 94.38 334 PHE A C 1
ATOM 2774 O O . PHE A 1 334 ? -3.000 8.487 30.408 1.00 94.38 334 PHE A O 1
ATOM 2781 N N . GLU A 1 335 ? -1.604 6.729 30.391 1.00 94.56 335 GLU A N 1
ATOM 2782 C CA . GLU A 1 335 ? -0.595 7.392 29.556 1.00 94.56 335 GLU A CA 1
ATOM 2783 C C . GLU A 1 335 ? -1.159 7.812 28.192 1.00 94.56 335 GLU A C 1
ATOM 2785 O O . GLU A 1 335 ? -0.852 8.896 27.701 1.00 94.56 335 GLU A O 1
ATOM 2790 N N . SER A 1 336 ? -1.997 6.967 27.584 1.00 94.88 336 SER A N 1
ATOM 2791 C CA . SER A 1 336 ? -2.644 7.273 26.302 1.00 94.88 336 SER A CA 1
ATOM 2792 C C . SER A 1 336 ? -3.613 8.452 26.431 1.00 94.88 336 SER A C 1
ATOM 2794 O O . SER A 1 336 ? -3.579 9.359 25.604 1.00 94.88 336 SER A O 1
ATOM 2796 N N . ILE A 1 337 ? -4.421 8.479 27.497 1.00 95.88 337 ILE A N 1
ATOM 2797 C CA . ILE A 1 337 ? -5.372 9.563 27.775 1.00 95.88 337 ILE A CA 1
ATOM 2798 C C . ILE A 1 337 ? -4.649 10.892 27.986 1.00 95.88 337 ILE A C 1
ATOM 2800 O O . ILE A 1 337 ? -5.059 11.893 27.406 1.00 95.88 337 ILE A O 1
ATOM 2804 N N . GLU A 1 338 ? -3.586 10.922 28.791 1.00 95.12 338 GLU A N 1
ATOM 2805 C CA . GLU A 1 338 ? -2.856 12.169 29.046 1.00 95.12 338 GLU A CA 1
ATOM 2806 C C . GLU A 1 338 ? -2.179 12.686 27.764 1.00 95.12 338 GLU A C 1
ATOM 2808 O O . GLU A 1 338 ? -2.334 13.860 27.437 1.00 95.12 338 GLU A O 1
ATOM 2813 N N . LYS A 1 339 ? -1.576 11.807 26.948 1.00 94.44 339 LYS A N 1
ATOM 2814 C CA . LYS A 1 339 ? -1.054 12.190 25.622 1.00 94.44 339 LYS A CA 1
ATOM 2815 C C . LYS A 1 339 ? -2.137 12.764 24.708 1.00 94.44 339 LYS A C 1
ATOM 2817 O O . LYS A 1 339 ? -1.907 13.766 24.041 1.00 94.44 339 LYS A O 1
ATOM 2822 N N . LEU A 1 340 ? -3.319 12.146 24.661 1.00 92.94 340 LEU A N 1
ATOM 2823 C CA . LEU A 1 340 ? -4.417 12.659 23.838 1.00 92.94 340 LEU A CA 1
ATOM 2824 C C . LEU A 1 340 ? -4.899 14.026 24.328 1.00 92.94 340 LEU A C 1
ATOM 2826 O O . LEU A 1 340 ? -5.124 14.916 23.510 1.00 92.94 340 LEU A O 1
ATOM 2830 N N . LYS A 1 341 ? -4.998 14.231 25.644 1.00 92.06 341 LYS A N 1
ATOM 2831 C CA . LYS A 1 341 ? -5.350 15.535 26.223 1.00 92.06 341 LYS A CA 1
ATOM 2832 C C . LYS A 1 341 ? -4.348 16.626 25.868 1.00 92.06 341 LYS A C 1
ATOM 2834 O O . LYS A 1 341 ? -4.775 17.729 25.564 1.00 92.06 341 LYS A O 1
ATOM 2839 N N . GLU A 1 342 ? -3.053 16.316 25.857 1.00 89.12 342 GLU A N 1
ATOM 2840 C CA . GLU A 1 342 ? -2.011 17.252 25.410 1.00 89.12 342 GLU A CA 1
ATOM 2841 C C . GLU A 1 342 ? -2.167 17.628 23.928 1.00 89.12 342 GLU A C 1
ATOM 2843 O O . GLU A 1 342 ? -1.844 18.748 23.535 1.00 89.12 342 GLU A O 1
ATOM 2848 N N . THR A 1 343 ? -2.671 16.708 23.096 1.00 86.38 343 THR A N 1
ATOM 2849 C CA . THR A 1 343 ? -2.921 16.972 21.668 1.00 86.38 343 THR A CA 1
ATOM 2850 C C . THR A 1 343 ? -4.253 17.661 21.382 1.00 86.38 343 THR A C 1
ATOM 2852 O O . THR A 1 343 ? -4.400 18.272 20.321 1.00 86.38 343 THR A O 1
ATOM 2855 N N . HIS A 1 344 ? -5.225 17.585 22.297 1.00 80.06 344 HIS A N 1
ATOM 2856 C CA . HIS A 1 344 ? -6.461 18.343 22.164 1.00 80.06 344 HIS A CA 1
ATOM 2857 C C . HIS A 1 344 ? -6.146 19.827 22.322 1.00 80.06 344 HIS A C 1
ATOM 2859 O O . HIS A 1 344 ? -5.714 20.286 23.377 1.00 80.06 344 HIS A O 1
ATOM 2865 N N . LEU A 1 345 ? -6.394 20.591 21.257 1.00 65.88 345 LEU A N 1
ATOM 2866 C CA . LEU A 1 345 ? -6.448 22.041 21.358 1.00 65.88 345 LEU A CA 1
ATOM 2867 C C . LEU A 1 345 ? -7.457 22.385 22.452 1.00 65.88 345 LEU A C 1
ATOM 2869 O O . LEU A 1 345 ? -8.595 21.924 22.408 1.00 65.88 345 LEU A O 1
ATOM 2873 N N . HIS A 1 346 ? -7.011 23.169 23.426 1.00 61.00 346 HIS A N 1
ATOM 2874 C CA . HIS A 1 346 ? -7.837 23.728 24.483 1.00 61.00 346 HIS A CA 1
ATOM 2875 C C . HIS A 1 346 ? -9.164 24.255 23.910 1.00 61.00 346 HIS A C 1
ATOM 2877 O O . HIS A 1 346 ? -9.193 25.247 23.179 1.00 61.00 346 HIS A O 1
ATOM 2883 N N . GLU A 1 347 ? -10.254 23.538 24.199 1.00 58.91 347 GLU A N 1
ATOM 2884 C CA . GLU A 1 347 ? -11.601 23.869 23.719 1.00 58.91 347 GLU A CA 1
ATOM 2885 C C . GLU A 1 347 ? -12.135 25.135 24.404 1.00 58.91 347 GLU A C 1
ATOM 2887 O O . GLU A 1 347 ? -12.975 25.830 23.832 1.00 58.91 347 GLU A O 1
ATOM 2892 N N . ASP A 1 348 ? -11.624 25.453 25.601 1.00 62.41 348 ASP A N 1
ATOM 2893 C CA . ASP A 1 348 ? -11.921 26.695 26.299 1.00 62.41 348 ASP A CA 1
ATOM 2894 C C . ASP A 1 348 ? -10.915 27.790 25.895 1.00 62.41 348 ASP A C 1
ATOM 2896 O O . ASP A 1 348 ? -9.711 27.682 26.144 1.00 62.41 348 ASP A O 1
ATOM 2900 N N . PRO A 1 349 ? -11.386 28.894 25.302 1.00 62.84 349 PRO A N 1
ATOM 2901 C CA . PRO A 1 349 ? -10.581 30.088 25.086 1.00 62.84 349 PRO A CA 1
ATOM 2902 C C . PRO A 1 349 ? -9.860 30.592 26.333 1.00 62.84 349 PRO A C 1
ATOM 2904 O O . PRO A 1 349 ? -8.784 31.178 26.228 1.00 62.84 349 PRO A O 1
ATOM 2907 N N . TYR A 1 350 ? -10.461 30.406 27.505 1.00 63.78 350 TYR A N 1
ATOM 2908 C CA . TYR A 1 350 ? -9.866 30.753 28.784 1.00 63.78 350 TYR A CA 1
ATOM 2909 C C . TYR A 1 350 ? -8.574 29.971 29.030 1.00 63.78 350 TYR A C 1
ATOM 2911 O O . TYR A 1 350 ? -7.596 30.535 29.512 1.00 63.78 350 TYR A O 1
ATOM 2919 N N . ASP A 1 351 ? -8.516 28.705 28.628 1.00 61.78 351 ASP A N 1
ATOM 2920 C CA . ASP A 1 351 ? -7.317 27.885 28.797 1.00 61.78 351 ASP A CA 1
ATOM 2921 C C . ASP A 1 351 ? -6.171 28.353 27.881 1.00 61.78 351 ASP A C 1
ATOM 2923 O O . ASP A 1 351 ? -5.000 28.238 28.237 1.00 61.78 351 ASP A O 1
ATOM 2927 N N . LEU A 1 352 ? -6.491 28.946 26.723 1.00 65.19 352 LEU A N 1
ATOM 2928 C CA . LEU A 1 352 ? -5.501 29.512 25.791 1.00 65.19 352 LEU A CA 1
ATOM 2929 C C . LEU A 1 352 ? -5.091 30.946 26.129 1.00 65.19 352 LEU A C 1
ATOM 2931 O O . LEU A 1 352 ? -3.968 31.360 25.835 1.00 65.19 352 LEU A O 1
ATOM 2935 N N . PHE A 1 353 ? -6.016 31.733 26.673 1.00 74.69 353 PHE A N 1
ATOM 2936 C CA . PHE A 1 353 ? -5.890 33.188 26.751 1.00 74.69 353 PHE A CA 1
ATOM 2937 C C . PHE A 1 353 ? -6.126 33.759 28.160 1.00 74.69 353 PHE A C 1
ATOM 2939 O O . PHE A 1 353 ? -6.183 34.980 28.323 1.00 74.69 353 PHE A O 1
ATOM 2946 N N . GLY A 1 354 ? -6.250 32.904 29.178 1.00 75.69 354 GLY A N 1
ATOM 2947 C CA . GLY A 1 354 ? -6.534 33.278 30.564 1.00 75.69 354 GLY A CA 1
ATOM 2948 C C . GLY A 1 354 ? -7.878 33.993 30.725 1.00 75.69 354 GLY A C 1
ATOM 2949 O O . GLY A 1 354 ? -8.792 33.837 29.916 1.00 75.69 354 GLY A O 1
ATOM 2950 N N . GLU A 1 355 ? -7.982 34.859 31.737 1.00 77.19 355 GLU A N 1
ATOM 2951 C CA . GLU A 1 355 ? -9.193 35.648 32.035 1.00 77.19 355 GLU A CA 1
ATOM 2952 C C . GLU A 1 355 ? -9.748 36.445 30.848 1.00 77.19 355 GLU A C 1
ATOM 2954 O O . GLU A 1 355 ? -10.942 36.750 30.792 1.00 77.19 355 GLU A O 1
ATOM 2959 N N . GLU A 1 356 ? -8.908 36.786 29.872 1.00 72.94 356 GLU A N 1
ATOM 2960 C CA . GLU A 1 356 ? -9.354 37.493 28.677 1.00 72.94 356 GLU A CA 1
ATOM 2961 C C . GLU A 1 356 ? -10.133 36.599 27.713 1.00 72.94 356 GLU A C 1
ATOM 2963 O O . GLU A 1 356 ? -11.073 37.085 27.085 1.00 72.94 356 GLU A O 1
ATOM 2968 N N . GLY A 1 357 ? -9.806 35.305 27.651 1.00 69.25 357 GLY A N 1
ATOM 2969 C CA . GLY A 1 357 ? -10.483 34.313 26.816 1.00 69.25 357 GLY A CA 1
ATOM 2970 C C . GLY A 1 357 ? -11.961 34.130 27.161 1.00 69.25 357 GLY A C 1
ATOM 2971 O O . GLY A 1 357 ? -12.773 33.914 26.266 1.00 69.25 357 GLY A O 1
ATOM 2972 N N . GLY A 1 358 ? -12.328 34.316 28.434 1.00 69.25 358 GLY A N 1
ATOM 2973 C CA . GLY A 1 358 ? -13.714 34.229 28.910 1.00 69.25 358 GLY A CA 1
ATOM 2974 C C . GLY A 1 358 ? -14.585 35.458 28.606 1.00 69.25 358 GLY A C 1
ATOM 2975 O O . GLY A 1 358 ? -15.787 35.447 28.877 1.00 69.25 358 GLY A O 1
ATOM 2976 N N . LYS A 1 359 ? -14.024 36.544 28.054 1.00 82.56 359 LYS A N 1
ATOM 2977 C CA . LYS A 1 359 ? -14.797 37.751 27.716 1.00 82.56 359 LYS A CA 1
ATOM 2978 C C . LYS A 1 359 ? -15.579 37.512 26.418 1.00 82.56 359 LYS A C 1
ATOM 2980 O O . LYS A 1 359 ? -14.988 37.196 25.391 1.00 82.56 359 LYS A O 1
ATOM 2985 N N . ALA A 1 360 ? -16.893 37.764 26.429 1.00 75.94 360 ALA A N 1
ATOM 2986 C CA . ALA A 1 360 ? -17.822 37.446 25.328 1.00 75.94 360 ALA A CA 1
ATOM 2987 C C . ALA A 1 360 ? -17.402 37.945 23.924 1.00 75.94 360 ALA A C 1
ATOM 2989 O O . ALA A 1 360 ? -17.764 37.338 22.921 1.00 75.94 360 ALA A O 1
ATOM 2990 N N . ASN A 1 361 ? -16.607 39.019 23.844 1.00 79.44 361 ASN A N 1
ATOM 2991 C CA . ASN A 1 361 ? -16.147 39.610 22.581 1.00 79.44 361 ASN A CA 1
ATOM 2992 C C . ASN A 1 361 ? -14.663 39.355 22.271 1.00 79.44 361 ASN A C 1
ATOM 2994 O O . ASN A 1 361 ? -14.170 39.829 21.247 1.00 79.44 361 ASN A O 1
ATOM 2998 N N . PHE A 1 362 ? -13.936 38.629 23.123 1.00 79.31 362 PHE A N 1
ATOM 2999 C CA . PHE A 1 362 ? -12.501 38.424 22.947 1.00 79.31 362 PHE A CA 1
ATOM 3000 C C . PHE A 1 362 ? -12.192 37.567 21.722 1.00 79.31 362 PHE A C 1
ATOM 3002 O O . PHE A 1 362 ? -11.390 37.985 20.891 1.00 79.31 362 PHE A O 1
ATOM 3009 N N . LEU A 1 363 ? -12.853 36.417 21.554 1.00 71.25 363 LEU A N 1
ATOM 3010 C CA . LEU A 1 363 ? -12.610 35.556 20.393 1.00 71.25 363 LEU A CA 1
ATOM 3011 C C . LEU A 1 363 ? -12.958 36.215 19.062 1.00 71.25 363 LEU A C 1
ATOM 3013 O O . LEU A 1 363 ? -12.103 36.202 18.180 1.00 71.25 363 LEU A O 1
ATOM 3017 N N . PRO A 1 364 ? -14.152 36.820 18.900 1.00 77.69 364 PRO A N 1
ATOM 3018 C CA . PRO A 1 364 ? -14.477 37.550 17.682 1.00 77.69 364 PRO A CA 1
ATOM 3019 C C . PRO A 1 364 ? -13.446 38.642 17.373 1.00 77.69 364 PRO A C 1
ATOM 3021 O O . PRO A 1 364 ? -12.998 38.748 16.235 1.00 77.69 364 PRO A O 1
ATOM 3024 N N . ALA A 1 365 ? -12.993 39.395 18.384 1.00 75.75 365 ALA A N 1
ATOM 3025 C CA . ALA A 1 365 ? -11.971 40.427 18.210 1.00 75.75 365 ALA A CA 1
ATOM 3026 C C . ALA A 1 365 ? -10.586 39.852 17.861 1.00 75.75 365 ALA A C 1
ATOM 3028 O O . ALA A 1 365 ? -9.875 40.424 17.037 1.00 75.75 365 ALA A O 1
ATOM 3029 N N . LYS A 1 366 ? -10.193 38.715 18.452 1.00 78.06 366 LYS A N 1
ATOM 3030 C CA . LYS A 1 366 ? -8.917 38.037 18.169 1.00 78.06 366 LYS A CA 1
ATOM 3031 C C . LYS A 1 366 ? -8.918 37.416 16.771 1.00 78.06 366 LYS A C 1
ATOM 3033 O O . LYS A 1 366 ? -7.936 37.568 16.051 1.00 78.06 366 LYS A O 1
ATOM 3038 N N . ILE A 1 367 ? -10.017 36.773 16.369 1.00 78.25 367 ILE A N 1
ATOM 3039 C CA . ILE A 1 367 ? -10.216 36.221 15.021 1.00 78.25 367 ILE A CA 1
ATOM 3040 C C . ILE A 1 367 ? -10.190 37.346 13.986 1.00 78.25 367 ILE A C 1
ATOM 3042 O O . ILE A 1 367 ? -9.471 37.234 12.998 1.00 78.25 367 ILE A O 1
ATOM 3046 N N . ASP A 1 368 ? -10.907 38.448 14.223 1.00 75.00 368 ASP A N 1
ATOM 3047 C CA . ASP A 1 368 ? -10.907 39.613 13.331 1.00 75.00 368 ASP A CA 1
ATOM 3048 C C . ASP A 1 368 ? -9.509 40.251 13.237 1.00 75.00 368 ASP A C 1
ATOM 3050 O O . ASP A 1 368 ? -9.032 40.570 12.149 1.00 75.00 368 ASP A O 1
ATOM 3054 N N . PHE A 1 369 ? -8.787 40.351 14.357 1.00 79.94 369 PHE A N 1
ATOM 3055 C CA . PHE A 1 369 ? -7.399 40.812 14.376 1.00 79.94 369 PHE A CA 1
ATOM 3056 C C . PHE A 1 369 ? -6.459 39.896 13.575 1.00 79.94 369 PHE A C 1
ATOM 3058 O O . PHE A 1 369 ? -5.681 40.391 12.757 1.00 79.94 369 PHE A O 1
ATOM 3065 N N . ILE A 1 370 ? -6.536 38.574 13.773 1.00 75.69 370 ILE A N 1
ATOM 3066 C CA . ILE A 1 370 ? -5.733 37.586 13.035 1.00 75.69 370 ILE A CA 1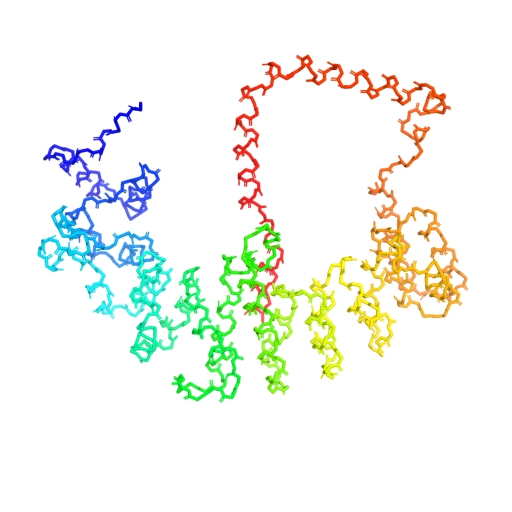
ATOM 3067 C C . ILE A 1 370 ? -6.085 37.630 11.546 1.00 75.69 370 ILE A C 1
ATOM 3069 O O . ILE A 1 370 ? -5.185 37.692 10.712 1.00 75.69 370 ILE A O 1
ATOM 3073 N N . GLY A 1 371 ? -7.374 37.681 11.201 1.00 72.81 371 GLY A N 1
ATOM 3074 C CA . GLY A 1 371 ? -7.851 37.811 9.825 1.00 72.81 371 GLY A CA 1
ATOM 3075 C C . GLY A 1 371 ? -7.316 39.073 9.148 1.00 72.81 371 GLY A C 1
ATOM 3076 O O . GLY A 1 371 ? -6.763 39.000 8.051 1.00 72.81 371 GLY A O 1
ATOM 3077 N N . LYS A 1 372 ? -7.375 40.223 9.830 1.00 74.81 372 LYS A N 1
ATOM 3078 C CA . LYS A 1 372 ? -6.796 41.489 9.349 1.00 74.81 372 LYS A CA 1
ATOM 3079 C C . LYS A 1 372 ? -5.281 41.402 9.180 1.00 74.81 372 LYS A C 1
ATOM 3081 O O . LYS A 1 372 ? -4.765 41.843 8.156 1.00 74.81 372 LYS A O 1
ATOM 3086 N N . LYS A 1 373 ? -4.557 40.799 10.128 1.00 73.12 373 LYS A N 1
ATOM 3087 C CA . LYS A 1 373 ? -3.104 40.589 10.011 1.00 73.12 373 LYS A CA 1
ATOM 3088 C C . LYS A 1 373 ? -2.743 39.665 8.846 1.00 73.12 373 LYS A C 1
ATOM 3090 O O . LYS A 1 373 ? -1.836 39.998 8.094 1.00 73.12 373 LYS A O 1
ATOM 3095 N N . LEU A 1 374 ? -3.481 38.577 8.634 1.00 63.91 374 LEU A N 1
ATOM 3096 C CA . LEU A 1 374 ? -3.277 37.665 7.503 1.00 63.91 374 LEU A CA 1
ATOM 3097 C C . LEU A 1 374 ? -3.554 38.337 6.150 1.00 63.91 374 LEU A C 1
ATOM 3099 O O . LEU A 1 374 ? -2.831 38.091 5.187 1.00 63.91 374 LEU A O 1
ATOM 3103 N N . LEU A 1 375 ? -4.555 39.220 6.066 1.00 64.56 375 LEU A N 1
ATOM 3104 C CA . LEU A 1 375 ? -4.824 40.014 4.859 1.00 64.56 375 LEU A CA 1
ATOM 3105 C C . LEU A 1 375 ? -3.705 41.018 4.560 1.00 64.56 375 LEU A C 1
ATOM 3107 O O . LEU A 1 375 ? -3.365 41.208 3.397 1.00 64.56 375 LEU A O 1
ATOM 3111 N N . VAL A 1 376 ? -3.105 41.612 5.595 1.00 68.88 376 VAL A N 1
ATOM 3112 C CA . VAL A 1 376 ? -1.944 42.509 5.460 1.00 68.88 376 VAL A CA 1
ATOM 3113 C C . VAL A 1 376 ? -0.665 41.738 5.111 1.00 68.88 376 VAL A C 1
ATOM 3115 O O . VAL A 1 376 ? 0.164 42.256 4.375 1.00 68.88 376 VAL A O 1
ATOM 3118 N N . MET A 1 377 ? -0.519 40.490 5.568 1.00 52.88 377 MET A N 1
ATOM 3119 C CA . MET A 1 377 ? 0.629 39.629 5.241 1.00 52.88 377 MET A CA 1
ATOM 3120 C C . MET A 1 377 ? 0.504 38.931 3.876 1.00 52.88 377 MET A C 1
ATOM 3122 O O . MET A 1 377 ? 1.512 38.501 3.317 1.00 52.88 377 MET A O 1
ATOM 3126 N N . LYS A 1 378 ? -0.699 38.807 3.297 1.00 53.12 378 LYS A N 1
ATOM 3127 C CA . LYS A 1 378 ? -0.931 38.162 1.985 1.00 53.12 378 LYS A CA 1
ATOM 3128 C C . LYS A 1 378 ? -0.090 38.751 0.828 1.00 53.12 378 LYS A C 1
ATOM 3130 O O . LYS A 1 378 ? 0.450 37.965 0.053 1.00 53.12 378 LYS A O 1
ATOM 3135 N N . PRO A 1 379 ? 0.072 40.082 0.691 1.00 56.47 379 PRO A N 1
ATOM 3136 C CA . PRO A 1 379 ? 0.948 40.679 -0.320 1.00 56.47 379 PRO A CA 1
ATOM 3137 C C . PRO A 1 379 ? 2.438 40.368 -0.101 1.00 56.47 379 PRO A C 1
ATOM 3139 O O . PRO A 1 379 ? 3.160 40.144 -1.067 1.00 56.47 379 PRO A O 1
ATOM 3142 N N . GLU A 1 380 ? 2.888 40.308 1.156 1.00 54.59 380 GLU A N 1
ATOM 3143 C CA . GLU A 1 380 ? 4.295 40.075 1.533 1.00 54.59 380 GLU A CA 1
ATOM 3144 C C . GLU A 1 380 ? 4.688 38.589 1.484 1.00 54.59 380 GLU A C 1
ATOM 3146 O O . GLU A 1 380 ? 5.852 38.247 1.284 1.00 54.59 380 GLU A O 1
ATOM 3151 N N . THR A 1 381 ? 3.712 37.687 1.617 1.00 48.88 381 THR A N 1
ATOM 3152 C CA . THR A 1 381 ? 3.919 36.229 1.631 1.00 48.88 381 THR A CA 1
ATOM 3153 C C . THR A 1 381 ? 3.722 35.555 0.272 1.00 48.88 381 THR A C 1
ATOM 3155 O O . THR A 1 381 ? 4.060 34.385 0.128 1.00 48.88 381 THR A O 1
ATOM 3158 N N . ASN A 1 382 ? 3.258 36.272 -0.756 1.00 52.78 382 ASN A N 1
ATOM 3159 C CA . ASN A 1 382 ? 3.063 35.744 -2.115 1.00 52.78 382 ASN A CA 1
ATOM 3160 C C . ASN A 1 382 ? 4.336 35.101 -2.740 1.00 52.78 382 ASN A C 1
ATOM 3162 O O . ASN A 1 382 ? 4.235 34.026 -3.337 1.00 52.78 382 ASN A O 1
ATOM 3166 N N . PRO A 1 383 ? 5.562 35.638 -2.542 1.00 55.22 383 PRO A N 1
ATOM 3167 C CA . PRO A 1 383 ? 6.790 34.956 -2.969 1.00 55.22 383 PRO A CA 1
ATOM 3168 C C . PRO A 1 383 ? 7.021 33.626 -2.234 1.00 55.22 383 PRO A C 1
ATOM 3170 O O . PRO A 1 383 ? 7.538 32.679 -2.818 1.00 55.22 383 PRO A O 1
ATOM 3173 N N . TYR A 1 384 ? 6.602 33.545 -0.968 1.00 49.50 384 TYR A N 1
ATOM 3174 C CA . TYR A 1 384 ? 6.757 32.370 -0.111 1.00 49.50 384 TYR A CA 1
ATOM 3175 C C . TYR A 1 384 ? 5.637 31.346 -0.293 1.00 49.50 384 TYR A C 1
ATOM 3177 O O . TYR A 1 384 ? 5.860 30.179 -0.007 1.00 49.50 384 TYR A O 1
ATOM 3185 N N . GLN A 1 385 ? 4.470 31.734 -0.814 1.00 50.44 385 GLN A N 1
ATOM 3186 C CA . GLN A 1 385 ? 3.400 30.801 -1.180 1.00 50.44 385 GLN A CA 1
ATOM 3187 C C . GLN A 1 385 ? 3.824 29.892 -2.334 1.00 50.44 385 GLN A C 1
ATOM 3189 O O . GLN A 1 385 ? 3.537 28.705 -2.287 1.00 50.44 385 GLN A O 1
ATOM 3194 N N . LYS A 1 386 ? 4.591 30.390 -3.315 1.00 53.44 386 LYS A N 1
ATOM 3195 C CA . LYS A 1 386 ? 5.208 29.528 -4.342 1.00 53.44 386 LYS A CA 1
ATOM 3196 C C . LYS A 1 386 ? 6.199 28.531 -3.739 1.00 53.44 386 LYS A C 1
ATOM 3198 O O . LYS A 1 386 ? 6.236 27.378 -4.153 1.00 53.44 386 LYS A O 1
ATOM 3203 N N . THR A 1 387 ? 6.975 28.963 -2.748 1.00 52.12 387 THR A N 1
ATOM 3204 C CA . THR A 1 387 ? 7.909 28.092 -2.025 1.00 52.12 387 THR A CA 1
ATOM 3205 C C . THR A 1 387 ? 7.177 27.100 -1.125 1.00 52.12 387 THR A C 1
ATOM 3207 O O . THR A 1 387 ? 7.617 25.968 -1.027 1.00 52.12 387 THR A O 1
ATOM 3210 N N . ALA A 1 388 ? 6.057 27.488 -0.512 1.00 46.69 388 ALA A N 1
ATOM 3211 C CA . ALA A 1 388 ? 5.228 26.641 0.341 1.00 46.69 388 ALA A CA 1
ATOM 3212 C C . ALA A 1 388 ? 4.400 25.633 -0.464 1.00 46.69 388 ALA A C 1
ATOM 3214 O O . ALA A 1 388 ? 4.297 24.503 -0.025 1.00 46.69 388 ALA A O 1
ATOM 3215 N N . PHE A 1 389 ? 3.899 25.988 -1.653 1.00 48.88 389 PHE A N 1
ATOM 3216 C CA . PHE A 1 389 ? 3.310 25.029 -2.595 1.00 48.88 389 PHE A CA 1
ATOM 3217 C C . PHE A 1 389 ? 4.343 23.999 -3.042 1.00 48.88 389 PHE A C 1
ATOM 3219 O O . PHE A 1 389 ? 4.059 22.811 -3.027 1.00 48.88 389 PHE A O 1
ATOM 3226 N N . LYS A 1 390 ? 5.571 24.440 -3.343 1.00 50.62 390 LYS A N 1
ATOM 3227 C CA . LYS A 1 390 ? 6.686 23.531 -3.625 1.00 50.62 390 LYS A CA 1
ATOM 3228 C C . LYS A 1 390 ? 7.047 22.674 -2.405 1.00 50.62 390 LYS A C 1
ATOM 3230 O O . LYS A 1 390 ? 7.315 21.496 -2.550 1.00 50.62 390 LYS A O 1
ATOM 3235 N N . PHE A 1 391 ? 6.990 23.243 -1.200 1.00 45.78 391 PHE A N 1
ATOM 3236 C CA . PHE A 1 391 ? 7.217 22.518 0.051 1.00 45.78 391 PHE A CA 1
ATOM 3237 C C . PHE A 1 391 ? 6.067 21.557 0.387 1.00 45.78 391 PHE A C 1
ATOM 3239 O O . PHE A 1 391 ? 6.319 20.542 1.010 1.00 45.78 391 PHE A O 1
ATOM 3246 N N . GLU A 1 392 ? 4.820 21.843 0.001 1.00 43.44 392 GLU A N 1
ATOM 3247 C CA . GLU A 1 392 ? 3.663 20.950 0.137 1.00 43.44 392 GLU A CA 1
ATOM 3248 C C . GLU A 1 392 ? 3.648 19.862 -0.938 1.00 43.44 392 GLU A C 1
ATOM 3250 O O . GLU A 1 392 ? 3.291 18.738 -0.611 1.00 43.44 392 GLU A O 1
ATOM 3255 N N . GLU A 1 393 ? 4.104 20.135 -2.165 1.00 48.41 393 GLU A N 1
ATOM 3256 C CA . GLU A 1 393 ? 4.437 19.104 -3.159 1.00 48.41 393 GLU A CA 1
ATOM 3257 C C . GLU A 1 393 ? 5.568 18.209 -2.636 1.00 48.41 393 GLU A C 1
ATOM 3259 O O . GLU A 1 393 ? 5.423 16.989 -2.618 1.00 48.41 393 GLU A O 1
ATOM 3264 N N . ASP A 1 394 ? 6.641 18.799 -2.100 1.00 46.16 394 ASP A N 1
ATOM 3265 C CA . ASP A 1 394 ? 7.747 18.071 -1.474 1.00 46.16 394 ASP A CA 1
ATOM 3266 C C . ASP A 1 394 ? 7.288 17.330 -0.200 1.00 46.16 394 ASP A C 1
ATOM 3268 O O . ASP A 1 394 ? 7.791 16.250 0.091 1.00 46.16 394 ASP A O 1
ATOM 3272 N N . ARG A 1 395 ? 6.304 17.846 0.557 1.00 37.94 395 ARG A N 1
ATOM 3273 C CA . ARG A 1 395 ? 5.739 17.194 1.757 1.00 37.94 395 ARG A CA 1
ATOM 3274 C C . ARG A 1 395 ? 4.719 16.111 1.410 1.00 37.94 395 ARG A C 1
ATOM 3276 O O . ARG A 1 395 ? 4.628 15.119 2.121 1.00 37.94 395 ARG A O 1
ATOM 3283 N N . SER A 1 396 ? 3.972 16.278 0.321 1.00 40.81 396 SER A N 1
ATOM 3284 C CA . SER A 1 396 ? 3.147 15.235 -0.293 1.00 40.81 396 SER A CA 1
ATOM 3285 C C . SER A 1 396 ? 4.026 14.134 -0.891 1.00 40.81 396 SER A C 1
ATOM 3287 O O . SER A 1 396 ? 3.619 12.978 -0.898 1.00 40.81 396 SER A O 1
ATOM 3289 N N . ALA A 1 397 ? 5.242 14.468 -1.334 1.00 44.91 397 ALA A N 1
ATOM 3290 C CA . ALA A 1 397 ? 6.290 13.509 -1.676 1.00 44.91 397 ALA A CA 1
ATOM 3291 C C . ALA A 1 397 ? 7.003 12.926 -0.433 1.00 44.91 397 ALA A C 1
ATOM 3293 O O . ALA A 1 397 ? 7.568 11.840 -0.506 1.00 44.91 397 ALA A O 1
ATOM 3294 N N . GLN A 1 398 ? 6.941 13.602 0.722 1.00 39.66 398 GLN A N 1
ATOM 3295 C CA . GLN A 1 398 ? 7.335 13.095 2.049 1.00 39.66 398 GLN A CA 1
ATOM 3296 C C . GLN A 1 398 ? 6.145 12.518 2.831 1.00 39.66 398 GLN A C 1
ATOM 3298 O O . GLN A 1 398 ? 6.159 12.526 4.067 1.00 39.66 398 GLN A O 1
ATOM 3303 N N . TRP A 1 399 ? 5.105 12.029 2.145 1.00 40.53 399 TRP A N 1
ATOM 3304 C CA . TRP A 1 399 ? 4.093 11.209 2.803 1.00 40.53 399 TRP A CA 1
ATOM 3305 C C . TRP A 1 399 ? 4.834 10.077 3.517 1.00 40.53 399 TRP A C 1
ATOM 3307 O O . TRP A 1 399 ? 5.543 9.305 2.875 1.00 40.53 399 TRP A O 1
ATOM 3317 N N . ASP A 1 400 ? 4.768 10.043 4.851 1.00 41.09 400 ASP A N 1
ATOM 3318 C CA . ASP A 1 400 ? 5.436 9.006 5.632 1.00 41.09 400 ASP A CA 1
ATOM 3319 C C . ASP A 1 400 ? 4.902 7.663 5.120 1.00 41.09 400 ASP A C 1
ATOM 3321 O O . ASP A 1 400 ? 3.693 7.423 5.236 1.00 41.09 400 ASP A O 1
ATOM 3325 N N . PRO A 1 401 ? 5.746 6.785 4.542 1.00 44.06 401 PRO A N 1
ATOM 3326 C CA . PRO A 1 401 ? 5.326 5.493 4.029 1.00 44.06 401 PRO A CA 1
ATOM 3327 C C . PRO A 1 401 ? 5.078 4.554 5.213 1.00 44.06 401 PRO A C 1
ATOM 3329 O O . PRO A 1 401 ? 5.591 3.445 5.270 1.00 44.06 401 PRO A O 1
ATOM 3332 N N . SER A 1 402 ? 4.310 4.987 6.208 1.00 51.66 402 SER A N 1
ATOM 3333 C CA . SER A 1 402 ? 3.937 4.218 7.384 1.00 51.66 402 SER A CA 1
ATOM 3334 C C . SER A 1 402 ? 3.324 2.861 6.992 1.00 51.66 402 SER A C 1
ATOM 3336 O O . SER A 1 402 ? 3.664 1.875 7.645 1.00 51.66 402 SER A O 1
ATOM 3338 N N . PRO A 1 403 ? 2.533 2.732 5.905 1.00 49.47 403 PRO A N 1
ATOM 3339 C CA . PRO A 1 403 ? 2.109 1.429 5.391 1.00 49.47 403 PRO A CA 1
ATOM 3340 C C . PRO A 1 403 ? 3.239 0.617 4.735 1.00 49.47 403 PRO A C 1
ATOM 3342 O O . PRO A 1 403 ? 3.525 -0.496 5.174 1.00 49.47 403 PRO A O 1
ATOM 3345 N N . LEU A 1 404 ? 3.926 1.185 3.734 1.00 49.06 404 LEU A N 1
ATOM 3346 C CA . LEU A 1 404 ? 4.933 0.495 2.911 1.00 49.06 404 LEU A CA 1
ATOM 3347 C C . LEU A 1 404 ? 6.215 0.164 3.683 1.00 49.06 404 LEU A C 1
ATOM 3349 O O . LEU A 1 404 ? 6.732 -0.938 3.574 1.00 49.06 404 LEU A O 1
ATOM 3353 N N . LYS A 1 405 ? 6.708 1.064 4.535 1.00 51.94 405 LYS A N 1
ATOM 3354 C CA . LYS A 1 405 ? 7.864 0.821 5.412 1.00 51.94 405 LYS A CA 1
ATOM 3355 C C . LYS A 1 405 ? 7.571 -0.273 6.438 1.00 51.94 405 LYS A C 1
ATOM 3357 O O . LYS A 1 405 ? 8.451 -1.074 6.738 1.00 51.94 405 LYS A O 1
ATOM 3362 N N . ARG A 1 406 ? 6.337 -0.350 6.959 1.00 54.72 406 ARG A N 1
ATOM 3363 C CA . ARG A 1 406 ? 5.910 -1.458 7.835 1.00 54.72 406 ARG A CA 1
ATOM 3364 C C . ARG A 1 406 ? 5.775 -2.769 7.062 1.00 54.72 406 ARG A C 1
ATOM 3366 O O . ARG A 1 406 ? 6.217 -3.789 7.578 1.00 54.72 406 ARG A O 1
ATOM 3373 N N . LEU A 1 407 ? 5.234 -2.734 5.842 1.00 50.66 407 LEU A N 1
ATOM 3374 C CA . LEU A 1 407 ? 5.151 -3.893 4.949 1.00 50.66 407 LEU A CA 1
ATOM 3375 C C . LEU A 1 407 ? 6.551 -4.430 4.597 1.00 50.66 407 LEU A C 1
ATOM 3377 O O . LEU A 1 407 ? 6.806 -5.619 4.751 1.00 50.66 407 LEU A O 1
ATOM 3381 N N . MET A 1 408 ? 7.485 -3.553 4.222 1.00 49.50 408 MET A N 1
ATOM 3382 C CA . MET A 1 408 ? 8.872 -3.906 3.891 1.00 49.50 408 MET A CA 1
ATOM 3383 C C . MET A 1 408 ? 9.642 -4.458 5.101 1.00 49.50 408 MET A C 1
ATOM 3385 O O . MET A 1 408 ? 10.397 -5.414 4.959 1.00 49.50 408 MET A O 1
ATOM 3389 N N . ASN A 1 409 ? 9.416 -3.918 6.305 1.00 55.16 409 ASN A N 1
ATOM 3390 C CA . ASN A 1 409 ? 9.995 -4.467 7.538 1.00 55.16 409 ASN A CA 1
ATOM 3391 C C . ASN A 1 409 ? 9.399 -5.830 7.925 1.00 55.16 409 ASN A C 1
ATOM 3393 O O . ASN A 1 409 ? 10.068 -6.615 8.593 1.00 55.16 409 ASN A O 1
ATOM 3397 N N . TRP A 1 410 ? 8.148 -6.103 7.550 1.00 50.22 410 TRP A N 1
ATOM 3398 C CA . TRP A 1 410 ? 7.505 -7.393 7.798 1.00 50.22 410 TRP A CA 1
ATOM 3399 C C . TRP A 1 410 ? 7.978 -8.466 6.811 1.00 50.22 410 TRP A C 1
ATOM 3401 O O . TRP A 1 410 ? 8.223 -9.584 7.230 1.00 50.22 410 TRP A O 1
ATOM 3411 N N . LEU A 1 411 ? 8.174 -8.120 5.533 1.00 46.78 411 LEU A N 1
ATOM 3412 C CA . LEU 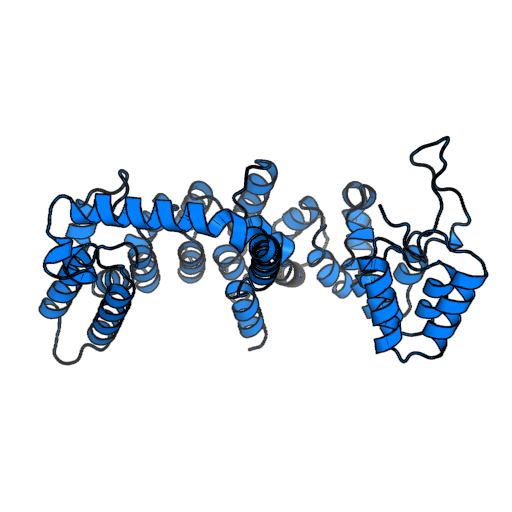A 1 411 ? 8.699 -9.044 4.516 1.00 46.78 411 LEU A CA 1
ATOM 3413 C C . LEU A 1 411 ? 10.203 -9.352 4.673 1.00 46.78 411 LEU A C 1
ATOM 3415 O O . LEU A 1 411 ? 10.690 -10.316 4.089 1.00 46.78 411 LEU A O 1
ATOM 3419 N N . GLY A 1 412 ? 10.944 -8.517 5.411 1.00 41.56 412 GLY A N 1
ATOM 3420 C CA . GLY A 1 412 ? 12.384 -8.671 5.659 1.00 41.56 412 GLY A CA 1
ATOM 3421 C C . GLY A 1 412 ? 12.765 -9.428 6.941 1.00 41.56 412 GLY A C 1
ATOM 3422 O O . GLY A 1 412 ? 13.960 -9.563 7.202 1.00 41.56 412 GLY A O 1
ATOM 3423 N N . ASN A 1 413 ? 11.788 -9.888 7.731 1.00 35.53 413 ASN A N 1
ATOM 3424 C CA . ASN A 1 413 ? 11.955 -10.768 8.899 1.00 35.53 413 ASN A CA 1
ATOM 3425 C C . ASN A 1 413 ? 11.234 -12.095 8.653 1.00 35.53 413 ASN A C 1
ATOM 3427 O O . ASN A 1 413 ? 11.613 -13.088 9.315 1.00 35.53 413 ASN A O 1
#